Protein AF-0000000087536840 (afdb_homodimer)

pLDDT: mean 83.51, std 13.01, range [38.41, 98.56]

Sequence (570 aa):
MKDMKELLHSAHLTKTQRIIAEYVLDNASEACFMTSTEIALKLGVSESSVIRFSRTIGFDGFMDFQKALRKDYQDKVLSISSSITIPSQRIAKQAKLDNSSDYINRHFKNAAHNLEEIFIQNSIETFEKAADLIVSSKHKYIAATRGNICLADFFLLYLKQMVPHVTMTTTTSMSPIDHMCNISQTDCLVLFSFPRYSSQDEVTAEMARDAGASIIVITDKPSSLLAQYADILLTVPVDSNTFFNSMIGPQFVTESLLEIISHKAKGIEKRLNTIDKYLNKLGNYMKDMKELLHSAHLTKTQRIIAEYVLDNASEACFMTSTEIALKLGVSESSVIRFSRTIGFDGFMDFQKALRKDYQDKVLSISSSITIPSQRIAKQAKLDNSSDYINRHFKNAAHNLEEIFIQNSIETFEKAADLIVSSKHKYIAATRGNICLADFFLLYLKQMVPHVTMTTTTSMSPIDHMCNISQTDCLVLFSFPRYSSQDEVTAEMARDAGASIIVITDKPSSLLAQYADILLTVPVDSNTFFNSMIGPQFVTESLLEIISHKAKGIEKRLNTIDKYLNKLGNY

Structure (mmCIF, N/CA/C/O backbone):
data_AF-0000000087536840-model_v1
#
loop_
_entity.id
_entity.type
_entity.pdbx_description
1 polymer 'Als operon repressor'
#
loop_
_atom_site.group_PDB
_atom_site.id
_atom_site.type_symbol
_atom_site.label_atom_id
_atom_site.label_alt_id
_atom_site.label_comp_id
_atom_site.label_asym_id
_atom_site.label_entity_id
_atom_site.label_seq_id
_atom_site.pdbx_PDB_ins_code
_atom_site.Cartn_x
_atom_site.Cartn_y
_atom_site.Cartn_z
_atom_site.occupancy
_atom_site.B_iso_or_equiv
_atom_site.auth_seq_id
_atom_site.auth_comp_id
_atom_site.auth_asym_id
_atom_site.auth_atom_id
_atom_site.pdbx_PDB_model_num
ATOM 1 N N . MET A 1 1 ? -11.844 27.203 -13.969 1 38.41 1 MET A N 1
ATOM 2 C CA . MET A 1 1 ? -12.531 27.75 -12.805 1 38.41 1 MET A CA 1
ATOM 3 C C . MET A 1 1 ? -11.68 27.609 -11.547 1 38.41 1 MET A C 1
ATOM 5 O O . MET A 1 1 ? -11.07 26.562 -11.328 1 38.41 1 MET A O 1
ATOM 9 N N . LYS A 1 2 ? -11.273 28.547 -10.922 1 51.94 2 LYS A N 1
ATOM 10 C CA . LYS A 1 2 ? -10.445 28.594 -9.719 1 51.94 2 LYS A CA 1
ATOM 11 C C . LYS A 1 2 ? -10.977 27.641 -8.648 1 51.94 2 LYS A C 1
ATOM 13 O O . LYS A 1 2 ? -12.188 27.547 -8.43 1 51.94 2 LYS A O 1
ATOM 18 N N . ASP A 1 3 ? -10.305 26.672 -8.18 1 61.75 3 ASP A N 1
ATOM 19 C CA . ASP A 1 3 ? -10.594 25.844 -7.012 1 61.75 3 ASP A CA 1
ATOM 20 C C . ASP A 1 3 ? -11.258 26.672 -5.906 1 61.75 3 ASP A C 1
ATOM 22 O O . ASP A 1 3 ? -10.961 27.844 -5.738 1 61.75 3 ASP A O 1
ATOM 26 N N . MET A 1 4 ? -12.453 26.188 -5.469 1 70.06 4 MET A N 1
ATOM 27 C CA . MET A 1 4 ? -13.242 26.906 -4.465 1 70.06 4 MET A CA 1
ATOM 28 C C . MET A 1 4 ? -12.344 27.438 -3.357 1 70.06 4 MET A C 1
ATOM 30 O O . MET A 1 4 ? -12.547 28.562 -2.879 1 70.06 4 MET A O 1
ATOM 34 N N . LYS A 1 5 ? -11.344 26.734 -3.131 1 71.88 5 LYS A N 1
ATOM 35 C CA . LYS A 1 5 ? -10.391 27.141 -2.102 1 71.88 5 LYS A CA 1
ATOM 36 C C . LYS A 1 5 ? -9.586 28.359 -2.547 1 71.88 5 LYS A C 1
ATOM 38 O O . LYS A 1 5 ? -9.391 29.297 -1.771 1 71.88 5 LYS A O 1
ATOM 43 N N . GLU A 1 6 ? -9.125 28.344 -3.689 1 71.62 6 GLU A N 1
ATOM 44 C CA . GLU A 1 6 ? -8.398 29.484 -4.242 1 71.62 6 GLU A CA 1
ATOM 45 C C . GLU A 1 6 ? -9.297 30.719 -4.336 1 71.62 6 GLU A C 1
ATOM 47 O O . GLU A 1 6 ? -8.859 31.828 -4.043 1 71.62 6 GLU A O 1
ATOM 52 N N . LEU A 1 7 ? -10.477 30.5 -4.723 1 76.06 7 LEU A N 1
ATOM 53 C CA . LEU A 1 7 ? -11.453 31.578 -4.848 1 76.06 7 LEU A CA 1
ATOM 54 C C . LEU A 1 7 ? -11.727 32.219 -3.496 1 76.06 7 LEU A C 1
ATOM 56 O O . LEU A 1 7 ? -11.766 33.438 -3.389 1 76.06 7 LEU A O 1
ATOM 60 N N . LEU A 1 8 ? -11.703 31.359 -2.471 1 76.56 8 LEU A N 1
ATOM 61 C CA . LEU A 1 8 ? -12.039 31.844 -1.135 1 76.56 8 LEU A CA 1
ATOM 62 C C . LEU A 1 8 ? -10.836 32.531 -0.483 1 76.56 8 LEU A C 1
ATOM 64 O O . LEU A 1 8 ? -10.992 33.5 0.259 1 76.56 8 LEU A O 1
ATOM 68 N N . HIS A 1 9 ? -9.695 32.094 -0.827 1 72.81 9 HIS A N 1
ATOM 69 C CA . HIS A 1 9 ? -8.477 32.656 -0.254 1 72.81 9 HIS A CA 1
ATOM 70 C C . HIS A 1 9 ? -8.117 33.969 -0.917 1 72.81 9 HIS A C 1
ATOM 72 O O . HIS A 1 9 ? -7.508 34.844 -0.287 1 72.81 9 HIS A O 1
ATOM 78 N N . SER A 1 10 ? -8.484 34.062 -2.059 1 73.31 10 SER A N 1
ATOM 79 C CA . SER A 1 10 ? -8.141 35.281 -2.818 1 73.31 10 SER A CA 1
ATOM 80 C C . SER A 1 10 ? -9.172 36.375 -2.602 1 73.31 10 SER A C 1
ATOM 82 O O . SER A 1 10 ? -8.922 37.531 -2.918 1 73.31 10 SER A O 1
ATOM 84 N N . ALA A 1 11 ? -10.258 36 -2.035 1 77.94 11 ALA A N 1
ATOM 85 C CA . ALA A 1 11 ? -11.344 36.969 -1.865 1 77.94 11 ALA A CA 1
ATOM 86 C C . ALA A 1 11 ? -11.117 37.844 -0.633 1 77.94 11 ALA A C 1
ATOM 88 O O . ALA A 1 11 ? -10.555 37.375 0.365 1 77.94 11 ALA A O 1
ATOM 89 N N . HIS A 1 12 ? -11.336 39.156 -0.7 1 82.25 12 HIS A N 1
ATOM 90 C CA . HIS A 1 12 ? -11.344 40.031 0.451 1 82.25 12 HIS A CA 1
ATOM 91 C C . HIS A 1 12 ? -12.617 39.875 1.269 1 82.25 12 HIS A C 1
ATOM 93 O O . HIS A 1 12 ? -13.656 40.469 0.928 1 82.25 12 HIS A O 1
ATOM 99 N N . LEU A 1 13 ? -12.508 39.094 2.299 1 86.38 13 LEU A N 1
ATOM 100 C CA . LEU A 1 13 ? -13.68 38.719 3.072 1 86.38 13 LEU A CA 1
ATOM 101 C C . LEU A 1 13 ? -13.719 39.469 4.398 1 86.38 13 LEU A C 1
ATOM 103 O O . LEU A 1 13 ? -12.68 39.75 4.992 1 86.38 13 LEU A O 1
ATOM 107 N N . THR A 1 14 ? -14.922 39.938 4.793 1 87.88 14 THR A N 1
ATOM 108 C CA . THR A 1 14 ? -15.133 40.469 6.148 1 87.88 14 THR A CA 1
ATOM 109 C C . THR A 1 14 ? -14.953 39.344 7.176 1 87.88 14 THR A C 1
ATOM 111 O O . THR A 1 14 ? -14.828 38.188 6.812 1 87.88 14 THR A O 1
ATOM 114 N N . LYS A 1 15 ? -14.883 39.75 8.414 1 87.06 15 LYS A N 1
ATOM 115 C CA . LYS A 1 15 ? -14.727 38.75 9.484 1 87.06 15 LYS A CA 1
ATOM 116 C C . LYS A 1 15 ? -15.812 37.688 9.406 1 87.06 15 LYS A C 1
ATOM 118 O O . LYS A 1 15 ? -15.523 36.5 9.516 1 87.06 15 LYS A O 1
ATOM 123 N N . THR A 1 16 ? -17 38.156 9.203 1 88.25 16 THR A N 1
ATOM 124 C CA . THR A 1 16 ? -18.125 37.25 9.125 1 88.25 16 THR A CA 1
ATOM 125 C C . THR A 1 16 ? -18.016 36.344 7.898 1 88.25 16 THR A C 1
ATOM 127 O O . THR A 1 16 ? -18.281 35.156 7.98 1 88.25 16 THR A O 1
ATOM 130 N N . GLN A 1 17 ? -17.578 36.844 6.789 1 88.38 17 GLN A N 1
ATOM 131 C CA . GLN A 1 17 ? -17.469 36.094 5.551 1 88.38 17 GLN A CA 1
ATOM 132 C C . GLN A 1 17 ? -16.328 35.062 5.641 1 88.38 17 GLN A C 1
ATOM 134 O O . GLN A 1 17 ? -16.406 33.969 5.074 1 88.38 17 GLN A O 1
ATOM 139 N N . ARG A 1 18 ? -15.367 35.438 6.387 1 86.5 18 ARG A N 1
ATOM 140 C CA . ARG A 1 18 ? -14.266 34.5 6.602 1 86.5 18 ARG A CA 1
ATOM 141 C C . ARG A 1 18 ? -14.719 33.281 7.398 1 86.5 18 ARG A C 1
ATOM 143 O O . ARG A 1 18 ? -14.305 32.156 7.109 1 86.5 18 ARG A O 1
ATOM 150 N N . ILE A 1 19 ? -15.492 33.531 8.352 1 86.94 19 ILE A N 1
ATOM 151 C CA . ILE A 1 19 ? -16.047 32.469 9.156 1 86.94 19 ILE A CA 1
ATOM 152 C C . ILE A 1 19 ? -16.859 31.516 8.258 1 86.94 19 ILE A C 1
ATOM 154 O O . ILE A 1 19 ? -16.766 30.297 8.375 1 86.94 19 ILE A O 1
ATOM 158 N N . ILE A 1 20 ? -17.625 32.062 7.363 1 88.88 20 ILE A N 1
ATOM 159 C CA . ILE A 1 20 ? -18.438 31.297 6.438 1 88.88 20 ILE A CA 1
ATOM 160 C C . ILE A 1 20 ? -17.531 30.516 5.48 1 88.88 20 ILE A C 1
ATOM 162 O O . ILE A 1 20 ? -17.734 29.312 5.273 1 88.88 20 ILE A O 1
ATOM 166 N N . ALA A 1 21 ? -16.531 31.156 4.965 1 86.06 21 ALA A N 1
ATOM 167 C CA . ALA A 1 21 ? -15.594 30.547 4.031 1 86.06 21 ALA A CA 1
ATOM 168 C C . ALA A 1 21 ? -14.883 29.359 4.676 1 86.06 21 ALA A C 1
ATOM 170 O O . ALA A 1 21 ? -14.789 28.281 4.074 1 86.06 21 ALA A O 1
ATOM 171 N N . GLU A 1 22 ? -14.477 29.578 5.832 1 80.75 22 GLU A N 1
ATOM 172 C CA . GLU A 1 22 ? -13.766 28.531 6.551 1 80.75 22 GLU A CA 1
ATOM 173 C C . GLU A 1 22 ? -14.672 27.328 6.82 1 80.75 22 GLU A C 1
ATOM 175 O O . GLU A 1 22 ? -14.266 26.188 6.637 1 80.75 22 GLU A O 1
ATOM 180 N N . TYR A 1 23 ? -15.867 27.641 7.172 1 81.44 23 TYR A N 1
ATOM 181 C CA . TYR A 1 23 ? -16.828 26.562 7.422 1 81.44 23 TYR A CA 1
ATOM 182 C C . TYR A 1 23 ? -17.094 25.766 6.148 1 81.44 23 TYR A C 1
ATOM 184 O O . TYR A 1 23 ? -17.062 24.531 6.164 1 81.44 23 TYR A O 1
ATOM 192 N N . VAL A 1 24 ? -17.375 26.484 5.008 1 81 24 VAL A N 1
ATOM 193 C CA . VAL A 1 24 ? -17.719 25.844 3.744 1 81 24 VAL A CA 1
ATOM 194 C C . VAL A 1 24 ? -16.531 25.016 3.238 1 81 24 VAL A C 1
ATOM 196 O O . VAL A 1 24 ? -16.719 23.922 2.721 1 81 24 VAL A O 1
ATOM 199 N N . LEU A 1 25 ? -15.359 25.547 3.512 1 74.12 25 LEU A N 1
ATOM 200 C CA . LEU A 1 25 ? -14.172 24.828 3.062 1 74.12 25 LEU A CA 1
ATOM 201 C C . LEU A 1 25 ? -13.922 23.594 3.92 1 74.12 25 LEU A C 1
ATOM 203 O O . LEU A 1 25 ? -13.57 22.531 3.398 1 74.12 25 LEU A O 1
ATOM 207 N N . ASP A 1 26 ? -14.195 23.75 5.172 1 67.75 26 ASP A N 1
ATOM 208 C CA . ASP A 1 26 ? -13.883 22.688 6.121 1 67.75 26 ASP A CA 1
ATOM 209 C C . ASP A 1 26 ? -14.984 21.641 6.148 1 67.75 26 ASP A C 1
ATOM 211 O O . ASP A 1 26 ? -14.75 20.5 6.535 1 67.75 26 ASP A O 1
ATOM 215 N N . ASN A 1 27 ? -16.188 22.047 5.812 1 67.12 27 ASN A N 1
ATOM 216 C CA . ASN A 1 27 ? -17.359 21.188 5.887 1 67.12 27 ASN A CA 1
ATOM 217 C C . ASN A 1 27 ? -18.078 21.094 4.539 1 67.12 27 ASN A C 1
ATOM 219 O O . ASN A 1 27 ? -19.297 21.188 4.469 1 67.12 27 ASN A O 1
ATOM 223 N N . ALA A 1 28 ? -17.312 21.016 3.518 1 69.56 28 ALA A N 1
ATOM 224 C CA . ALA A 1 28 ? -17.875 21.047 2.168 1 69.56 28 ALA A CA 1
ATOM 225 C C . ALA A 1 28 ? -18.891 19.938 1.967 1 69.56 28 ALA A C 1
ATOM 227 O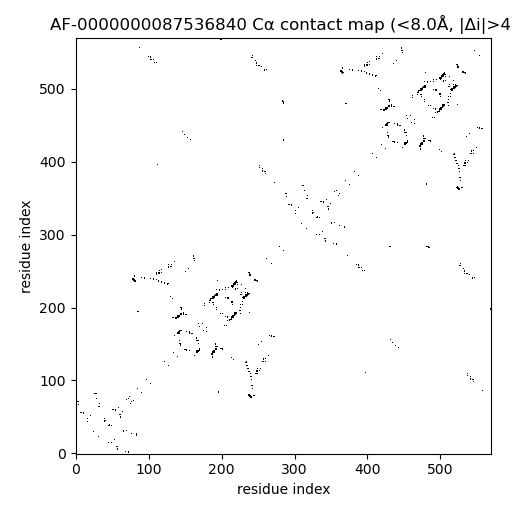 O . ALA A 1 28 ? -19.938 20.156 1.331 1 69.56 28 ALA A O 1
ATOM 228 N N . SER A 1 29 ? -18.672 18.812 2.576 1 62.38 29 SER A N 1
ATOM 229 C CA . SER A 1 29 ? -19.562 17.672 2.426 1 62.38 29 SER A CA 1
ATOM 230 C C . SER A 1 29 ? -20.969 18 2.934 1 62.38 29 SER A C 1
ATOM 232 O O . SER A 1 29 ? -21.953 17.594 2.326 1 62.38 29 SER A O 1
ATOM 234 N N . GLU A 1 30 ? -21.031 18.594 3.979 1 69.5 30 GLU A N 1
ATOM 235 C CA . GLU A 1 30 ? -22.312 18.984 4.562 1 69.5 30 GLU A CA 1
ATOM 236 C C . GLU A 1 30 ? -22.844 20.266 3.93 1 69.5 30 GLU A C 1
ATOM 238 O O . GLU A 1 30 ? -24.031 20.359 3.604 1 69.5 30 GLU A O 1
ATOM 243 N N . ALA A 1 31 ? -21.938 21.172 3.697 1 76.62 31 ALA A N 1
ATOM 244 C CA . ALA A 1 31 ? -22.312 22.5 3.213 1 76.62 31 ALA A CA 1
ATOM 245 C C . ALA A 1 31 ? -22.922 22.422 1.816 1 76.62 31 ALA A C 1
ATOM 247 O O . ALA A 1 31 ? -23.781 23.234 1.463 1 76.62 31 ALA A O 1
ATOM 248 N N . CYS A 1 32 ? -22.453 21.359 1.137 1 72.81 32 CYS A N 1
ATOM 249 C CA . CYS A 1 32 ? -22.953 21.156 -0.22 1 72.81 32 CYS A CA 1
ATOM 250 C C . CYS A 1 32 ? -24.453 20.891 -0.215 1 72.81 32 CYS A C 1
ATOM 252 O O . CYS A 1 32 ? -25.125 21.094 -1.221 1 72.81 32 CYS A O 1
ATOM 254 N N . PHE A 1 33 ? -24.922 20.469 0.902 1 68.06 33 PHE A N 1
ATOM 255 C CA . PHE A 1 33 ? -26.328 20.047 0.939 1 68.06 33 PHE A CA 1
ATOM 256 C C . PHE A 1 33 ? -27.125 20.922 1.901 1 68.06 33 PHE A C 1
ATOM 258 O O . PHE A 1 33 ? -28.312 20.672 2.135 1 68.06 33 PHE A O 1
ATOM 265 N N . MET A 1 34 ? -26.562 21.875 2.412 1 77 34 MET A N 1
ATOM 266 C CA . MET A 1 34 ? -27.25 22.766 3.344 1 77 34 MET A CA 1
ATOM 267 C C . MET A 1 34 ? -27.828 23.969 2.611 1 77 34 MET A C 1
ATOM 269 O O . MET A 1 34 ? -27.266 24.438 1.621 1 77 34 MET A O 1
ATOM 273 N N . THR A 1 35 ? -28.969 24.344 3.047 1 79.38 35 THR A N 1
ATOM 274 C CA . THR A 1 35 ? -29.516 25.609 2.561 1 79.38 35 THR A CA 1
ATOM 275 C C . THR A 1 35 ? -28.781 26.797 3.191 1 79.38 35 THR A C 1
ATOM 277 O O . THR A 1 35 ? -28.062 26.641 4.172 1 79.38 35 THR A O 1
ATOM 280 N N . SER A 1 36 ? -28.953 28 2.564 1 88.62 36 SER A N 1
ATOM 281 C CA . SER A 1 36 ? -28.375 29.219 3.119 1 88.62 36 SER A CA 1
ATOM 282 C C . SER A 1 36 ? -28.859 29.469 4.543 1 88.62 36 SER A C 1
ATOM 284 O O . SER A 1 36 ? -28.094 29.906 5.402 1 88.62 36 SER A O 1
ATOM 286 N N . THR A 1 37 ? -30.109 29.062 4.789 1 87.75 37 THR A N 1
ATOM 287 C CA . THR A 1 37 ? -30.703 29.203 6.109 1 87.75 37 THR A CA 1
ATOM 288 C C . THR A 1 37 ? -30.031 28.281 7.113 1 87.75 37 THR A C 1
ATOM 290 O O . THR A 1 37 ? -29.719 28.688 8.234 1 87.75 37 THR A O 1
ATOM 293 N N . GLU A 1 38 ? -29.766 27.109 6.742 1 83.88 38 GLU A N 1
ATOM 294 C CA . GLU A 1 38 ? -29.141 26.125 7.613 1 83.88 38 GLU A CA 1
ATOM 295 C C . GLU A 1 38 ? -27.703 26.516 7.949 1 83.88 38 GLU A C 1
ATOM 297 O O . GLU A 1 38 ? -27.266 26.375 9.094 1 83.88 38 GLU A O 1
ATOM 302 N N . ILE A 1 39 ? -26.969 26.969 6.957 1 89.19 39 ILE A N 1
ATOM 303 C CA . ILE A 1 39 ? -25.594 27.406 7.172 1 89.19 39 ILE A CA 1
ATOM 304 C C . ILE A 1 39 ? -25.578 28.609 8.125 1 89.19 39 ILE A C 1
ATOM 306 O O . ILE A 1 39 ? -24.75 28.672 9.039 1 89.19 39 ILE A O 1
ATOM 310 N N . ALA A 1 40 ? -26.531 29.547 7.965 1 91.31 40 ALA A N 1
ATOM 311 C CA . ALA A 1 40 ? -26.656 30.734 8.82 1 91.31 40 ALA A CA 1
ATOM 312 C C . ALA A 1 40 ? -26.906 30.328 10.273 1 91.31 40 ALA A C 1
ATOM 314 O O . ALA A 1 40 ? -26.25 30.844 11.18 1 91.31 40 ALA A O 1
ATOM 315 N N . LEU A 1 41 ? -27.797 29.391 10.445 1 88 41 LEU A N 1
ATOM 316 C CA . LEU A 1 41 ? -28.141 28.906 11.781 1 88 41 LEU A CA 1
ATOM 317 C C . LEU A 1 41 ? -26.953 28.234 12.445 1 88 41 LEU A C 1
ATOM 319 O O . LEU A 1 41 ? -26.688 28.453 13.633 1 88 41 LEU A O 1
ATOM 323 N N . LYS A 1 42 ? -26.281 27.469 11.664 1 82.19 42 LYS A N 1
ATOM 324 C CA . LYS A 1 42 ? -25.141 26.688 12.164 1 82.19 42 LYS A CA 1
ATOM 325 C C . LYS A 1 42 ? -24 27.609 12.617 1 82.19 42 LYS A C 1
ATOM 327 O O . LYS A 1 42 ? -23.328 27.312 13.602 1 82.19 42 LYS A O 1
ATOM 332 N N . LEU A 1 43 ? -23.844 28.703 11.938 1 89.06 43 LEU A N 1
ATOM 333 C CA . LEU A 1 43 ? -22.703 29.578 12.172 1 89.06 43 LEU A CA 1
ATOM 334 C C . LEU A 1 43 ? -23.094 30.766 13.039 1 89.06 43 LEU A C 1
ATOM 336 O O . LEU A 1 43 ? -22.234 31.562 13.453 1 89.06 43 LEU A O 1
ATOM 340 N N . GLY A 1 44 ? -24.422 30.875 13.32 1 90.12 44 GLY A N 1
ATOM 341 C CA . GLY A 1 44 ? -24.906 32.031 14.086 1 90.12 44 GLY A CA 1
ATOM 342 C C . GLY A 1 44 ? -24.797 33.344 13.344 1 90.12 44 GLY A C 1
ATOM 343 O O . GLY A 1 44 ? -24.453 34.344 13.938 1 90.12 44 GLY A O 1
ATOM 344 N N . VAL A 1 45 ? -24.938 33.312 12.102 1 91.69 45 VAL A N 1
ATOM 345 C CA . VAL A 1 45 ? -24.938 34.531 11.281 1 91.69 45 VAL A CA 1
ATOM 346 C C . VAL A 1 45 ? -26.281 34.688 10.57 1 91.69 45 VAL A C 1
ATOM 348 O O . VAL A 1 45 ? -27.125 33.781 10.641 1 91.69 45 VAL A O 1
ATOM 351 N N . SER A 1 46 ? -26.531 35.844 10.008 1 90.62 46 SER A N 1
ATOM 352 C CA . SER A 1 46 ? -27.781 36.031 9.281 1 90.62 46 SER A CA 1
ATOM 353 C C . SER A 1 46 ? -27.75 35.344 7.934 1 90.62 46 SER A C 1
ATOM 355 O O . SER A 1 46 ? -26.688 35.156 7.324 1 90.62 46 SER A O 1
ATOM 357 N N . GLU A 1 47 ? -28.906 34.844 7.492 1 91.62 47 GLU A N 1
ATOM 358 C CA . GLU A 1 47 ? -29.016 34.25 6.164 1 91.62 47 GLU A CA 1
ATOM 359 C C . GLU A 1 47 ? -28.531 35.219 5.086 1 91.62 47 GLU A C 1
ATOM 361 O O . GLU A 1 47 ? -27.906 34.812 4.113 1 91.62 47 GLU A O 1
ATOM 366 N N . SER A 1 48 ? -28.812 36.5 5.281 1 92.31 48 SER A N 1
ATOM 367 C CA . SER A 1 48 ? -28.375 37.531 4.348 1 92.31 48 SER A CA 1
ATOM 368 C C . SER A 1 48 ? -26.859 37.594 4.254 1 92.31 48 SER A C 1
ATOM 370 O O . SER A 1 48 ? -26.297 37.812 3.174 1 92.31 48 SER A O 1
ATOM 372 N N . SER A 1 49 ? -26.172 37.406 5.34 1 92.69 49 SER A N 1
ATOM 373 C CA . SER A 1 49 ? -24.719 37.375 5.344 1 92.69 49 SER A CA 1
ATOM 374 C C . SER A 1 49 ? -24.188 36.219 4.512 1 92.69 49 SER A C 1
ATOM 376 O O . SER A 1 49 ? -23.172 36.344 3.82 1 92.69 49 SER A O 1
ATOM 378 N N . VAL A 1 50 ? -24.859 35.062 4.535 1 93.75 50 VAL A N 1
ATOM 379 C CA . VAL A 1 50 ? -24.453 33.906 3.768 1 93.75 50 VAL A CA 1
ATOM 380 C C . VAL A 1 50 ? -24.656 34.156 2.277 1 93.75 50 VAL A C 1
ATOM 382 O O . VAL A 1 50 ? -23.797 33.844 1.46 1 93.75 50 VAL A O 1
ATOM 385 N N . ILE A 1 51 ? -25.781 34.719 1.984 1 91.62 51 ILE A N 1
ATOM 386 C CA . ILE A 1 51 ? -26.078 35.062 0.594 1 91.62 51 ILE A CA 1
ATOM 387 C C . ILE A 1 51 ? -25.094 36.094 0.072 1 91.62 51 ILE A C 1
ATOM 389 O O . ILE A 1 51 ? -24.578 35.938 -1.042 1 91.62 51 ILE A O 1
ATOM 393 N N . ARG A 1 52 ? -24.781 37.125 0.87 1 90.75 52 ARG A N 1
ATOM 394 C CA . ARG A 1 52 ? -23.812 38.156 0.487 1 90.75 52 ARG A CA 1
ATOM 395 C C . ARG A 1 52 ? -22.422 37.531 0.292 1 90.75 52 ARG A C 1
ATOM 397 O O . ARG A 1 52 ? -21.672 37.969 -0.586 1 90.75 52 ARG A O 1
ATOM 404 N N . PHE A 1 53 ? -22.016 36.656 1.17 1 92.88 53 PHE A N 1
ATOM 405 C CA . PHE A 1 53 ? -20.766 35.938 1.029 1 92.88 53 PHE A CA 1
ATOM 406 C C . PHE A 1 53 ? -20.641 35.344 -0.365 1 92.88 53 PHE A C 1
ATOM 408 O O . PHE A 1 53 ? -19.625 35.5 -1.031 1 92.88 53 PHE A O 1
ATOM 415 N N . SER A 1 54 ? -21.641 34.594 -0.853 1 92.19 54 SER A N 1
ATOM 416 C CA . SER A 1 54 ? -21.625 33.938 -2.152 1 92.19 54 SER A CA 1
ATOM 417 C C . SER A 1 54 ? -21.406 34.938 -3.281 1 92.19 54 SER A C 1
ATOM 419 O O . SER A 1 54 ? -20.672 34.656 -4.227 1 92.19 54 SER A O 1
ATOM 421 N N . ARG A 1 55 ? -22 36.125 -3.107 1 89.19 55 ARG A N 1
ATOM 422 C CA . ARG A 1 55 ? -21.859 37.156 -4.117 1 89.19 55 ARG A CA 1
ATOM 423 C C . ARG A 1 55 ? -20.469 37.781 -4.062 1 89.19 55 ARG A C 1
ATOM 425 O O . ARG A 1 55 ? -19.875 38.094 -5.102 1 89.19 55 ARG A O 1
ATOM 432 N N . THR A 1 56 ? -20.031 38 -2.861 1 90.25 56 THR A N 1
ATOM 433 C CA . THR A 1 56 ? -18.719 38.594 -2.67 1 90.25 56 THR A CA 1
ATOM 434 C C . THR A 1 56 ? -17.641 37.75 -3.352 1 90.25 56 THR A C 1
ATOM 436 O O . THR A 1 56 ? -16.672 38.281 -3.883 1 90.25 56 THR A O 1
ATOM 439 N N . ILE A 1 57 ? -17.875 36.5 -3.396 1 88.81 57 ILE A N 1
ATOM 440 C CA . ILE A 1 57 ? -16.844 35.625 -3.953 1 88.81 57 ILE A CA 1
ATOM 441 C C . ILE A 1 57 ? -17.141 35.344 -5.422 1 88.81 57 ILE A C 1
ATOM 443 O O . ILE A 1 57 ? -16.516 34.469 -6.023 1 88.81 57 ILE A O 1
ATOM 447 N N . GLY A 1 58 ? -18.094 36 -5.965 1 86.94 58 GLY A N 1
ATOM 448 C CA . GLY A 1 58 ? -18.203 36.062 -7.414 1 86.94 58 GLY A CA 1
ATOM 449 C C . GLY A 1 58 ? -19.375 35.25 -7.953 1 86.94 58 GLY A C 1
ATOM 450 O O . GLY A 1 58 ? -19.453 35 -9.156 1 86.94 58 GLY A O 1
ATOM 451 N N . PHE A 1 59 ? -20.219 34.781 -7.105 1 90.31 59 PHE A N 1
ATOM 452 C CA . PHE A 1 59 ? -21.344 34 -7.582 1 90.31 59 PHE A CA 1
ATOM 453 C C . PHE A 1 59 ? -22.609 34.812 -7.625 1 90.31 59 PHE A C 1
ATOM 455 O O . PHE A 1 59 ? -22.719 35.812 -6.918 1 90.31 59 PHE A O 1
ATOM 462 N N . ASP A 1 60 ? -23.5 34.375 -8.438 1 88 60 ASP A N 1
ATOM 463 C CA . ASP A 1 60 ? -24.734 35.125 -8.625 1 88 60 ASP A CA 1
ATOM 464 C C . ASP A 1 60 ? -25.641 35 -7.402 1 88 60 ASP A C 1
ATOM 466 O O . ASP A 1 60 ? -26.5 35.844 -7.176 1 88 60 ASP A O 1
ATOM 470 N N . GLY A 1 61 ? -25.531 34 -6.664 1 87.69 61 GLY A N 1
ATOM 471 C CA . GLY A 1 61 ? -26.328 33.688 -5.484 1 87.69 61 GLY A CA 1
ATOM 472 C C . GLY A 1 61 ? -25.875 32.438 -4.781 1 87.69 61 GLY A C 1
ATOM 473 O O . GLY A 1 61 ? -24.891 31.797 -5.188 1 87.69 61 GLY A O 1
ATOM 474 N N . PHE A 1 62 ? -26.625 32.125 -3.715 1 89.25 62 PHE A N 1
ATOM 475 C CA . PHE A 1 62 ? -26.234 30.953 -2.914 1 89.25 62 PHE A CA 1
ATOM 476 C C . PHE A 1 62 ? -26.391 29.672 -3.711 1 89.25 62 PHE A C 1
ATOM 478 O O . PHE A 1 62 ? -25.562 28.766 -3.625 1 89.25 62 PHE A O 1
ATOM 485 N N . MET A 1 63 ? -27.422 29.578 -4.523 1 83.31 63 MET A N 1
ATOM 486 C CA . MET A 1 63 ? -27.656 28.375 -5.301 1 83.31 63 MET A CA 1
ATOM 487 C C . MET A 1 63 ? -26.531 28.156 -6.316 1 83.31 63 MET A C 1
ATOM 489 O O . MET A 1 63 ? -26.094 27.031 -6.531 1 83.31 63 MET A O 1
ATOM 493 N N . ASP A 1 64 ? -26.109 29.172 -6.941 1 85.25 64 ASP A N 1
ATOM 494 C CA . ASP A 1 64 ? -24.984 29.125 -7.867 1 85.25 64 ASP A CA 1
ATOM 495 C C . ASP A 1 64 ? -23.703 28.719 -7.148 1 85.25 64 ASP A C 1
ATOM 497 O O . ASP A 1 64 ? -22.953 27.891 -7.645 1 85.25 64 ASP A O 1
ATOM 501 N N . PHE A 1 65 ? -23.469 29.344 -6.02 1 88.31 65 PHE A N 1
ATOM 502 C CA . PHE A 1 65 ? -22.328 28.984 -5.184 1 88.31 65 PHE A CA 1
ATOM 503 C C . PHE A 1 65 ? -22.406 27.516 -4.754 1 88.31 65 PHE A C 1
ATOM 505 O O . PHE A 1 65 ? -21.422 26.781 -4.871 1 88.31 65 PHE A O 1
ATOM 512 N N . GLN A 1 66 ? -23.516 27.109 -4.312 1 80.5 66 GLN A N 1
ATOM 513 C CA . GLN A 1 66 ? -23.719 25.734 -3.832 1 80.5 66 GLN A CA 1
ATOM 514 C C . GLN A 1 66 ? -23.469 24.734 -4.945 1 80.5 66 GLN A C 1
ATOM 516 O O . GLN A 1 66 ? -22.859 23.672 -4.715 1 80.5 66 GLN A O 1
ATOM 521 N N . LYS A 1 67 ? -24 24.984 -6.117 1 77.19 67 LYS A N 1
ATOM 522 C CA . LYS A 1 67 ? -23.75 24.125 -7.27 1 77.19 67 LYS A CA 1
ATOM 523 C C . LYS A 1 67 ? -22.25 23.984 -7.539 1 77.19 67 LYS A C 1
ATOM 525 O O . LYS A 1 67 ? -21.75 22.891 -7.785 1 77.19 67 LYS A O 1
ATOM 530 N N . ALA A 1 68 ? -21.625 25.109 -7.535 1 78 68 ALA A N 1
ATOM 531 C CA . ALA A 1 68 ? -20.172 25.094 -7.723 1 78 68 ALA A CA 1
ATOM 532 C C . ALA A 1 68 ? -19.484 24.359 -6.586 1 78 68 ALA A C 1
ATOM 534 O O . ALA A 1 68 ? -18.531 23.609 -6.812 1 78 68 ALA A O 1
ATOM 535 N N . LEU A 1 69 ? -19.984 24.641 -5.383 1 75.56 69 LEU A N 1
ATOM 536 C CA . LEU A 1 69 ? -19.469 23.938 -4.215 1 75.56 69 LEU A CA 1
ATOM 537 C C . LEU A 1 69 ? -19.688 22.438 -4.332 1 75.56 69 LEU A C 1
ATOM 539 O O . LEU A 1 69 ? -18.797 21.641 -4.031 1 75.56 69 LEU A O 1
ATOM 543 N N . ARG A 1 70 ? -20.906 22.094 -4.684 1 65.88 70 ARG A N 1
ATOM 544 C CA . ARG A 1 70 ? -21.234 20.688 -4.883 1 65.88 70 ARG A CA 1
ATOM 545 C C . ARG A 1 70 ? -20.344 20.078 -5.953 1 65.88 70 ARG A C 1
ATOM 547 O O . ARG A 1 70 ? -19.844 18.953 -5.785 1 65.88 70 ARG A O 1
ATOM 554 N N . LYS A 1 71 ? -20.328 20.75 -7.051 1 64.31 71 LYS A N 1
ATOM 555 C CA . LYS A 1 71 ? -19.438 20.281 -8.109 1 64.31 71 LYS A CA 1
ATOM 556 C C . LYS A 1 71 ? -18 20.141 -7.613 1 64.31 71 LYS A C 1
ATOM 558 O O . LYS A 1 71 ? -17.344 19.141 -7.875 1 64.31 71 LYS A O 1
ATOM 563 N N . ASP A 1 72 ? -17.672 21.219 -6.934 1 62.31 72 ASP A N 1
ATOM 564 C CA . ASP A 1 72 ? -16.328 21.188 -6.348 1 62.31 72 ASP A CA 1
ATOM 565 C C . ASP A 1 72 ? -16.203 20.062 -5.328 1 62.31 72 ASP A C 1
ATOM 567 O O . ASP A 1 72 ? -15.172 19.375 -5.285 1 62.31 72 ASP A O 1
ATOM 571 N N . TYR A 1 73 ? -17.281 20.078 -4.52 1 56.88 73 TYR A N 1
ATOM 572 C CA . TYR A 1 73 ? -17.344 19.031 -3.504 1 56.88 73 TYR A CA 1
ATOM 573 C C . TYR A 1 73 ? -17.375 17.656 -4.145 1 56.88 73 TYR A C 1
ATOM 575 O O . TYR A 1 73 ? -16.688 16.734 -3.699 1 56.88 73 TYR A O 1
ATOM 583 N N . GLN A 1 74 ? -18.422 17.562 -4.883 1 52.38 74 GLN A N 1
ATOM 584 C CA . GLN A 1 74 ? -18.5 16.297 -5.609 1 52.38 74 GLN A CA 1
ATOM 585 C C . GLN A 1 74 ? -17.156 15.945 -6.246 1 52.38 74 GLN A C 1
ATOM 587 O O . GLN A 1 74 ? -16.719 14.797 -6.223 1 52.38 74 GLN A O 1
ATOM 592 N N . ASP A 1 75 ? -16.703 17 -6.762 1 49.81 75 ASP A N 1
ATOM 593 C CA . ASP A 1 75 ? -15.359 16.828 -7.324 1 49.81 75 ASP A CA 1
ATOM 594 C C . ASP A 1 75 ? -14.344 16.516 -6.23 1 49.81 75 ASP A C 1
ATOM 596 O O . ASP A 1 75 ? -13.43 15.711 -6.445 1 49.81 75 ASP A O 1
ATOM 600 N N . LYS A 1 76 ? -14.703 17.219 -5.113 1 47.19 76 LYS A N 1
ATOM 601 C CA . LYS A 1 76 ? -13.844 17.016 -3.953 1 47.19 76 LYS A CA 1
ATOM 602 C C . LYS A 1 76 ? -14.266 15.781 -3.158 1 47.19 76 LYS A C 1
ATOM 604 O O . LYS A 1 76 ? -13.422 15.078 -2.594 1 47.19 76 LYS A O 1
ATOM 609 N N . VAL A 1 77 ? -15.688 15.82 -2.789 1 45.59 77 VAL A N 1
ATOM 610 C CA . VAL A 1 77 ? -16.203 14.648 -2.086 1 45.59 77 VAL A CA 1
ATOM 611 C C . VAL A 1 77 ? -15.641 13.383 -2.727 1 45.59 77 VAL A C 1
ATOM 613 O O . VAL A 1 77 ? -15.453 12.367 -2.051 1 45.59 77 VAL A O 1
ATOM 616 N N . LEU A 1 78 ? -15.641 13.43 -3.932 1 44.97 78 LEU A N 1
ATOM 617 C CA . LEU A 1 78 ? -14.82 12.312 -4.371 1 44.97 78 LEU A CA 1
ATOM 618 C C . LEU A 1 78 ? -13.555 12.203 -3.523 1 44.97 78 LEU A C 1
ATOM 620 O O . LEU A 1 78 ? -12.859 11.18 -3.562 1 44.97 78 LEU A O 1
ATOM 624 N N . SER A 1 79 ? -13.344 13.336 -2.602 1 45.09 79 SER A N 1
ATOM 625 C CA . SER A 1 79 ? -12.172 13.383 -1.74 1 45.09 79 SER A CA 1
ATOM 626 C C . SER A 1 79 ? -12.555 13.289 -0.269 1 45.09 79 SER A C 1
ATOM 628 O O . SER A 1 79 ? -12.719 14.305 0.406 1 45.09 79 SER A O 1
ATOM 630 N N . ILE A 1 80 ? -13.578 12.531 0.321 1 45.19 80 ILE A N 1
ATOM 631 C CA . ILE A 1 80 ? -14.031 12.406 1.702 1 45.19 80 ILE A CA 1
ATOM 632 C C . ILE A 1 80 ? -12.828 12.484 2.646 1 45.19 80 ILE A C 1
ATOM 634 O O . ILE A 1 80 ? -12.977 12.844 3.816 1 45.19 80 ILE A O 1
ATOM 638 N N . SER A 1 81 ? -11.664 12.289 2.256 1 53.22 81 SER A N 1
ATOM 639 C CA . SER A 1 81 ? -10.578 12.039 3.195 1 53.22 81 SER A CA 1
ATOM 640 C C . SER A 1 81 ? -10.148 13.32 3.896 1 53.22 81 SER A C 1
ATOM 642 O O . SER A 1 81 ? -9.75 13.297 5.062 1 53.22 81 SER A O 1
ATOM 644 N N . SER A 1 82 ? -10.383 14.594 3.361 1 52.22 82 SER A N 1
ATOM 645 C CA . SER A 1 82 ? -9.672 15.727 3.922 1 52.22 82 SER A CA 1
ATOM 646 C C . SER A 1 82 ? -10.453 16.375 5.059 1 52.22 82 SER A C 1
ATOM 648 O O . SER A 1 82 ? -9.867 16.891 6.008 1 52.22 82 SER A O 1
ATOM 650 N N . SER A 1 83 ? -11.82 16.281 5.105 1 53.06 83 SER A N 1
ATOM 651 C CA . SER A 1 83 ? -12.531 17.078 6.094 1 53.06 83 SER A CA 1
ATOM 652 C C . SER A 1 83 ? -13.039 16.219 7.242 1 53.06 83 SER A C 1
ATOM 654 O O . SER A 1 83 ? -13.117 16.672 8.383 1 53.06 83 SER A O 1
ATOM 656 N N . ILE A 1 84 ? -13.32 15.047 6.918 1 54.81 84 ILE A N 1
ATOM 657 C CA . ILE A 1 84 ? -13.766 14.109 7.949 1 54.81 84 ILE A CA 1
ATOM 658 C C . ILE A 1 84 ? -12.719 13.016 8.133 1 54.81 84 ILE A C 1
ATOM 660 O O . ILE A 1 84 ? -12.469 12.219 7.219 1 54.81 84 ILE A O 1
ATOM 664 N N . THR A 1 85 ? -12.211 13.078 9.391 1 68.81 85 THR A N 1
ATOM 665 C CA . THR A 1 85 ? -11.07 12.188 9.57 1 68.81 85 THR A CA 1
ATOM 666 C C . THR A 1 85 ? -11.445 11 10.445 1 68.81 85 THR A C 1
ATOM 668 O O . THR A 1 85 ? -10.703 10.016 10.516 1 68.81 85 THR A O 1
ATOM 671 N N . ILE A 1 86 ? -12.648 11.188 11.055 1 70.5 86 ILE A N 1
ATOM 672 C CA . ILE A 1 86 ? -13.039 10.109 11.961 1 70.5 86 ILE A CA 1
ATOM 673 C C . ILE A 1 86 ? -13.75 9.008 11.172 1 70.5 86 ILE A C 1
ATOM 675 O O . ILE A 1 86 ? -14.75 9.258 10.508 1 70.5 86 ILE A O 1
ATOM 679 N N . PRO A 1 87 ? -13.344 7.781 11.273 1 72.69 87 PRO A N 1
ATOM 680 C CA . PRO A 1 87 ? -13.891 6.691 10.461 1 72.69 87 PRO A CA 1
ATOM 681 C C . PRO A 1 87 ? -15.383 6.488 10.672 1 72.69 87 PRO A C 1
ATOM 683 O O . PRO A 1 87 ? -16.141 6.305 9.711 1 72.69 87 PRO A O 1
ATOM 686 N N . SER A 1 88 ? -15.883 6.527 11.906 1 74.62 88 SER A N 1
ATOM 687 C CA . SER A 1 88 ? -17.297 6.316 12.18 1 74.62 88 SER A CA 1
ATOM 688 C C . SER A 1 88 ? -18.156 7.383 11.508 1 74.62 88 SER A C 1
ATOM 690 O O . SER A 1 88 ? -19.266 7.094 11.039 1 74.62 88 SER A O 1
ATOM 692 N N . GLN A 1 89 ? -17.625 8.586 11.391 1 71.88 89 GLN A N 1
ATOM 693 C CA . GLN A 1 89 ? -18.344 9.664 10.711 1 71.88 89 GLN A CA 1
ATOM 694 C C . GLN A 1 89 ? -18.281 9.492 9.195 1 71.88 89 GLN A C 1
ATOM 696 O O . GLN A 1 89 ? -19.25 9.812 8.5 1 71.88 89 GLN A O 1
ATOM 701 N N . ARG A 1 90 ? -17.219 8.984 8.773 1 74.5 90 ARG A N 1
ATOM 702 C CA . ARG A 1 90 ? -17.047 8.773 7.344 1 74.5 90 ARG A CA 1
ATOM 703 C C . ARG A 1 90 ? -18 7.684 6.836 1 74.5 90 ARG A C 1
ATOM 705 O O . ARG A 1 90 ? -18.562 7.805 5.754 1 74.5 90 ARG A O 1
ATOM 712 N N . ILE A 1 91 ? -18.109 6.621 7.574 1 73.12 91 ILE A N 1
ATOM 713 C CA . ILE A 1 91 ? -18.953 5.516 7.137 1 73.12 91 ILE A CA 1
ATOM 714 C C . ILE A 1 91 ? -20.422 5.973 7.09 1 73.12 91 ILE A C 1
ATOM 716 O O . ILE A 1 91 ? -21.188 5.531 6.23 1 73.12 91 ILE A O 1
ATOM 720 N N . ALA A 1 92 ? -20.766 6.832 8.008 1 70 92 ALA A N 1
ATOM 721 C CA . ALA A 1 92 ? -22.125 7.355 8.062 1 70 92 ALA A CA 1
ATOM 722 C C . ALA A 1 92 ? -22.438 8.219 6.848 1 70 92 ALA A C 1
ATOM 724 O O . ALA A 1 92 ? -23.594 8.328 6.434 1 70 92 ALA A O 1
ATOM 725 N N . LYS A 1 93 ? -21.406 8.758 6.223 1 65.31 93 LYS A N 1
ATOM 726 C CA . LYS A 1 93 ? -21.578 9.672 5.098 1 65.31 93 LYS A CA 1
ATOM 727 C C . LYS A 1 93 ? -21.234 8.992 3.777 1 65.31 93 LYS A C 1
ATOM 729 O O . LYS A 1 93 ? -21.203 9.648 2.729 1 65.31 93 LYS A O 1
ATOM 734 N N . GLN A 1 94 ? -20.891 7.766 3.881 1 68.12 94 GLN A N 1
ATOM 735 C CA . GLN A 1 94 ? -20.469 7.02 2.699 1 68.12 94 GLN A CA 1
ATOM 736 C C . GLN A 1 94 ? -21.578 6.973 1.651 1 68.12 94 GLN A C 1
ATOM 738 O O . GLN A 1 94 ? -22.734 6.699 1.975 1 68.12 94 GLN A O 1
ATOM 743 N N . ALA A 1 95 ? -21.219 7.355 0.473 1 59.66 95 ALA A N 1
ATOM 744 C CA . ALA A 1 95 ? -22.156 7.371 -0.651 1 59.66 95 ALA A CA 1
ATOM 745 C C . ALA A 1 95 ? -22.688 5.969 -0.936 1 59.66 95 ALA A C 1
ATOM 747 O O . ALA A 1 95 ? -21.938 4.992 -0.903 1 59.66 95 ALA A O 1
ATOM 748 N N . LYS A 1 96 ? -23.906 5.945 -0.967 1 68 96 LYS A N 1
ATOM 749 C CA . LYS A 1 96 ? -24.531 4.711 -1.436 1 68 96 LYS A CA 1
ATOM 750 C C . LYS A 1 96 ? -24.719 4.73 -2.951 1 68 96 LYS A C 1
ATOM 752 O O . LYS A 1 96 ? -25.469 5.547 -3.479 1 68 96 LYS A O 1
ATOM 757 N N . LEU A 1 97 ? -23.859 3.98 -3.559 1 69.88 97 LEU A N 1
ATOM 758 C CA . LEU A 1 97 ? -23.984 3.838 -5.008 1 69.88 97 LEU A CA 1
ATOM 759 C C . LEU A 1 97 ? -24.812 2.615 -5.367 1 69.88 97 LEU A C 1
ATOM 761 O O . LEU A 1 97 ? -25.203 1.845 -4.484 1 69.88 97 LEU A O 1
ATOM 765 N N . ASP A 1 98 ? -25 2.574 -6.625 1 66.56 98 ASP A N 1
ATOM 766 C CA . ASP A 1 98 ? -26 1.622 -7.094 1 66.56 98 ASP A CA 1
ATOM 767 C C . ASP A 1 98 ? -25.438 0.202 -7.117 1 66.56 98 ASP A C 1
ATOM 769 O O . ASP A 1 98 ? -26.141 -0.754 -6.781 1 66.56 98 ASP A O 1
ATOM 773 N N . ASN A 1 99 ? -24.234 0.181 -7.613 1 79.19 99 ASN A N 1
ATOM 774 C CA . ASN A 1 99 ? -23.688 -1.166 -7.73 1 79.19 99 ASN A CA 1
ATOM 775 C C . ASN A 1 99 ? -22.188 -1.178 -7.496 1 79.19 99 ASN A C 1
ATOM 777 O O . ASN A 1 99 ? -21.562 -0.121 -7.422 1 79.19 99 ASN A O 1
ATOM 781 N N . SER A 1 100 ? -21.656 -2.314 -7.406 1 83.44 100 SER A N 1
ATOM 782 C CA . SER A 1 100 ? -20.234 -2.533 -7.117 1 83.44 100 SER A CA 1
ATOM 783 C C . SER A 1 100 ? -19.344 -1.948 -8.211 1 83.44 100 SER A C 1
ATOM 785 O O . SER A 1 100 ? -18.25 -1.466 -7.934 1 83.44 100 SER A O 1
ATOM 787 N N . SER A 1 101 ? -19.859 -1.944 -9.391 1 84.38 101 SER A N 1
ATOM 788 C CA . SER A 1 101 ? -19.109 -1.374 -10.5 1 84.38 101 SER A CA 1
ATOM 789 C C . SER A 1 101 ? -18.875 0.122 -10.305 1 84.38 101 SER A C 1
ATOM 791 O O . SER A 1 101 ? -17.781 0.63 -10.562 1 84.38 101 SER A O 1
ATOM 793 N N . ASP A 1 102 ? -19.875 0.718 -9.828 1 82.25 102 ASP A N 1
ATOM 794 C CA . ASP A 1 102 ? -19.781 2.154 -9.586 1 82.25 102 ASP A CA 1
ATOM 795 C C . ASP A 1 102 ? -18.766 2.453 -8.492 1 82.25 102 ASP A C 1
ATOM 797 O O . ASP A 1 102 ? -17.984 3.406 -8.602 1 82.25 102 ASP A O 1
ATOM 801 N N . TYR A 1 103 ? -18.766 1.639 -7.449 1 85.56 103 TYR A N 1
ATOM 802 C CA . TYR A 1 103 ? -17.828 1.831 -6.352 1 85.56 103 TYR A CA 1
ATOM 803 C C . TYR A 1 103 ? -16.391 1.668 -6.824 1 85.56 103 TYR A C 1
ATOM 805 O O . TYR A 1 103 ? -15.539 2.506 -6.535 1 85.56 103 TYR A O 1
ATOM 813 N N . ILE A 1 104 ? -16.156 0.653 -7.578 1 88.94 104 ILE A N 1
ATOM 814 C CA . ILE A 1 104 ? -14.805 0.344 -8.023 1 88.94 104 ILE A CA 1
ATOM 815 C C . ILE A 1 104 ? -14.336 1.406 -9.016 1 88.94 104 ILE A C 1
ATOM 817 O O . ILE A 1 104 ? -13.18 1.836 -8.969 1 88.94 104 ILE A O 1
ATOM 821 N N . ASN A 1 105 ? -15.211 1.827 -9.883 1 85.44 105 ASN A N 1
ATOM 822 C CA . ASN A 1 105 ? -14.859 2.854 -10.859 1 85.44 105 ASN A CA 1
ATOM 823 C C . ASN A 1 105 ? -14.547 4.184 -10.18 1 85.44 105 ASN A C 1
ATOM 825 O O . ASN A 1 105 ? -13.609 4.883 -10.578 1 85.44 105 ASN A O 1
ATOM 829 N N . ARG A 1 106 ? -15.312 4.477 -9.258 1 85.25 106 ARG A N 1
ATOM 830 C CA . ARG A 1 106 ? -15.039 5.703 -8.508 1 85.25 106 ARG A CA 1
ATOM 831 C C . ARG A 1 106 ? -13.727 5.598 -7.742 1 85.25 106 ARG A C 1
ATOM 833 O O . ARG A 1 106 ? -12.969 6.566 -7.66 1 85.25 106 ARG A O 1
ATOM 840 N N . HIS A 1 107 ? -13.531 4.461 -7.117 1 90.88 107 HIS A N 1
ATOM 841 C CA . HIS A 1 107 ? -12.266 4.223 -6.434 1 90.88 107 HIS A CA 1
ATOM 842 C C . HIS A 1 107 ? -11.086 4.395 -7.387 1 90.88 107 HIS A C 1
ATOM 844 O O . HIS A 1 107 ? -10.047 4.945 -7.004 1 90.88 107 HIS A O 1
ATOM 850 N N . PHE A 1 108 ? -11.25 3.957 -8.602 1 90.44 108 PHE A N 1
ATOM 851 C CA . PHE A 1 108 ? -10.211 4.121 -9.617 1 90.44 108 PHE A CA 1
ATOM 852 C C . PHE A 1 108 ? -9.977 5.598 -9.914 1 90.44 108 PHE A C 1
ATOM 854 O O . PHE A 1 108 ? -8.828 6.039 -10.008 1 90.44 108 PHE A O 1
ATOM 861 N N . LYS A 1 109 ? -11.016 6.289 -10.055 1 85.69 109 LYS A N 1
ATOM 862 C CA . LYS A 1 109 ? -10.906 7.723 -10.32 1 85.69 109 LYS A CA 1
ATOM 863 C C . LYS A 1 109 ? -10.203 8.445 -9.172 1 85.69 109 LYS A C 1
ATOM 865 O O . LYS A 1 109 ? -9.352 9.305 -9.406 1 85.69 109 LYS A O 1
ATOM 870 N N . ASN A 1 110 ? -10.617 8.109 -7.961 1 88.94 110 ASN A N 1
ATOM 871 C CA . ASN A 1 110 ? -9.953 8.68 -6.793 1 88.94 110 ASN A CA 1
ATOM 872 C C . ASN A 1 110 ? -8.461 8.359 -6.781 1 88.94 110 ASN A C 1
ATOM 874 O O . ASN A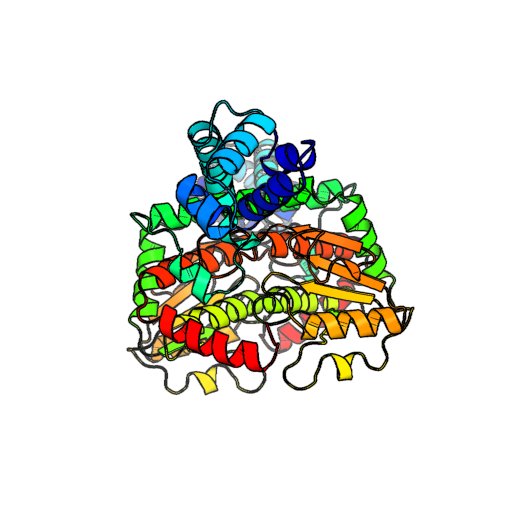 1 110 ? -7.637 9.227 -6.504 1 88.94 110 ASN A O 1
ATOM 878 N N . ALA A 1 111 ? -8.156 7.109 -7.055 1 92.44 111 ALA A N 1
ATOM 879 C CA . ALA A 1 111 ? -6.758 6.68 -7.086 1 92.44 111 ALA A CA 1
ATOM 880 C C . ALA A 1 111 ? -5.965 7.457 -8.133 1 92.44 111 ALA A C 1
ATOM 882 O O . ALA A 1 111 ? -4.859 7.926 -7.859 1 92.44 111 ALA A O 1
ATOM 883 N N . ALA A 1 112 ? -6.543 7.59 -9.312 1 88.38 112 ALA A N 1
ATOM 884 C CA . ALA A 1 112 ? -5.891 8.328 -10.391 1 88.38 112 ALA A CA 1
ATOM 885 C C . ALA A 1 112 ? -5.672 9.789 -10 1 88.38 112 ALA A C 1
ATOM 887 O O . ALA A 1 112 ? -4.598 10.344 -10.234 1 88.38 112 ALA A O 1
ATOM 888 N N . HIS A 1 113 ? -6.664 10.32 -9.422 1 86.56 113 HIS A N 1
ATOM 889 C CA . HIS A 1 113 ? -6.566 11.703 -8.961 1 86.56 113 HIS A CA 1
ATOM 890 C C . HIS A 1 113 ? -5.461 11.867 -7.926 1 86.56 113 HIS A C 1
ATOM 892 O O . HIS A 1 113 ? -4.645 12.781 -8.023 1 86.56 113 HIS A O 1
ATOM 898 N N . ASN A 1 114 ? -5.496 11 -6.91 1 92.25 114 ASN A N 1
ATOM 899 C CA . ASN A 1 114 ? -4.469 11.039 -5.875 1 92.25 114 ASN A CA 1
ATOM 900 C C . ASN A 1 114 ? -3.066 10.953 -6.469 1 92.25 114 ASN A C 1
ATOM 902 O O . ASN A 1 114 ? -2.162 11.68 -6.051 1 92.25 114 ASN A O 1
ATOM 906 N N . LEU A 1 115 ? -2.895 10.094 -7.465 1 93.12 115 LEU A N 1
ATOM 907 C CA . LEU A 1 115 ? -1.599 9.891 -8.102 1 93.12 115 LEU A CA 1
ATOM 908 C C . LEU A 1 115 ? -1.178 11.141 -8.875 1 93.12 115 LEU A C 1
ATOM 910 O O . LEU A 1 115 ? -0.03 11.578 -8.781 1 93.12 115 LEU A O 1
ATOM 914 N N . GLU A 1 116 ? -2.068 11.711 -9.594 1 86.81 116 GLU A N 1
ATOM 915 C CA . GLU A 1 116 ? -1.771 12.891 -10.398 1 86.81 116 GLU A CA 1
ATOM 916 C C . GLU A 1 116 ? -1.391 14.078 -9.516 1 86.81 116 GLU A C 1
ATOM 918 O O . GLU A 1 116 ? -0.495 14.852 -9.859 1 86.81 116 GLU A O 1
ATOM 923 N N . GLU A 1 117 ? -2.045 14.195 -8.398 1 88.88 117 GLU A N 1
ATOM 924 C CA . GLU A 1 117 ? -1.826 15.32 -7.492 1 88.88 117 GLU A CA 1
ATOM 925 C C . GLU A 1 117 ? -0.417 15.289 -6.906 1 88.88 117 GLU A C 1
ATOM 927 O O . GLU A 1 117 ? 0.108 16.328 -6.488 1 88.88 117 GLU A O 1
ATOM 932 N N . ILE A 1 118 ? 0.221 14.109 -6.887 1 93.12 118 ILE A N 1
ATOM 933 C CA . ILE A 1 118 ? 1.572 13.977 -6.352 1 93.12 118 ILE A CA 1
ATOM 934 C C . ILE A 1 118 ? 2.525 14.883 -7.133 1 93.12 118 ILE A C 1
ATOM 936 O O . ILE A 1 118 ? 3.377 15.555 -6.547 1 93.12 118 ILE A O 1
ATOM 940 N N . PHE A 1 119 ? 2.35 14.984 -8.422 1 87 119 PHE A N 1
ATOM 941 C CA . PHE A 1 119 ? 3.256 15.719 -9.297 1 87 119 PHE A CA 1
ATOM 942 C C . PHE A 1 119 ? 2.975 17.219 -9.227 1 87 119 PHE A C 1
ATOM 944 O O . PHE A 1 119 ? 3.85 18.031 -9.516 1 87 119 PHE A O 1
ATOM 951 N N . ILE A 1 120 ? 1.82 17.516 -8.867 1 82.31 120 ILE A N 1
ATOM 952 C CA . ILE A 1 120 ? 1.445 18.922 -8.719 1 82.31 120 ILE A CA 1
ATOM 953 C C . ILE A 1 120 ? 1.985 19.453 -7.391 1 82.31 120 ILE A C 1
ATOM 955 O O . ILE A 1 120 ? 2.465 20.594 -7.324 1 82.31 120 ILE A O 1
ATOM 959 N N . GLN A 1 121 ? 1.979 18.578 -6.418 1 85.69 121 GLN A N 1
ATOM 960 C CA . GLN A 1 121 ? 2.26 19.031 -5.055 1 85.69 121 GLN A CA 1
ATOM 961 C C . GLN A 1 121 ? 3.744 18.906 -4.73 1 85.69 121 GLN A C 1
ATOM 963 O O . GLN A 1 121 ? 4.227 19.484 -3.762 1 85.69 121 GLN A O 1
ATOM 968 N N . ASN A 1 122 ? 4.438 18.062 -5.434 1 93.62 122 ASN A N 1
ATOM 969 C CA . ASN A 1 122 ? 5.832 17.766 -5.113 1 93.62 122 ASN A CA 1
ATOM 970 C C . ASN A 1 122 ? 6.73 17.906 -6.34 1 93.62 122 ASN A C 1
ATOM 972 O O . ASN A 1 122 ? 6.418 17.359 -7.402 1 93.62 122 ASN A O 1
ATOM 976 N N . SER A 1 123 ? 7.832 18.594 -6.219 1 92.25 123 SER A N 1
ATOM 977 C CA . SER A 1 123 ? 8.828 18.625 -7.289 1 92.25 123 SER A CA 1
ATOM 978 C C . SER A 1 123 ? 9.727 17.391 -7.238 1 92.25 123 SER A C 1
ATOM 980 O O . SER A 1 123 ? 9.883 16.766 -6.184 1 92.25 123 SER A O 1
ATOM 982 N N . ILE A 1 124 ? 10.312 17.094 -8.375 1 93.19 124 ILE A N 1
ATOM 983 C CA . ILE A 1 124 ? 11.273 16 -8.445 1 93.19 124 ILE A CA 1
ATOM 984 C C . ILE A 1 124 ? 12.445 16.281 -7.512 1 93.19 124 ILE A C 1
ATOM 986 O O . ILE A 1 124 ? 12.984 15.367 -6.883 1 93.19 124 ILE A O 1
ATOM 990 N N . GLU A 1 125 ? 12.797 17.484 -7.438 1 94.81 125 GLU A N 1
ATOM 991 C CA . GLU A 1 125 ? 13.898 17.906 -6.57 1 94.81 125 GLU A CA 1
ATOM 992 C C . GLU A 1 125 ? 13.602 17.578 -5.109 1 94.81 125 GLU A C 1
ATOM 994 O O . GLU A 1 125 ? 14.508 17.234 -4.352 1 94.81 125 GLU A O 1
ATOM 999 N N . THR A 1 126 ? 12.375 17.719 -4.723 1 96.38 126 THR A N 1
ATOM 1000 C CA . THR A 1 126 ? 12 17.406 -3.348 1 96.38 126 THR A CA 1
ATOM 1001 C C . THR A 1 126 ? 12.211 15.93 -3.055 1 96.38 126 THR A C 1
ATOM 1003 O O . THR A 1 126 ? 12.711 15.562 -1.986 1 96.38 126 THR A O 1
ATOM 1006 N N . PHE A 1 127 ? 11.875 15.094 -3.996 1 96.94 127 PHE A N 1
ATOM 1007 C CA . PHE A 1 127 ? 12.125 13.664 -3.863 1 96.94 127 PHE A CA 1
ATOM 1008 C C . PHE A 1 127 ? 13.625 13.391 -3.754 1 96.94 127 PHE A C 1
ATOM 1010 O O . PHE A 1 127 ? 14.055 12.578 -2.928 1 96.94 127 PHE A O 1
ATOM 1017 N N . GLU A 1 128 ? 14.367 14.039 -4.555 1 96.31 128 GLU A N 1
ATOM 1018 C CA . GLU A 1 128 ? 15.812 13.836 -4.57 1 96.31 128 GLU A CA 1
ATOM 1019 C C . GLU A 1 128 ? 16.438 14.258 -3.248 1 96.31 128 GLU A C 1
ATOM 1021 O O . GLU A 1 128 ? 17.312 13.562 -2.713 1 96.31 128 GLU A O 1
ATOM 1026 N N . LYS A 1 129 ? 16.016 15.367 -2.791 1 97.5 129 LYS A N 1
ATOM 1027 C CA . LYS A 1 129 ? 16.516 15.859 -1.515 1 97.5 129 LYS A CA 1
ATOM 1028 C C . LYS A 1 129 ? 16.203 14.883 -0.384 1 97.5 129 LYS A C 1
ATOM 1030 O O . LYS A 1 129 ? 17.031 14.641 0.489 1 97.5 129 LYS A O 1
ATOM 1035 N N . ALA A 1 130 ? 15.016 14.391 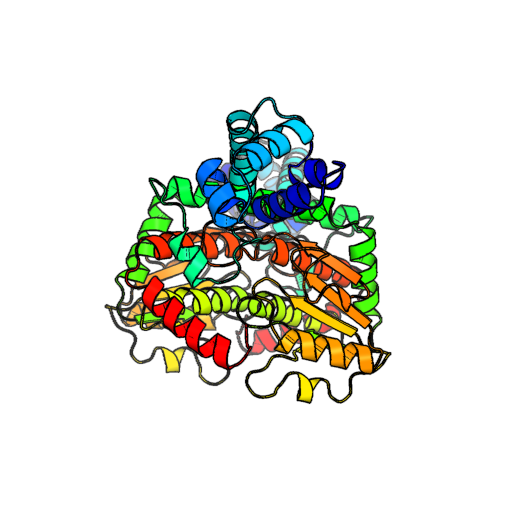-0.394 1 98.19 130 ALA A N 1
ATOM 1036 C CA . ALA A 1 130 ? 14.625 13.414 0.619 1 98.19 130 ALA A CA 1
ATOM 1037 C C . ALA A 1 130 ? 15.484 12.156 0.528 1 98.19 130 ALA A C 1
ATOM 1039 O O . ALA A 1 130 ? 15.977 11.664 1.544 1 98.19 130 ALA A O 1
ATOM 1040 N N . ALA A 1 131 ? 15.641 11.656 -0.658 1 97.5 131 ALA A N 1
ATOM 1041 C CA . ALA A 1 131 ? 16.453 10.461 -0.874 1 97.5 131 ALA A CA 1
ATOM 1042 C C . ALA A 1 131 ? 17.891 10.68 -0.419 1 97.5 131 ALA A C 1
ATOM 1044 O O . ALA A 1 131 ? 18.484 9.828 0.247 1 97.5 131 ALA A O 1
ATOM 1045 N N . ASP A 1 132 ? 18.453 11.82 -0.775 1 97.56 132 ASP A N 1
ATOM 1046 C CA . ASP A 1 132 ? 19.828 12.148 -0.385 1 97.56 132 ASP A CA 1
ATOM 1047 C C . ASP A 1 132 ? 19.969 12.195 1.135 1 97.56 132 ASP A C 1
ATOM 1049 O O . ASP A 1 132 ? 20.953 11.703 1.688 1 97.56 132 ASP A O 1
ATOM 1053 N N . LEU A 1 133 ? 19 12.82 1.702 1 97.62 133 LEU A N 1
ATOM 1054 C CA . LEU A 1 133 ? 19.016 12.93 3.156 1 97.62 133 LEU A CA 1
ATOM 1055 C C . LEU A 1 133 ? 18.984 11.555 3.811 1 97.62 133 LEU A C 1
ATOM 1057 O O . LEU A 1 133 ? 19.719 11.305 4.77 1 97.62 133 LEU A O 1
ATOM 1061 N N . ILE A 1 134 ? 18.172 10.68 3.344 1 97.56 134 ILE A N 1
ATOM 1062 C CA . ILE A 1 134 ? 18.047 9.336 3.891 1 97.56 134 ILE A CA 1
ATOM 1063 C C . ILE A 1 134 ? 19.359 8.578 3.695 1 97.56 134 ILE A C 1
ATOM 1065 O O . ILE A 1 134 ? 19.875 7.969 4.637 1 97.56 134 ILE A O 1
ATOM 1069 N N . VAL A 1 135 ? 19.938 8.641 2.531 1 96.5 135 VAL A N 1
ATOM 1070 C CA . VAL A 1 135 ? 21.141 7.883 2.199 1 96.5 135 VAL A CA 1
ATOM 1071 C C . VAL A 1 135 ? 22.312 8.391 3.037 1 96.5 135 VAL A C 1
ATOM 1073 O O . VAL A 1 135 ? 23.156 7.598 3.473 1 96.5 135 VAL A O 1
ATOM 1076 N N . SER A 1 136 ? 22.375 9.68 3.285 1 96.62 136 SER A N 1
ATOM 1077 C CA . SER A 1 136 ? 23.531 10.281 3.934 1 96.62 136 SER A CA 1
ATOM 1078 C C . SER A 1 136 ? 23.422 10.203 5.453 1 96.62 136 SER A C 1
ATOM 1080 O O . SER A 1 136 ? 24.406 10.383 6.164 1 96.62 136 SER A O 1
ATOM 1082 N N . SER A 1 137 ? 22.219 9.984 5.996 1 96 137 SER A N 1
ATOM 1083 C CA . SER A 1 137 ? 22.031 9.914 7.438 1 96 137 SER A CA 1
ATOM 1084 C C . SER A 1 137 ? 22.656 8.656 8.023 1 96 137 SER A C 1
ATOM 1086 O O . SER A 1 137 ? 22.625 7.594 7.395 1 96 137 SER A O 1
ATOM 1088 N N . LYS A 1 138 ? 23.156 8.734 9.211 1 92.94 138 LYS A N 1
ATOM 1089 C CA . LYS A 1 138 ? 23.781 7.605 9.883 1 92.94 138 LYS A CA 1
ATOM 1090 C C . LYS A 1 138 ? 22.75 6.539 10.25 1 92.94 138 LYS A C 1
ATOM 1092 O O . LYS A 1 138 ? 22.922 5.367 9.898 1 92.94 138 LYS A O 1
ATOM 1097 N N . HIS A 1 139 ? 21.812 6.934 10.984 1 92.5 139 HIS A N 1
ATOM 1098 C CA . HIS A 1 139 ? 20.688 6.066 11.312 1 92.5 139 HIS A CA 1
ATOM 1099 C C . HIS A 1 139 ? 19.391 6.598 10.703 1 92.5 139 HIS A C 1
ATOM 1101 O O . HIS A 1 139 ? 19.188 7.812 10.617 1 92.5 139 HIS A O 1
ATOM 1107 N N . LYS A 1 140 ? 18.562 5.715 10.258 1 94.75 140 LYS A N 1
ATOM 1108 C CA . LYS A 1 140 ? 17.266 6.047 9.695 1 94.75 140 LYS A CA 1
ATOM 1109 C C . LYS A 1 140 ? 16.125 5.457 10.539 1 94.75 140 LYS A C 1
ATOM 1111 O O . LYS A 1 140 ? 16.031 4.238 10.68 1 94.75 140 LYS A O 1
ATOM 1116 N N . TYR A 1 141 ? 15.383 6.266 11.094 1 92.31 141 TYR A N 1
ATOM 1117 C CA . TYR A 1 141 ? 14.211 5.848 11.859 1 92.31 141 TYR A CA 1
ATOM 1118 C C . TYR A 1 141 ? 12.938 6.016 11.039 1 92.31 141 TYR A C 1
ATOM 1120 O O . TYR A 1 141 ? 12.789 6.988 10.297 1 92.31 141 TYR A O 1
ATOM 1128 N N . ILE A 1 142 ? 12.07 5.062 11.141 1 94.62 142 ILE A N 1
ATOM 1129 C CA . ILE A 1 142 ? 10.797 5.086 10.445 1 94.62 142 ILE A CA 1
ATOM 1130 C C . ILE A 1 142 ? 9.648 5.02 11.453 1 94.62 142 ILE A C 1
ATOM 1132 O O . ILE A 1 142 ? 9.672 4.188 12.367 1 94.62 142 ILE A O 1
ATOM 1136 N N . ALA A 1 143 ? 8.672 5.883 11.305 1 91.62 143 ALA A N 1
ATOM 1137 C CA . ALA A 1 143 ? 7.535 5.891 12.219 1 91.62 143 ALA A CA 1
ATOM 1138 C C . ALA A 1 143 ? 6.219 5.996 11.461 1 91.62 143 ALA A C 1
ATOM 1140 O O . ALA A 1 143 ? 6.121 6.723 10.469 1 91.62 143 ALA A O 1
ATOM 1141 N N . ALA A 1 144 ? 5.312 5.363 11.82 1 91.88 144 ALA A N 1
ATOM 1142 C CA . ALA A 1 144 ? 3.928 5.367 11.359 1 91.88 144 ALA A CA 1
ATOM 1143 C C . ALA A 1 144 ? 3.008 4.699 12.375 1 91.88 144 ALA A C 1
ATOM 1145 O O . ALA A 1 144 ? 3.459 3.902 13.203 1 91.88 144 ALA A O 1
ATOM 1146 N N . THR A 1 145 ? 1.788 5.027 12.328 1 86.19 145 THR A N 1
ATOM 1147 C CA . THR A 1 145 ? 0.836 4.402 13.234 1 86.19 145 THR A CA 1
ATOM 1148 C C . THR A 1 145 ? -0.391 3.902 12.477 1 86.19 145 THR A C 1
ATOM 1150 O O . THR A 1 145 ? -0.722 4.422 11.414 1 86.19 145 THR A O 1
ATOM 1153 N N . ARG A 1 146 ? -1.015 2.816 13.008 1 83.56 146 ARG A N 1
ATOM 1154 C CA . ARG A 1 146 ? -2.309 2.271 12.609 1 83.56 146 ARG A CA 1
ATOM 1155 C C . ARG A 1 146 ? -2.371 2.055 11.102 1 83.56 146 ARG A C 1
ATOM 1157 O O . ARG A 1 146 ? -1.562 1.313 10.547 1 83.56 146 ARG A O 1
ATOM 1164 N N . GLY A 1 147 ? -3.283 2.721 10.422 1 85.75 147 GLY A N 1
ATOM 1165 C CA . GLY A 1 147 ? -3.504 2.49 9 1 85.75 147 GLY A CA 1
ATOM 1166 C C . GLY A 1 147 ? -2.293 2.818 8.148 1 85.75 147 GLY A C 1
ATOM 1167 O O . GLY A 1 147 ? -2.203 2.385 6.996 1 85.75 147 GLY A O 1
ATOM 1168 N N . ASN A 1 148 ? -1.378 3.494 8.719 1 91.25 148 ASN A N 1
ATOM 1169 C CA . ASN A 1 148 ? -0.204 3.93 7.969 1 91.25 148 ASN A CA 1
ATOM 1170 C C . ASN A 1 148 ? 0.947 2.938 8.109 1 91.25 148 ASN A C 1
ATOM 1172 O O . ASN A 1 148 ? 1.948 3.041 7.395 1 91.25 148 ASN A O 1
ATOM 1176 N N . ILE A 1 149 ? 0.848 1.951 8.969 1 89.75 149 ILE A N 1
ATOM 1177 C CA . ILE A 1 149 ? 1.941 1.04 9.289 1 89.75 149 ILE A CA 1
ATOM 1178 C C . ILE A 1 149 ? 2.32 0.235 8.047 1 89.75 149 ILE A C 1
ATOM 1180 O O . ILE A 1 149 ? 3.486 -0.126 7.867 1 89.75 149 ILE A O 1
ATOM 1184 N N . CYS A 1 150 ? 1.385 -0.014 7.211 1 91.75 150 CYS A N 1
ATOM 1185 C CA . CYS A 1 150 ? 1.666 -0.77 5.996 1 91.75 150 CYS A CA 1
ATOM 1186 C C . CYS A 1 150 ? 2.738 -0.08 5.16 1 91.75 150 CYS A C 1
ATOM 1188 O O . CYS A 1 150 ? 3.609 -0.741 4.594 1 91.75 150 CYS A O 1
ATOM 1190 N N . LEU A 1 151 ? 2.727 1.193 5.117 1 95.19 151 LEU A N 1
ATOM 1191 C CA . LEU A 1 151 ? 3.734 1.955 4.387 1 95.19 151 LEU A CA 1
ATOM 1192 C C . LEU A 1 151 ? 5.102 1.824 5.047 1 95.19 151 LEU A C 1
ATOM 1194 O O . LEU A 1 151 ? 6.113 1.646 4.363 1 95.19 151 LEU A O 1
ATOM 1198 N N . ALA A 1 152 ? 5.09 1.919 6.383 1 93.12 152 ALA A N 1
ATOM 1199 C CA . ALA A 1 152 ? 6.332 1.826 7.145 1 93.12 152 ALA A CA 1
ATOM 1200 C C . ALA A 1 152 ? 6.969 0.45 6.984 1 93.12 152 ALA A C 1
ATOM 1202 O O . ALA A 1 152 ? 8.188 0.339 6.832 1 93.12 152 ALA A O 1
ATOM 1203 N N . ASP A 1 153 ? 6.141 -0.542 7.023 1 90.19 153 ASP A N 1
ATOM 1204 C CA . ASP A 1 153 ? 6.648 -1.903 6.875 1 90.19 153 ASP A CA 1
ATOM 1205 C C . ASP A 1 153 ? 7.293 -2.105 5.508 1 90.19 153 ASP A C 1
ATOM 1207 O O . ASP A 1 153 ? 8.359 -2.709 5.398 1 90.19 153 ASP A O 1
ATOM 1211 N N . PHE A 1 154 ? 6.645 -1.67 4.527 1 94.06 154 PHE A N 1
ATOM 1212 C CA . PHE A 1 154 ? 7.184 -1.767 3.176 1 94.06 154 PHE A CA 1
ATOM 1213 C C . PHE A 1 154 ? 8.5 -1.012 3.064 1 94.06 154 PHE A C 1
ATOM 1215 O O . PHE A 1 154 ? 9.484 -1.535 2.523 1 94.06 154 PHE A O 1
ATOM 1222 N N . PHE A 1 155 ? 8.508 0.189 3.539 1 95.25 155 PHE A N 1
ATOM 1223 C CA . PHE A 1 155 ? 9.688 1.041 3.482 1 95.25 155 PHE A CA 1
ATOM 1224 C C . PHE A 1 155 ? 10.844 0.411 4.25 1 95.25 155 PHE A C 1
ATOM 1226 O O . PHE A 1 155 ? 11.984 0.414 3.775 1 95.25 155 PHE A O 1
ATOM 1233 N N . LEU A 1 156 ? 10.484 -0.096 5.398 1 91.88 156 LEU A N 1
ATOM 1234 C CA . LEU A 1 156 ? 11.492 -0.727 6.242 1 91.88 156 LEU A CA 1
ATOM 1235 C C . LEU A 1 156 ? 12.156 -1.892 5.516 1 91.88 156 LEU A C 1
ATOM 1237 O O . LEU A 1 156 ? 13.383 -1.978 5.469 1 91.88 156 LEU A O 1
ATOM 1241 N N . LEU A 1 157 ? 11.367 -2.736 4.98 1 90.12 157 LEU A N 1
ATOM 1242 C CA . LEU A 1 157 ? 11.875 -3.943 4.34 1 90.12 157 LEU A CA 1
ATOM 1243 C C . LEU A 1 157 ? 12.867 -3.596 3.23 1 90.12 157 LEU A C 1
ATOM 1245 O O . LEU A 1 157 ? 13.992 -4.105 3.215 1 90.12 157 LEU A O 1
ATOM 1249 N N . TYR A 1 158 ? 12.531 -2.719 2.379 1 92.38 158 TYR A N 1
ATOM 1250 C CA . TYR A 1 158 ? 13.344 -2.498 1.187 1 92.38 158 TYR A CA 1
ATOM 1251 C C . TYR A 1 158 ? 14.461 -1.503 1.466 1 92.38 158 TYR A C 1
ATOM 1253 O O . TYR A 1 158 ? 15.555 -1.608 0.897 1 92.38 158 TYR A O 1
ATOM 1261 N N . LEU A 1 159 ? 14.227 -0.534 2.346 1 93.88 159 LEU A N 1
ATOM 1262 C CA . LEU A 1 159 ? 15.305 0.374 2.717 1 93.88 159 LEU A CA 1
ATOM 1263 C C . LEU A 1 159 ? 16.438 -0.381 3.398 1 93.88 159 LEU A C 1
ATOM 1265 O O . LEU A 1 159 ? 17.609 -0.102 3.15 1 93.88 159 LEU A O 1
ATOM 1269 N N . LYS A 1 160 ? 16.062 -1.322 4.266 1 89.81 160 LYS A N 1
ATOM 1270 C CA . LYS A 1 160 ? 17.062 -2.127 4.961 1 89.81 160 LYS A CA 1
ATOM 1271 C C . LYS A 1 160 ? 17.938 -2.896 3.975 1 89.81 160 LYS A C 1
ATOM 1273 O O . LYS A 1 160 ? 19.109 -3.17 4.25 1 89.81 160 LYS A O 1
ATOM 1278 N N . GLN A 1 161 ? 17.422 -3.203 2.869 1 89.94 161 GLN A N 1
ATOM 1279 C CA . GLN A 1 161 ? 18.156 -3.936 1.844 1 89.94 161 GLN A CA 1
ATOM 1280 C C . GLN A 1 161 ? 19.109 -3.014 1.079 1 89.94 161 GLN A C 1
ATOM 1282 O O . GLN A 1 161 ? 20 -3.482 0.362 1 89.94 161 GLN A O 1
ATOM 1287 N N . MET A 1 162 ? 18.984 -1.75 1.212 1 91.56 162 MET A N 1
ATOM 1288 C CA . MET A 1 162 ? 19.734 -0.803 0.394 1 91.56 162 MET A CA 1
ATOM 1289 C C . MET A 1 162 ? 20.781 -0.069 1.231 1 91.56 162 MET A C 1
ATOM 1291 O O . MET A 1 162 ? 21.875 0.233 0.747 1 91.56 162 MET A O 1
ATOM 1295 N N . VAL A 1 163 ? 20.422 0.272 2.469 1 91.19 163 VAL A N 1
ATOM 1296 C CA . VAL A 1 163 ? 21.312 1.069 3.309 1 91.19 163 VAL A CA 1
ATOM 1297 C C . VAL A 1 163 ? 21.375 0.472 4.711 1 91.19 163 VAL A C 1
ATOM 1299 O O . VAL A 1 163 ? 20.438 -0.196 5.148 1 91.19 163 VAL A O 1
ATOM 1302 N N . PRO A 1 164 ? 22.469 0.746 5.422 1 85.5 164 PRO A N 1
ATOM 1303 C CA . PRO A 1 164 ? 22.594 0.209 6.777 1 85.5 164 PRO A CA 1
ATOM 1304 C C . PRO A 1 164 ? 21.844 1.033 7.812 1 85.5 164 PRO A C 1
ATOM 1306 O O . PRO A 1 164 ? 21.422 2.158 7.527 1 85.5 164 PRO A O 1
ATOM 1309 N N . HIS A 1 165 ? 21.594 0.536 8.992 1 84.75 165 HIS A N 1
ATOM 1310 C CA . HIS A 1 165 ? 21.109 1.196 10.203 1 84.75 165 HIS A CA 1
ATOM 1311 C C . HIS A 1 165 ? 19.719 1.777 9.992 1 84.75 165 HIS A C 1
ATOM 1313 O O . HIS A 1 165 ? 19.484 2.959 10.266 1 84.75 165 HIS A O 1
ATOM 1319 N N . VAL A 1 166 ? 18.891 1.025 9.555 1 83.31 166 VAL A N 1
ATOM 1320 C CA . VAL A 1 166 ? 17.484 1.37 9.422 1 83.31 166 VAL A CA 1
ATOM 1321 C C . VAL A 1 166 ? 16.688 0.708 10.547 1 83.31 166 VAL A C 1
ATOM 1323 O O . VAL A 1 166 ? 16.812 -0.496 10.781 1 83.31 166 VAL A O 1
ATOM 1326 N N . THR A 1 167 ? 15.836 1.492 11.266 1 81.75 167 THR A N 1
ATOM 1327 C CA . THR A 1 167 ? 15.078 0.957 12.391 1 81.75 167 THR A CA 1
ATOM 1328 C C . THR A 1 167 ? 13.648 1.487 12.383 1 81.75 167 THR A C 1
ATOM 1330 O O . THR A 1 167 ? 13.422 2.666 12.102 1 81.75 167 THR A O 1
ATOM 1333 N N . MET A 1 168 ? 12.711 0.575 12.656 1 82.44 168 MET A N 1
ATOM 1334 C CA . MET A 1 168 ? 11.328 0.984 12.875 1 82.44 168 MET A CA 1
ATOM 1335 C C . MET A 1 168 ? 11.094 1.362 14.336 1 82.44 168 MET A C 1
ATOM 1337 O O . MET A 1 168 ? 11.516 0.642 15.242 1 82.44 168 MET A O 1
ATOM 1341 N N . THR A 1 169 ? 10.375 2.381 14.469 1 75.56 169 THR A N 1
ATOM 1342 C CA . THR A 1 169 ? 10.188 2.867 15.836 1 75.56 169 THR A CA 1
ATOM 1343 C C . THR A 1 169 ? 8.891 2.324 16.422 1 75.56 169 THR A C 1
ATOM 1345 O O . THR A 1 169 ? 8.742 2.26 17.656 1 75.56 169 THR A O 1
ATOM 1348 N N . THR A 1 170 ? 7.945 2.004 15.508 1 69.19 170 THR A N 1
ATOM 1349 C CA . THR A 1 170 ? 6.637 1.561 15.969 1 69.19 170 THR A CA 1
ATOM 1350 C C . THR A 1 170 ? 6.582 0.038 16.062 1 69.19 170 THR A C 1
ATOM 1352 O O . THR A 1 170 ? 6.594 -0.649 15.039 1 69.19 170 THR A O 1
ATOM 1355 N N . THR A 1 171 ? 6.906 -0.45 17.188 1 58.5 171 THR A N 1
ATOM 1356 C CA . THR A 1 171 ? 6.863 -1.894 17.391 1 58.5 171 THR A CA 1
ATOM 1357 C C . THR A 1 171 ? 5.93 -2.25 18.547 1 58.5 171 THR A C 1
ATOM 1359 O O . THR A 1 171 ? 5.488 -1.372 19.297 1 58.5 171 THR A O 1
ATOM 1362 N N . THR A 1 172 ? 5.508 -3.336 18.422 1 56.34 172 THR A N 1
ATOM 1363 C CA . THR A 1 172 ? 4.586 -3.811 19.453 1 56.34 172 THR A CA 1
ATOM 1364 C C . THR A 1 172 ? 5.281 -3.869 20.812 1 56.34 172 THR A C 1
ATOM 1366 O O . THR A 1 172 ? 4.629 -3.758 21.844 1 56.34 172 THR A O 1
ATOM 1369 N N . SER A 1 173 ? 6.43 -3.947 20.844 1 45.28 173 SER A N 1
ATOM 1370 C CA . SER A 1 173 ? 7.109 -4.258 22.109 1 45.28 173 SER A CA 1
ATOM 1371 C C . SER A 1 173 ? 7.68 -2.998 22.75 1 45.28 173 SER A C 1
ATOM 1373 O O . SER A 1 173 ? 7.938 -2.977 23.953 1 45.28 173 SER A O 1
ATOM 1375 N N . MET A 1 174 ? 7.914 -2.045 22.047 1 46.81 174 MET A N 1
ATOM 1376 C CA . MET A 1 174 ? 8.562 -0.836 22.562 1 46.81 174 MET A CA 1
ATOM 1377 C C . MET A 1 174 ? 7.941 0.412 21.938 1 46.81 174 MET A C 1
ATOM 1379 O O . MET A 1 174 ? 7.594 0.413 20.75 1 46.81 174 MET A O 1
ATOM 1383 N N . SER A 1 175 ? 7.832 1.297 22.703 1 63.19 175 SER A N 1
ATOM 1384 C CA . SER A 1 175 ? 7.316 2.58 22.234 1 63.19 175 SER A CA 1
ATOM 1385 C C . SER A 1 175 ? 8.312 3.275 21.312 1 63.19 175 SER A C 1
ATOM 1387 O O . SER A 1 175 ? 9.516 3.035 21.406 1 63.19 175 SER A O 1
ATOM 1389 N N . PRO A 1 176 ? 7.828 4.023 20.453 1 68.38 176 PRO A N 1
ATOM 1390 C CA . PRO A 1 176 ? 8.719 4.82 19.609 1 68.38 176 PRO A CA 1
ATOM 1391 C C . PRO A 1 176 ? 9.695 5.672 20.422 1 68.38 176 PRO A C 1
ATOM 1393 O O . PRO A 1 176 ? 10.828 5.902 19.984 1 68.38 176 PRO A O 1
ATOM 1396 N N . ILE A 1 177 ? 9.336 6.121 21.625 1 65.69 177 ILE A N 1
ATOM 1397 C CA . ILE A 1 177 ? 10.18 6.949 22.484 1 65.69 177 ILE A CA 1
ATOM 1398 C C . ILE A 1 177 ? 11.414 6.156 22.906 1 65.69 177 ILE A C 1
ATOM 1400 O O . ILE A 1 177 ? 12.531 6.676 22.891 1 65.69 177 ILE A O 1
ATOM 1404 N N . ASP A 1 178 ? 11.148 4.957 23.25 1 61.94 178 ASP A N 1
ATOM 1405 C CA . ASP A 1 178 ? 12.258 4.102 23.656 1 61.94 178 ASP A CA 1
ATOM 1406 C C . ASP A 1 178 ? 13.195 3.809 22.5 1 61.94 178 ASP A C 1
ATOM 1408 O O . ASP A 1 178 ? 14.414 3.785 22.656 1 61.94 178 ASP A O 1
ATOM 1412 N N . HIS A 1 179 ? 12.734 3.646 21.297 1 68.19 179 HIS A N 1
ATOM 1413 C CA . HIS A 1 179 ? 13.531 3.301 20.125 1 68.19 179 HIS A CA 1
ATOM 1414 C C . HIS A 1 179 ? 14.383 4.477 19.672 1 68.19 179 HIS A C 1
ATOM 1416 O O . HIS A 1 179 ? 15.469 4.285 19.125 1 68.19 179 HIS A O 1
ATOM 1422 N N . MET A 1 180 ? 13.922 5.633 20.047 1 75.5 180 MET A N 1
ATOM 1423 C CA . MET A 1 180 ? 14.578 6.809 19.484 1 75.5 180 MET A CA 1
ATOM 1424 C C . MET A 1 180 ? 15.398 7.531 20.547 1 75.5 180 MET A C 1
ATOM 1426 O O . MET A 1 180 ? 15.852 8.664 20.328 1 75.5 180 MET A O 1
ATOM 1430 N N . CYS A 1 181 ? 15.664 6.906 21.656 1 73.81 181 CYS A N 1
ATOM 1431 C CA . CYS A 1 181 ? 16.312 7.582 22.781 1 73.81 181 CYS A CA 1
ATOM 1432 C C . CYS A 1 181 ? 17.734 8.008 22.406 1 73.81 181 CYS A C 1
ATOM 1434 O O . CYS A 1 181 ? 18.297 8.906 23.031 1 73.81 181 CYS A O 1
ATOM 1436 N N . ASN A 1 182 ? 18.297 7.504 21.359 1 75.38 182 ASN A N 1
ATOM 1437 C CA . ASN A 1 182 ? 19.656 7.844 20.953 1 75.38 182 ASN A CA 1
ATOM 1438 C C . ASN A 1 182 ? 19.688 8.609 19.641 1 75.38 182 ASN A C 1
ATOM 1440 O O . ASN A 1 182 ? 20.734 8.734 19.016 1 75.38 182 ASN A O 1
ATOM 1444 N N . ILE A 1 183 ? 18.562 9.016 19.141 1 83.38 183 ILE A N 1
ATOM 1445 C CA . ILE A 1 183 ? 18.516 9.766 17.891 1 83.38 183 ILE A CA 1
ATOM 1446 C C . ILE A 1 183 ? 19.312 11.062 18.031 1 83.38 183 ILE A C 1
ATOM 1448 O O . ILE A 1 183 ? 19.297 11.688 19.094 1 83.38 183 ILE A O 1
ATOM 1452 N N . SER A 1 184 ? 20 11.438 16.984 1 86.62 184 SER A N 1
ATOM 1453 C CA . SER A 1 184 ? 20.891 12.594 17.031 1 86.62 184 SER A CA 1
ATOM 1454 C C . SER A 1 184 ? 20.828 13.383 15.727 1 86.62 184 SER A C 1
ATOM 1456 O O . SER A 1 184 ? 20.062 13.047 14.82 1 86.62 184 SER A O 1
ATOM 1458 N N . GLN A 1 185 ? 21.672 14.359 15.648 1 92.56 185 GLN A N 1
ATOM 1459 C CA . GLN A 1 185 ? 21.672 15.281 14.523 1 92.56 185 GLN A CA 1
ATOM 1460 C C . GLN A 1 185 ? 22.203 14.617 13.258 1 92.56 185 GLN A C 1
ATOM 1462 O O . GLN A 1 185 ? 22.031 15.133 12.156 1 92.56 185 GLN A O 1
ATOM 1467 N N . THR A 1 186 ? 22.781 13.477 13.344 1 94.19 186 THR A N 1
ATOM 1468 C CA . THR A 1 186 ? 23.328 12.773 12.18 1 94.19 186 THR A CA 1
ATOM 1469 C C . THR A 1 186 ? 22.297 11.805 11.609 1 94.19 186 THR A C 1
ATOM 1471 O O . THR A 1 186 ? 22.547 11.156 10.594 1 94.19 186 THR A O 1
ATOM 1474 N N . ASP A 1 187 ? 21.172 11.688 12.289 1 94.56 187 ASP A N 1
ATOM 1475 C CA . ASP A 1 187 ? 20.141 10.711 11.938 1 94.56 187 ASP A CA 1
ATOM 1476 C C . ASP A 1 187 ? 18.953 11.391 11.258 1 94.56 187 ASP A C 1
ATOM 1478 O O . ASP A 1 187 ? 18.875 12.617 11.211 1 94.56 187 ASP A O 1
ATOM 1482 N N . CYS A 1 188 ? 18.094 10.586 10.703 1 96.69 188 CYS A N 1
ATOM 1483 C CA . CYS A 1 188 ? 16.844 11.125 10.156 1 96.69 188 CYS A CA 1
ATOM 1484 C C . CYS A 1 188 ? 15.648 10.273 10.57 1 96.69 188 CYS A C 1
ATOM 1486 O O . CYS A 1 188 ? 15.812 9.109 10.938 1 96.69 188 CYS A O 1
ATOM 1488 N N . LEU A 1 189 ? 14.523 10.93 10.617 1 95.75 189 LEU A N 1
ATOM 1489 C CA . LEU A 1 189 ? 13.219 10.305 10.844 1 95.75 189 LEU A CA 1
ATOM 1490 C C . LEU A 1 189 ? 12.328 10.438 9.617 1 95.75 189 LEU A C 1
ATOM 1492 O O . LEU A 1 189 ? 12.156 11.539 9.086 1 95.75 189 LEU A O 1
ATOM 1496 N N . VAL A 1 190 ? 11.898 9.32 9.117 1 97.44 190 VAL A N 1
ATOM 1497 C CA . VAL A 1 190 ? 10.875 9.305 8.086 1 97.44 190 VAL A CA 1
ATOM 1498 C C . VAL A 1 190 ? 9.516 8.992 8.711 1 97.44 190 VAL A C 1
ATOM 1500 O O . VAL A 1 190 ? 9.312 7.914 9.273 1 97.44 190 VAL A O 1
ATOM 1503 N N . LEU A 1 191 ? 8.586 9.898 8.602 1 96.12 191 LEU A N 1
ATOM 1504 C CA . LEU A 1 191 ? 7.277 9.797 9.242 1 96.12 191 LEU A CA 1
ATOM 1505 C C . LEU A 1 191 ? 6.16 9.742 8.203 1 96.12 191 LEU A C 1
ATOM 1507 O O . LEU A 1 191 ? 6.031 10.648 7.383 1 96.12 191 LEU A O 1
ATOM 1511 N N . PHE A 1 192 ? 5.418 8.672 8.219 1 96.62 192 PHE A N 1
ATOM 1512 C CA . PHE A 1 192 ? 4.176 8.578 7.465 1 96.62 192 PHE A CA 1
ATOM 1513 C C . PHE A 1 192 ? 2.986 8.992 8.328 1 96.62 192 PHE A C 1
ATOM 1515 O O . PHE A 1 192 ? 2.633 8.297 9.281 1 96.62 192 PHE A O 1
ATOM 1522 N N . SER A 1 193 ? 2.361 10.102 7.984 1 93.62 193 SER A N 1
ATOM 1523 C CA . SER A 1 193 ? 1.314 10.648 8.844 1 93.62 193 SER A CA 1
ATOM 1524 C C . SER A 1 193 ? 0.122 11.133 8.023 1 93.62 193 SER A C 1
ATOM 1526 O O . SER A 1 193 ? 0.198 12.156 7.348 1 93.62 193 SER A O 1
ATOM 1528 N N . PHE A 1 194 ? -0.94 10.445 8.148 1 93.12 194 PHE A N 1
ATOM 1529 C CA . PHE A 1 194 ? -2.178 10.781 7.453 1 93.12 194 PHE A CA 1
ATOM 1530 C C . PHE A 1 194 ? -3.346 10.844 8.43 1 93.12 194 PHE A C 1
ATOM 1532 O O . PHE A 1 194 ? -3.246 10.359 9.555 1 93.12 194 PHE A O 1
ATOM 1539 N N . PRO A 1 195 ? -4.5 11.438 7.977 1 86.88 195 PRO A N 1
ATOM 1540 C CA . PRO A 1 195 ? -5.641 11.547 8.891 1 86.88 195 PRO A CA 1
ATOM 1541 C C . PRO A 1 195 ? -6.227 10.195 9.273 1 86.88 195 PRO A C 1
ATOM 1543 O O . PRO A 1 195 ? -6.297 9.289 8.438 1 86.88 195 PRO A O 1
ATOM 1546 N N . ARG A 1 196 ? -6.723 10.141 10.555 1 82.94 196 ARG A N 1
ATOM 1547 C CA . ARG A 1 196 ? -6.621 11.031 11.711 1 82.94 196 ARG A CA 1
ATOM 1548 C C . ARG A 1 196 ? -5.199 11.055 12.258 1 82.94 196 ARG A C 1
ATOM 1550 O O . ARG A 1 196 ? -4.598 10 12.469 1 82.94 196 ARG A O 1
ATOM 1557 N N . TYR A 1 197 ? -4.723 12.195 12.523 1 86.25 197 TYR A N 1
ATOM 1558 C CA . TYR A 1 197 ? -3.324 12.367 12.906 1 86.25 197 TYR A CA 1
ATOM 1559 C C . TYR A 1 197 ? -3.08 11.828 14.312 1 86.25 197 TYR A C 1
ATOM 1561 O O . TYR A 1 197 ? -3.9 12.023 15.211 1 86.25 197 TYR A O 1
ATOM 1569 N N . SER A 1 198 ? -2.008 11.172 14.492 1 85.19 198 SER A N 1
ATOM 1570 C CA . SER A 1 198 ? -1.658 10.492 15.734 1 85.19 198 SER A CA 1
ATOM 1571 C C . SER A 1 198 ? -0.86 11.406 16.656 1 85.19 198 SER A C 1
ATOM 1573 O O . SER A 1 198 ? 0.146 11.984 16.25 1 85.19 198 SER A O 1
ATOM 1575 N N . SER A 1 199 ? -1.275 11.383 17.859 1 83.5 199 SER A N 1
ATOM 1576 C CA . SER A 1 199 ? -0.502 12.102 18.859 1 83.5 199 SER A CA 1
ATOM 1577 C C . SER A 1 199 ? 0.84 11.422 19.125 1 83.5 199 SER A C 1
ATOM 1579 O O . SER A 1 199 ? 1.833 12.094 19.422 1 83.5 199 SER A O 1
ATOM 1581 N N . GLN A 1 200 ? 0.815 10.148 19 1 83.56 200 GLN A N 1
ATOM 1582 C CA . GLN A 1 200 ? 2.064 9.406 19.141 1 83.56 200 GLN A CA 1
ATOM 1583 C C . GLN A 1 200 ? 3.09 9.836 18.109 1 83.56 200 GLN A C 1
ATOM 1585 O O . GLN A 1 200 ? 4.27 10.008 18.422 1 83.56 200 GLN A O 1
ATOM 1590 N N . ASP A 1 201 ? 2.629 9.953 16.922 1 88.31 201 ASP A N 1
ATOM 1591 C CA . ASP A 1 201 ? 3.527 10.398 15.859 1 88.31 201 ASP A CA 1
ATOM 1592 C C . ASP A 1 201 ? 4.023 11.82 16.109 1 88.31 201 ASP A C 1
ATOM 1594 O O . ASP A 1 201 ? 5.16 12.156 15.781 1 88.31 201 ASP A O 1
ATOM 1598 N N . GLU A 1 202 ? 3.168 12.602 16.703 1 88 202 GLU A N 1
ATOM 1599 C CA . GLU A 1 202 ? 3.566 13.969 17 1 88 202 GLU A CA 1
ATOM 1600 C C . GLU A 1 202 ? 4.68 14 18.047 1 88 202 GLU A C 1
ATOM 1602 O O . GLU A 1 202 ? 5.652 14.75 17.906 1 88 202 GLU A O 1
ATOM 1607 N N . VAL A 1 203 ? 4.539 13.242 19.047 1 85.75 203 VAL A N 1
ATOM 1608 C CA . VAL A 1 203 ? 5.555 13.164 20.094 1 85.75 203 VAL A CA 1
ATOM 1609 C C . VAL A 1 203 ? 6.863 12.648 19.516 1 85.75 203 VAL A C 1
ATOM 1611 O O . VAL A 1 203 ? 7.941 13.141 19.859 1 85.75 203 VAL A O 1
ATOM 1614 N N . THR A 1 204 ? 6.773 11.68 18.625 1 88.88 204 THR A N 1
ATOM 1615 C CA . THR A 1 204 ? 7.945 11.133 17.953 1 88.88 204 THR A CA 1
ATOM 1616 C C . THR A 1 204 ? 8.656 12.219 17.141 1 88.88 204 THR A C 1
ATOM 1618 O O . THR A 1 204 ? 9.883 12.32 17.172 1 88.88 204 THR A O 1
ATOM 1621 N N . ALA A 1 205 ? 7.918 13.016 16.469 1 92 205 ALA A N 1
ATOM 1622 C CA . ALA A 1 205 ? 8.469 14.109 15.672 1 92 205 ALA A CA 1
ATOM 1623 C C . ALA A 1 205 ? 9.133 15.156 16.562 1 92 205 ALA A C 1
ATOM 1625 O O . ALA A 1 205 ? 10.203 15.672 16.234 1 92 205 ALA A O 1
ATOM 1626 N N . GLU A 1 206 ? 8.492 15.445 17.609 1 90.44 206 GLU A N 1
ATOM 1627 C CA . GLU A 1 206 ? 9.023 16.422 18.562 1 90.44 206 GLU A CA 1
ATOM 1628 C C . GLU A 1 206 ? 10.367 15.953 19.125 1 90.44 206 GLU A C 1
ATOM 1630 O O . GLU A 1 206 ? 11.312 16.75 19.234 1 90.44 206 GLU A O 1
ATOM 1635 N N . MET A 1 207 ? 10.406 14.727 19.516 1 88.69 207 MET A N 1
ATOM 1636 C CA . MET A 1 207 ? 11.641 14.156 20.031 1 88.69 207 MET A CA 1
ATOM 1637 C C . MET A 1 207 ? 12.773 14.266 19.016 1 88.69 207 MET A C 1
ATOM 1639 O O . MET A 1 207 ? 13.906 14.594 19.375 1 88.69 207 MET A O 1
ATOM 1643 N N . ALA A 1 208 ? 12.492 13.93 17.797 1 92.56 208 ALA A N 1
ATOM 1644 C CA . ALA A 1 208 ? 13.492 14.016 16.734 1 92.56 208 ALA A CA 1
ATOM 1645 C C . ALA A 1 208 ? 13.969 15.453 16.547 1 92.56 208 ALA A C 1
ATOM 1647 O O . ALA A 1 208 ? 15.164 15.703 16.391 1 92.56 208 ALA A O 1
ATOM 1648 N N . ARG A 1 209 ? 13.031 16.359 16.531 1 93.31 209 ARG A N 1
ATOM 1649 C CA . ARG A 1 209 ? 13.359 17.781 16.391 1 93.31 209 ARG A CA 1
ATOM 1650 C C . ARG A 1 209 ? 14.25 18.25 17.531 1 93.31 209 ARG A C 1
ATOM 1652 O O . ARG A 1 209 ? 15.25 18.938 17.312 1 93.31 209 ARG A O 1
ATOM 1659 N N . ASP A 1 210 ? 13.867 17.859 18.734 1 91.81 210 ASP A N 1
ATOM 1660 C CA . ASP A 1 210 ? 14.625 18.25 19.922 1 91.81 210 ASP A CA 1
ATOM 1661 C C . ASP A 1 210 ? 16.062 17.719 19.859 1 91.81 210 ASP A C 1
ATOM 1663 O O . ASP A 1 210 ? 16.984 18.359 20.359 1 91.81 210 ASP A O 1
ATOM 1667 N N . ALA A 1 211 ? 16.234 16.578 19.281 1 91.38 211 ALA A N 1
ATOM 1668 C CA . ALA A 1 211 ? 17.547 15.961 19.156 1 91.38 211 ALA A CA 1
ATOM 1669 C C . ALA A 1 211 ? 18.328 16.562 17.984 1 91.38 211 ALA A C 1
ATOM 1671 O O . ALA A 1 211 ? 19.516 16.281 17.828 1 91.38 211 ALA A O 1
ATOM 1672 N N . GLY A 1 212 ? 17.625 17.312 17.125 1 94.62 212 GLY A N 1
ATOM 1673 C CA . GLY A 1 212 ? 18.266 17.953 15.984 1 94.62 212 GLY A CA 1
ATOM 1674 C C . GLY A 1 212 ? 18.312 17.047 14.758 1 94.62 212 GLY A C 1
ATOM 1675 O O . GLY A 1 212 ? 19.016 17.359 13.789 1 94.62 212 GLY A O 1
ATOM 1676 N N . ALA A 1 213 ? 17.656 15.953 14.805 1 94.69 213 ALA A N 1
ATOM 1677 C CA . ALA A 1 213 ? 17.625 15.047 13.656 1 94.69 213 ALA A CA 1
ATOM 1678 C C . ALA A 1 213 ? 16.828 15.648 12.5 1 94.69 213 ALA A C 1
ATOM 1680 O O . ALA A 1 213 ? 15.961 16.484 12.711 1 94.69 213 ALA A O 1
ATOM 1681 N N . SER A 1 214 ? 17.156 15.25 11.281 1 97.75 214 SER A N 1
ATOM 1682 C CA . SER A 1 214 ? 16.359 15.656 10.125 1 97.75 214 SER A CA 1
ATOM 1683 C C . SER A 1 214 ? 15.055 14.875 10.047 1 97.75 214 SER A C 1
ATOM 1685 O O . SER A 1 214 ? 15.023 13.688 10.375 1 97.75 214 SER A O 1
ATOM 1687 N N . ILE A 1 215 ? 14.047 15.578 9.609 1 97.88 215 ILE A N 1
ATOM 1688 C CA . ILE A 1 215 ? 12.727 14.945 9.602 1 97.88 215 ILE A CA 1
ATOM 1689 C C . ILE A 1 215 ? 12.109 15.055 8.203 1 97.88 215 ILE A C 1
ATOM 1691 O O . ILE A 1 215 ? 11.977 16.156 7.664 1 97.88 215 ILE A O 1
ATOM 1695 N N . ILE A 1 216 ? 11.789 13.953 7.637 1 98.56 216 ILE A N 1
ATOM 1696 C CA . ILE A 1 216 ? 10.992 13.852 6.418 1 98.56 216 ILE A CA 1
ATOM 1697 C C . ILE A 1 216 ? 9.562 13.43 6.762 1 98.56 216 ILE A C 1
ATOM 1699 O O . ILE A 1 216 ? 9.352 12.391 7.391 1 98.56 216 ILE A O 1
ATOM 1703 N N . VAL A 1 217 ? 8.602 14.234 6.379 1 98.06 217 VAL A N 1
ATOM 1704 C CA . VAL A 1 217 ? 7.199 13.906 6.641 1 98.06 217 VAL A CA 1
ATOM 1705 C C . VAL A 1 217 ? 6.469 13.664 5.32 1 98.06 217 VAL A C 1
ATOM 1707 O O . VAL A 1 217 ? 6.555 14.484 4.398 1 98.06 217 VAL A O 1
ATOM 1710 N N . ILE A 1 218 ? 5.871 12.555 5.191 1 98.31 218 ILE A N 1
ATOM 1711 C CA . ILE A 1 218 ? 4.934 12.25 4.117 1 98.31 218 ILE A CA 1
ATOM 1712 C C . ILE A 1 218 ? 3.504 12.312 4.648 1 98.31 218 ILE A C 1
ATOM 1714 O O . ILE A 1 218 ? 3.131 11.539 5.535 1 98.31 218 ILE A O 1
ATOM 1718 N N . THR A 1 219 ? 2.748 13.25 4.121 1 96.31 219 THR A N 1
ATOM 1719 C CA . THR A 1 219 ? 1.414 13.492 4.66 1 96.31 219 THR A CA 1
ATOM 1720 C C . THR A 1 219 ? 0.464 13.961 3.564 1 96.31 219 THR A C 1
ATOM 1722 O O . THR A 1 219 ? 0.799 13.914 2.381 1 96.31 219 THR A O 1
ATOM 1725 N N . ASP A 1 220 ? -0.78 14.289 3.936 1 92.31 220 ASP A N 1
ATOM 1726 C CA . ASP A 1 220 ? -1.824 14.508 2.938 1 92.31 220 ASP A CA 1
ATOM 1727 C C . ASP A 1 220 ? -1.825 15.953 2.449 1 92.31 220 ASP A C 1
ATOM 1729 O O . ASP A 1 220 ? -2.172 16.219 1.298 1 92.31 220 ASP A O 1
ATOM 1733 N N . LYS A 1 221 ? -1.473 16.859 3.334 1 87.38 221 LYS A N 1
ATOM 1734 C CA . LYS A 1 221 ? -1.518 18.281 2.975 1 87.38 221 LYS A CA 1
ATOM 1735 C C . LYS A 1 221 ? -0.506 19.078 3.783 1 87.38 221 LYS A C 1
ATOM 1737 O O . LYS A 1 221 ? -0.087 18.656 4.863 1 87.38 221 LYS A O 1
ATOM 1742 N N . PRO A 1 222 ? -0.136 20.266 3.275 1 86.94 222 PRO A N 1
ATOM 1743 C CA . PRO A 1 222 ? 0.876 21.094 3.947 1 86.94 222 PRO A CA 1
ATOM 1744 C C . PRO A 1 222 ? 0.41 21.609 5.305 1 86.94 222 PRO A C 1
ATOM 1746 O O . PRO A 1 222 ? 1.235 21.922 6.168 1 86.94 222 PRO A O 1
ATOM 1749 N N . SER A 1 223 ? -0.878 21.672 5.504 1 82.31 223 SER A N 1
ATOM 1750 C CA . SER A 1 223 ? -1.407 22.219 6.75 1 82.31 223 SER A CA 1
ATOM 1751 C C . SER A 1 223 ? -1.613 21.125 7.789 1 82.31 223 SER A C 1
ATOM 1753 O O . SER A 1 223 ? -2.152 21.375 8.867 1 82.31 223 SER A O 1
ATOM 1755 N N . SER A 1 224 ? -1.234 19.969 7.457 1 86.56 224 SER A N 1
ATOM 1756 C CA . SER A 1 224 ? -1.434 18.844 8.375 1 86.56 224 SER A CA 1
ATOM 1757 C C . SER A 1 224 ? -0.646 19.047 9.664 1 86.56 224 SER A C 1
ATOM 1759 O O . SER A 1 224 ? 0.331 19.797 9.695 1 86.56 224 SER A O 1
ATOM 1761 N N . LEU A 1 225 ? -1.046 18.359 10.727 1 83.94 225 LEU A N 1
ATOM 1762 C CA . LEU A 1 225 ? -0.524 18.484 12.078 1 83.94 225 LEU A CA 1
ATOM 1763 C C . LEU A 1 225 ? 0.992 18.328 12.102 1 83.94 225 LEU A C 1
ATOM 1765 O O . LEU A 1 225 ? 1.7 19.109 12.734 1 83.94 225 LEU A O 1
ATOM 1769 N N . LEU A 1 226 ? 1.527 17.375 11.391 1 91.31 226 LEU A N 1
ATOM 1770 C CA . LEU A 1 226 ? 2.934 17.016 11.539 1 91.31 226 LEU A CA 1
ATOM 1771 C C . LEU A 1 226 ? 3.789 17.719 10.492 1 91.31 226 LEU A C 1
ATOM 1773 O O . LEU A 1 226 ? 5.02 17.672 10.555 1 91.31 226 LEU A O 1
ATOM 1777 N N . ALA A 1 227 ? 3.152 18.406 9.57 1 91.5 227 ALA A N 1
ATOM 1778 C CA . ALA A 1 227 ? 3.883 19.109 8.516 1 91.5 227 ALA A CA 1
ATOM 1779 C C . ALA A 1 227 ? 4.82 20.156 9.109 1 91.5 227 ALA A C 1
ATOM 1781 O O . ALA A 1 227 ? 5.891 20.422 8.555 1 91.5 227 ALA A O 1
ATOM 1782 N N . GLN A 1 228 ? 4.504 20.656 10.219 1 89.56 228 GLN A N 1
ATOM 1783 C CA . GLN A 1 228 ? 5.273 21.734 10.844 1 89.56 228 GLN A CA 1
ATOM 1784 C C . GLN A 1 228 ? 6.629 21.219 11.328 1 89.56 228 GLN A C 1
ATOM 1786 O O . GLN A 1 228 ? 7.547 22.016 11.555 1 89.56 228 GLN A O 1
ATOM 1791 N N . TYR A 1 229 ? 6.809 19.984 11.484 1 93.31 229 TYR A N 1
ATOM 1792 C CA . TYR A 1 229 ? 8.047 19.406 11.984 1 93.31 229 TYR A CA 1
ATOM 1793 C C . TYR A 1 229 ? 8.992 19.062 10.844 1 93.31 229 TYR A C 1
ATOM 1795 O O . TYR A 1 229 ? 10.164 18.75 11.062 1 93.31 229 TYR A O 1
ATOM 1803 N N . ALA A 1 230 ? 8.562 19.188 9.602 1 97.31 230 ALA A N 1
ATOM 1804 C CA . ALA A 1 230 ? 9.266 18.609 8.461 1 97.31 230 ALA A CA 1
ATOM 1805 C C . ALA A 1 230 ? 10.406 19.5 7.996 1 97.31 230 ALA A C 1
ATOM 1807 O O . ALA A 1 230 ? 10.211 20.703 7.785 1 97.31 230 ALA A O 1
ATOM 1808 N N . ASP A 1 231 ? 11.578 18.938 7.828 1 97.88 231 ASP A N 1
ATOM 1809 C CA . ASP A 1 231 ? 12.617 19.578 7.02 1 97.88 231 ASP A CA 1
ATOM 1810 C C . ASP A 1 231 ? 12.344 19.391 5.527 1 97.88 231 ASP A C 1
ATOM 1812 O O . ASP A 1 231 ? 12.648 20.266 4.719 1 97.88 231 ASP A O 1
ATOM 1816 N N . ILE A 1 232 ? 11.852 18.266 5.199 1 98.19 232 ILE A N 1
ATOM 1817 C CA . ILE A 1 232 ? 11.367 17.953 3.861 1 98.19 232 ILE A CA 1
ATOM 1818 C C . ILE A 1 232 ? 9.938 17.406 3.947 1 98.19 232 ILE A C 1
ATOM 1820 O O . ILE A 1 232 ? 9.664 16.5 4.738 1 98.19 232 ILE A O 1
ATOM 1824 N N . LEU A 1 233 ? 9.078 17.984 3.186 1 97.81 233 LEU A N 1
ATOM 1825 C CA . LEU A 1 233 ? 7.664 17.625 3.201 1 97.81 233 LEU A CA 1
ATOM 1826 C C . LEU A 1 233 ? 7.223 17.094 1.843 1 97.81 233 LEU A C 1
ATOM 1828 O O . LEU A 1 233 ? 7.457 17.734 0.815 1 97.81 233 LEU A O 1
ATOM 1832 N N . LEU A 1 234 ? 6.715 15.898 1.792 1 97.94 234 LEU A N 1
ATOM 1833 C CA . LEU A 1 234 ? 6.023 15.344 0.636 1 97.94 234 LEU A CA 1
ATOM 1834 C C . LEU A 1 234 ? 4.535 15.172 0.924 1 97.94 234 LEU A C 1
ATOM 1836 O O . LEU A 1 234 ? 4.156 14.594 1.943 1 97.94 234 LEU A O 1
ATOM 1840 N N . THR A 1 235 ? 3.693 15.711 0.047 1 95.12 235 THR A N 1
ATOM 1841 C CA . THR A 1 235 ? 2.256 15.664 0.283 1 95.12 235 THR A CA 1
ATOM 1842 C C . THR A 1 235 ? 1.554 14.867 -0.815 1 95.12 235 THR A C 1
ATOM 1844 O O . THR A 1 235 ? 1.929 14.953 -1.986 1 95.12 235 THR A O 1
ATOM 1847 N N . VAL A 1 236 ? 0.636 14.07 -0.409 1 94.5 236 VAL A N 1
ATOM 1848 C CA . VAL A 1 236 ? -0.182 13.266 -1.311 1 94.5 236 VAL A CA 1
ATOM 1849 C C . VAL A 1 236 ? -1.584 13.102 -0.729 1 94.5 236 VAL A C 1
ATOM 1851 O O . VAL A 1 236 ? -1.74 12.711 0.431 1 94.5 236 VAL A O 1
ATOM 1854 N N . PRO A 1 237 ? -2.613 13.438 -1.532 1 91.31 237 PRO A N 1
ATOM 1855 C CA . PRO A 1 237 ? -3.967 13.195 -1.029 1 91.31 237 PRO A CA 1
ATOM 1856 C C . PRO A 1 237 ? -4.258 11.711 -0.825 1 91.31 237 PRO A C 1
ATOM 1858 O O . PRO A 1 237 ? -3.668 10.859 -1.5 1 91.31 237 PRO A O 1
ATOM 1861 N N . VAL A 1 238 ? -5.102 11.398 0.121 1 93.88 238 VAL A N 1
ATOM 1862 C CA . VAL A 1 238 ? -5.477 10.023 0.418 1 93.88 238 VAL A CA 1
ATOM 1863 C C . VAL A 1 238 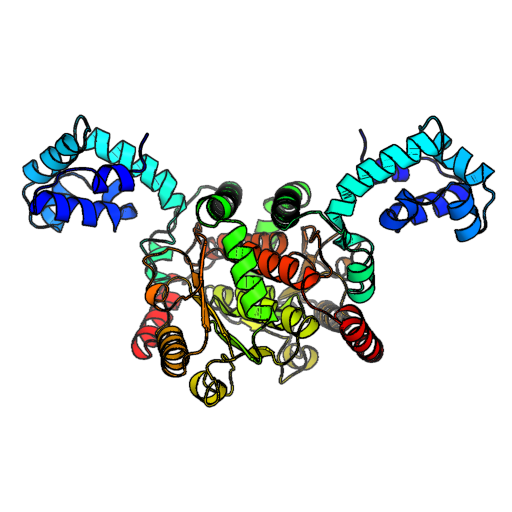? -6.984 9.844 0.25 1 93.88 238 VAL A C 1
ATOM 1865 O O . VAL A 1 238 ? -7.602 9.031 0.941 1 93.88 238 VAL A O 1
ATOM 1868 N N . ASP A 1 239 ? -7.602 10.547 -0.66 1 85.94 239 ASP A N 1
ATOM 1869 C CA . ASP A 1 239 ? -9.039 10.516 -0.911 1 85.94 239 ASP A CA 1
ATOM 1870 C C . ASP A 1 239 ? -9.508 9.094 -1.22 1 85.94 239 ASP A C 1
ATOM 1872 O O . ASP A 1 239 ? -8.828 8.344 -1.925 1 85.94 239 ASP A O 1
ATOM 1876 N N . SER A 1 240 ? -10.602 8.734 -0.626 1 86.31 240 SER A N 1
ATOM 1877 C CA . SER A 1 240 ? -11.234 7.434 -0.835 1 86.31 240 SER A CA 1
ATOM 1878 C C . SER A 1 240 ? -12.75 7.547 -0.793 1 86.31 240 SER A C 1
ATOM 1880 O O . SER A 1 240 ? -13.289 8.594 -0.438 1 86.31 240 SER A O 1
ATOM 1882 N N . ASN A 1 241 ? -13.438 6.477 -1.205 1 79.06 241 ASN A N 1
ATOM 1883 C CA . ASN A 1 241 ? -14.898 6.438 -1.162 1 79.06 241 ASN A CA 1
ATOM 1884 C C . ASN A 1 241 ? -15.406 5.855 0.154 1 79.06 241 ASN A C 1
ATOM 1886 O O . ASN A 1 241 ? -16.609 5.684 0.338 1 79.06 241 ASN A O 1
ATOM 1890 N N . THR A 1 242 ? -14.547 5.484 0.953 1 83.56 242 THR A N 1
ATOM 1891 C CA . THR A 1 242 ? -14.945 4.746 2.146 1 83.56 242 THR A CA 1
ATOM 1892 C C . THR A 1 242 ? -14.359 5.395 3.4 1 83.56 242 THR A C 1
ATOM 1894 O O . THR A 1 242 ? -13.867 6.523 3.352 1 83.56 242 THR A O 1
ATOM 1897 N N . PHE A 1 243 ? -14.516 4.734 4.52 1 82.56 243 PHE A N 1
ATOM 1898 C CA . PHE A 1 243 ? -14.188 5.34 5.805 1 82.56 243 PHE A CA 1
ATOM 1899 C C . PHE A 1 243 ? -12.688 5.254 6.07 1 82.56 243 PHE A C 1
ATOM 1901 O O . PHE A 1 243 ? -12.195 5.785 7.07 1 82.56 243 PHE A O 1
ATOM 1908 N N . PHE A 1 244 ? -11.969 4.621 5.211 1 88.94 244 PHE A N 1
ATOM 1909 C CA . PHE A 1 244 ? -10.523 4.574 5.379 1 88.94 244 PHE A CA 1
ATOM 1910 C C . PHE A 1 244 ? -9.82 5.328 4.258 1 88.94 244 PHE A C 1
ATOM 1912 O O . PHE A 1 244 ? -10.383 5.504 3.174 1 88.94 244 PHE A O 1
ATOM 1919 N N . ASN A 1 245 ? -8.633 5.766 4.52 1 92.12 245 ASN A N 1
ATOM 1920 C CA . ASN A 1 245 ? -7.809 6.457 3.533 1 92.12 245 ASN A CA 1
ATOM 1921 C C . ASN A 1 245 ? -7.289 5.5 2.465 1 92.12 245 ASN A C 1
ATOM 1923 O O . ASN A 1 245 ? -6.961 4.348 2.764 1 92.12 245 ASN A O 1
ATOM 1927 N N . SER A 1 246 ? -7.234 6.004 1.271 1 94.94 246 SER A N 1
ATOM 1928 C CA . SER A 1 246 ? -6.531 5.238 0.25 1 94.94 246 SER A CA 1
ATOM 1929 C C . SER A 1 246 ? -5.02 5.379 0.396 1 94.94 246 SER A C 1
ATOM 1931 O O . SER A 1 246 ? -4.504 6.492 0.519 1 94.94 246 SER A O 1
ATOM 1933 N N . MET A 1 247 ? -4.336 4.262 0.36 1 96.56 247 MET A N 1
ATOM 1934 C CA . MET A 1 247 ? -2.883 4.293 0.514 1 96.56 247 MET A CA 1
ATOM 1935 C C . MET A 1 247 ? -2.191 4.191 -0.841 1 96.56 247 MET A C 1
ATOM 1937 O O . MET A 1 247 ? -0.964 4.098 -0.911 1 96.56 247 MET A O 1
ATOM 1941 N N . ILE A 1 248 ? -2.916 4.277 -1.918 1 96.81 248 ILE A N 1
ATOM 1942 C CA . ILE A 1 248 ? -2.357 4.121 -3.258 1 96.81 248 ILE A CA 1
ATOM 1943 C C . ILE A 1 248 ? -1.388 5.262 -3.549 1 96.81 248 ILE A C 1
ATOM 1945 O O . ILE A 1 248 ? -0.256 5.031 -3.979 1 96.81 248 ILE A O 1
ATOM 1949 N N . GLY A 1 249 ? -1.822 6.461 -3.344 1 96.75 249 GLY A N 1
ATOM 1950 C CA . GLY A 1 249 ? -0.939 7.602 -3.523 1 96.75 249 GLY A CA 1
ATOM 1951 C C . GLY A 1 249 ? 0.3 7.539 -2.65 1 96.75 249 GLY A C 1
ATOM 1952 O O . GLY A 1 249 ? 1.424 7.594 -3.152 1 96.75 249 GLY A O 1
ATOM 1953 N N . PRO A 1 250 ? 0.081 7.402 -1.317 1 97.94 250 PRO A N 1
ATOM 1954 C CA . PRO A 1 250 ? 1.224 7.289 -0.407 1 97.94 250 PRO A CA 1
ATOM 1955 C C . PRO A 1 250 ? 2.176 6.16 -0.793 1 97.94 250 PRO A C 1
ATOM 1957 O O . PRO A 1 250 ? 3.393 6.297 -0.647 1 97.94 250 PRO A O 1
ATOM 1960 N N . GLN A 1 251 ? 1.613 5.062 -1.229 1 97.56 251 GLN A N 1
ATOM 1961 C CA . GLN A 1 251 ? 2.441 3.949 -1.678 1 97.56 251 GLN A CA 1
ATOM 1962 C C . GLN A 1 251 ? 3.316 4.355 -2.861 1 97.56 251 GLN A C 1
ATOM 1964 O O . GLN A 1 251 ? 4.48 3.957 -2.945 1 97.56 251 GLN A O 1
ATOM 1969 N N . PHE A 1 252 ? 2.793 5.09 -3.768 1 97 252 PHE A N 1
ATOM 1970 C CA . PHE A 1 252 ? 3.551 5.582 -4.91 1 97 252 PHE A CA 1
ATOM 1971 C C . PHE A 1 252 ? 4.723 6.445 -4.457 1 97 252 PHE A C 1
ATOM 1973 O O . PHE A 1 252 ? 5.84 6.297 -4.953 1 97 252 PHE A O 1
ATOM 1980 N N . VAL A 1 253 ? 4.457 7.344 -3.559 1 97.62 253 VAL A N 1
ATOM 1981 C CA . VAL A 1 253 ? 5.504 8.211 -3.029 1 97.62 253 VAL A CA 1
ATOM 1982 C C . VAL A 1 253 ? 6.594 7.363 -2.375 1 97.62 253 VAL A C 1
ATOM 1984 O O . VAL A 1 253 ? 7.785 7.598 -2.594 1 97.62 253 VAL A O 1
ATOM 1987 N N . THR A 1 254 ? 6.156 6.414 -1.59 1 97.62 254 THR A N 1
ATOM 1988 C CA . THR A 1 254 ? 7.066 5.512 -0.894 1 97.62 254 THR A CA 1
ATOM 1989 C C . THR A 1 254 ? 7.953 4.766 -1.886 1 97.62 254 THR A C 1
ATOM 1991 O O . THR A 1 254 ? 9.172 4.723 -1.726 1 97.62 254 THR A O 1
ATOM 1994 N N . GLU A 1 255 ? 7.344 4.223 -2.938 1 96.56 255 GLU A N 1
ATOM 1995 C CA . GLU A 1 255 ? 8.078 3.461 -3.943 1 96.56 255 GLU A CA 1
ATOM 1996 C C . GLU A 1 255 ? 9.008 4.363 -4.75 1 96.56 255 GLU A C 1
ATOM 1998 O O . GLU A 1 255 ? 10.109 3.953 -5.125 1 96.56 255 GLU A O 1
ATOM 2003 N N . SER A 1 256 ? 8.578 5.535 -5.055 1 96 256 SER A N 1
ATOM 2004 C CA . SER A 1 256 ? 9.406 6.484 -5.797 1 96 256 SER A CA 1
ATOM 2005 C C . SER A 1 256 ? 10.672 6.844 -5.02 1 96 256 SER A C 1
ATOM 2007 O O . SER A 1 256 ? 11.758 6.898 -5.59 1 96 256 SER A O 1
ATOM 2009 N N . LEU A 1 257 ? 10.5 7.117 -3.734 1 96.75 257 LEU A N 1
ATOM 2010 C CA . LEU A 1 257 ? 11.648 7.406 -2.885 1 96.75 257 LEU A CA 1
ATOM 2011 C C . LEU A 1 257 ? 12.625 6.234 -2.877 1 96.75 257 LEU A C 1
ATOM 2013 O O . LEU A 1 257 ? 13.836 6.43 -3.041 1 96.75 257 LEU A O 1
ATOM 2017 N N . LEU A 1 258 ? 12.094 5.062 -2.695 1 96.06 258 LEU A N 1
ATOM 2018 C CA . LEU A 1 258 ? 12.922 3.865 -2.646 1 96.06 258 LEU A CA 1
ATOM 2019 C C . LEU A 1 258 ? 13.656 3.658 -3.969 1 96.06 258 LEU A C 1
ATOM 2021 O O . LEU A 1 258 ? 14.805 3.213 -3.984 1 96.06 258 LEU A O 1
ATOM 2025 N N . GLU A 1 259 ? 12.953 3.957 -5.043 1 92.62 259 GLU A N 1
ATOM 2026 C CA . GLU A 1 259 ? 13.578 3.828 -6.355 1 92.62 259 GLU A CA 1
ATOM 2027 C C . GLU A 1 259 ? 14.773 4.773 -6.492 1 92.62 259 GLU A C 1
ATOM 2029 O O . GLU A 1 259 ? 15.844 4.367 -6.949 1 92.62 259 GLU A O 1
ATOM 2034 N N . ILE A 1 260 ? 14.594 6 -6.184 1 93.94 260 ILE A N 1
ATOM 2035 C CA . ILE A 1 260 ? 15.68 6.973 -6.266 1 93.94 260 ILE A CA 1
ATOM 2036 C C . ILE A 1 260 ? 16.828 6.539 -5.359 1 93.94 260 ILE A C 1
ATOM 2038 O O . ILE A 1 260 ? 18 6.574 -5.766 1 93.94 260 ILE A O 1
ATOM 2042 N N . ILE A 1 261 ? 16.547 6.105 -4.133 1 95 261 ILE A N 1
ATOM 2043 C CA . ILE A 1 261 ? 17.547 5.656 -3.182 1 95 261 ILE A CA 1
ATOM 2044 C C . ILE A 1 261 ? 18.328 4.48 -3.77 1 95 261 ILE A C 1
ATOM 2046 O O . ILE A 1 261 ? 19.547 4.391 -3.6 1 95 261 ILE A O 1
ATOM 2050 N N . SER A 1 262 ? 17.594 3.576 -4.453 1 91.81 262 SER A N 1
ATOM 2051 C CA . SER A 1 262 ? 18.234 2.395 -5.031 1 91.81 262 SER A CA 1
ATOM 2052 C C . SER A 1 262 ? 19.312 2.783 -6.035 1 91.81 262 SER A C 1
ATOM 2054 O O . SER A 1 262 ? 20.266 2.025 -6.258 1 91.81 262 SER A O 1
ATOM 2056 N N . HIS A 1 263 ? 19.234 3.947 -6.582 1 90.31 263 HIS A N 1
ATOM 2057 C CA . HIS A 1 263 ? 20.203 4.398 -7.562 1 90.31 263 HIS A CA 1
ATOM 2058 C C . HIS A 1 263 ? 21.312 5.211 -6.898 1 90.31 263 HIS A C 1
ATOM 2060 O O . HIS A 1 263 ? 22.375 5.43 -7.492 1 90.31 263 HIS A O 1
ATOM 2066 N N . LYS A 1 264 ? 21.094 5.605 -5.734 1 91.44 264 LYS A N 1
ATOM 2067 C CA . LYS A 1 264 ? 22.062 6.445 -5.035 1 91.44 264 LYS A CA 1
ATOM 2068 C C . LYS A 1 264 ? 22.875 5.625 -4.035 1 91.44 264 LYS A C 1
ATOM 2070 O O . LYS A 1 264 ? 24.031 5.945 -3.758 1 91.44 264 LYS A O 1
ATOM 2075 N N . ALA A 1 265 ? 22.219 4.66 -3.457 1 91.56 265 ALA A N 1
ATOM 2076 C CA . ALA A 1 265 ? 22.844 3.854 -2.412 1 91.56 265 ALA A CA 1
ATOM 2077 C C . ALA A 1 265 ? 23.953 2.967 -2.988 1 91.56 265 ALA A C 1
ATOM 2079 O O . ALA A 1 265 ? 23.875 2.561 -4.148 1 91.56 265 ALA A O 1
ATOM 2080 N N . LYS A 1 266 ? 24.906 2.631 -2.207 1 89.62 266 LYS A N 1
ATOM 2081 C CA . LYS A 1 266 ? 26 1.756 -2.6 1 89.62 266 LYS A CA 1
ATOM 2082 C C . LYS A 1 266 ? 25.891 0.392 -1.925 1 89.62 266 LYS A C 1
ATOM 2084 O O . LYS A 1 266 ? 25.297 0.271 -0.852 1 89.62 266 LYS A O 1
ATOM 2089 N N . GLY A 1 267 ? 26.391 -0.629 -2.637 1 87.25 267 GLY A N 1
ATOM 2090 C CA . GLY A 1 267 ? 26.516 -1.948 -2.037 1 87.25 267 GLY A CA 1
ATOM 2091 C C . GLY A 1 267 ? 25.203 -2.719 -2.021 1 87.25 267 GLY A C 1
ATOM 2092 O O . GLY A 1 267 ? 25.062 -3.699 -1.287 1 87.25 267 GLY A O 1
ATOM 2093 N N . ILE A 1 268 ? 24.25 -2.312 -2.699 1 87.88 268 ILE A N 1
ATOM 2094 C CA . ILE A 1 268 ? 22.922 -2.934 -2.693 1 87.88 268 ILE A CA 1
ATOM 2095 C C . ILE A 1 268 ? 23.031 -4.375 -3.189 1 87.88 268 ILE A C 1
ATOM 2097 O O . ILE A 1 268 ? 22.469 -5.289 -2.58 1 87.88 268 ILE A O 1
ATOM 2101 N N . GLU A 1 269 ? 23.719 -4.555 -4.293 1 83.62 269 GLU A N 1
ATOM 2102 C CA . GLU A 1 269 ? 23.828 -5.883 -4.883 1 83.62 269 GLU A CA 1
ATOM 2103 C C . GLU A 1 269 ? 24.406 -6.883 -3.885 1 83.62 269 GLU A C 1
ATOM 2105 O O . GLU A 1 269 ? 23.938 -8.016 -3.789 1 83.62 269 GLU A O 1
ATOM 2110 N N . LYS A 1 270 ? 25.453 -6.492 -3.209 1 82.62 270 LYS A N 1
ATOM 2111 C CA . LYS A 1 270 ? 26.078 -7.355 -2.215 1 82.62 270 LYS A CA 1
ATOM 2112 C C . LYS A 1 270 ? 25.094 -7.727 -1.108 1 82.62 270 LYS A C 1
ATOM 2114 O O . LYS A 1 270 ? 25.031 -8.883 -0.693 1 82.62 270 LYS A O 1
ATOM 2119 N N . ARG A 1 271 ? 24.359 -6.793 -0.604 1 84.5 271 ARG A N 1
ATOM 2120 C CA . ARG A 1 271 ? 23.359 -7.031 0.44 1 84.5 271 ARG A CA 1
ATOM 2121 C C . ARG A 1 271 ? 22.281 -7.98 -0.049 1 84.5 271 ARG A C 1
ATOM 2123 O O . ARG A 1 271 ? 21.891 -8.906 0.664 1 84.5 271 ARG A O 1
ATOM 2130 N N . LEU A 1 272 ? 21.797 -7.695 -1.221 1 84.44 272 LEU A N 1
ATOM 2131 C CA . LEU A 1 272 ? 20.734 -8.516 -1.783 1 84.44 272 LEU A CA 1
ATOM 2132 C C . LEU A 1 272 ? 21.219 -9.945 -2.027 1 84.44 272 LEU A C 1
ATOM 2134 O O . LEU A 1 272 ? 20.469 -10.898 -1.824 1 84.44 272 LEU A O 1
ATOM 2138 N N . ASN A 1 273 ? 22.406 -10.078 -2.438 1 79.25 273 ASN A N 1
ATOM 2139 C CA . ASN A 1 273 ? 22.984 -11.406 -2.631 1 79.25 273 ASN A CA 1
ATOM 2140 C C . ASN A 1 273 ? 23.047 -12.18 -1.319 1 79.25 273 ASN A C 1
ATOM 2142 O O . ASN A 1 273 ? 22.781 -13.383 -1.288 1 79.25 273 ASN A O 1
ATOM 2146 N N . THR A 1 274 ? 23.5 -11.523 -0.328 1 79.81 274 THR A N 1
ATOM 2147 C CA . THR A 1 274 ? 23.562 -12.141 0.991 1 79.81 274 THR A CA 1
ATOM 2148 C C . THR A 1 274 ? 22.172 -12.586 1.437 1 79.81 274 THR A C 1
ATOM 2150 O O . THR A 1 274 ? 22 -13.703 1.932 1 79.81 274 THR A O 1
ATOM 2153 N N . ILE A 1 275 ? 21.188 -11.719 1.246 1 79.94 275 ILE A N 1
ATOM 2154 C CA . ILE A 1 275 ? 19.812 -12.023 1.628 1 79.94 275 ILE A CA 1
ATOM 2155 C C . ILE A 1 275 ? 19.297 -13.211 0.817 1 79.94 275 ILE A C 1
ATOM 2157 O O . ILE A 1 275 ? 18.734 -14.148 1.375 1 79.94 275 ILE A O 1
ATOM 2161 N N . ASP A 1 276 ? 19.531 -13.18 -0.419 1 77.62 276 ASP A N 1
ATOM 2162 C CA . ASP A 1 276 ? 19.062 -14.242 -1.309 1 77.62 276 ASP A CA 1
ATOM 2163 C C . ASP A 1 276 ? 19.688 -15.586 -0.931 1 77.62 276 ASP A C 1
ATOM 2165 O O . ASP A 1 276 ? 19.016 -16.625 -0.981 1 77.62 276 ASP A O 1
ATOM 2169 N N . LYS A 1 277 ? 20.906 -15.523 -0.596 1 74.19 277 LYS A N 1
ATOM 2170 C CA . LYS A 1 277 ? 21.625 -16.734 -0.209 1 74.19 277 LYS A CA 1
ATOM 2171 C C . LYS A 1 277 ? 20.953 -17.422 0.973 1 74.19 277 LYS A C 1
ATOM 2173 O O . LYS A 1 277 ? 20.703 -18.625 0.937 1 74.19 277 LYS A O 1
ATOM 2178 N N . TYR A 1 278 ? 20.594 -16.703 1.967 1 72.31 278 TYR A N 1
ATOM 2179 C CA . TYR A 1 278 ? 20.062 -17.297 3.189 1 72.31 278 TYR A CA 1
ATOM 2180 C C . TYR A 1 278 ? 18.578 -17.594 3.049 1 72.31 278 TYR A C 1
ATOM 2182 O O . TYR A 1 278 ? 18.062 -18.547 3.639 1 72.31 278 TYR A O 1
ATOM 2190 N N . LEU A 1 279 ? 17.859 -16.75 2.25 1 73.12 279 LEU A N 1
ATOM 2191 C CA . LEU A 1 279 ? 16.469 -17.062 1.974 1 73.12 279 LEU A CA 1
ATOM 2192 C C . LEU A 1 279 ? 16.344 -18.359 1.194 1 73.12 279 LEU A C 1
ATOM 2194 O O . LEU A 1 279 ? 15.406 -19.141 1.419 1 73.12 279 LEU A O 1
ATOM 2198 N N . ASN A 1 280 ? 17.156 -18.578 0.352 1 68.94 280 ASN A N 1
ATOM 2199 C CA . ASN A 1 280 ? 17.172 -19.812 -0.421 1 68.94 280 ASN A CA 1
ATOM 2200 C C . ASN A 1 280 ? 17.359 -21.031 0.476 1 68.94 280 ASN A C 1
ATOM 2202 O O . ASN A 1 280 ? 16.812 -22.094 0.208 1 68.94 280 ASN A O 1
ATOM 2206 N N . LYS A 1 281 ? 18.141 -20.812 1.508 1 65.5 281 LYS A N 1
ATOM 2207 C CA . LYS A 1 281 ? 18.359 -21.906 2.447 1 65.5 281 LYS A CA 1
ATOM 2208 C C . LYS A 1 281 ? 17.078 -22.266 3.193 1 65.5 281 LYS A C 1
ATOM 2210 O O . LYS A 1 281 ? 16.844 -23.422 3.516 1 65.5 281 LYS A O 1
ATOM 2215 N N . LEU A 1 282 ? 16.203 -21.188 3.449 1 64.88 282 LEU A N 1
ATOM 2216 C CA . LEU A 1 282 ? 14.992 -21.391 4.238 1 64.88 282 LEU A CA 1
ATOM 2217 C C . LEU A 1 282 ? 13.805 -21.75 3.346 1 64.88 282 LEU A C 1
ATOM 2219 O O . LEU A 1 282 ? 12.812 -22.297 3.816 1 64.88 282 LEU A O 1
ATOM 2223 N N . GLY A 1 283 ? 13.938 -21.578 2.1 1 58.12 283 GLY A N 1
ATOM 2224 C CA . GLY A 1 283 ? 12.789 -21.734 1.217 1 58.12 283 GLY A CA 1
ATOM 2225 C C . GLY A 1 283 ? 11.734 -20.656 1.415 1 58.12 283 GLY A C 1
ATOM 2226 O O . GLY A 1 283 ? 10.562 -20.875 1.104 1 58.12 283 GLY A O 1
ATOM 2227 N N . ASN A 1 284 ? 12.195 -19.641 2.232 1 58.34 284 ASN A N 1
ATOM 2228 C CA . ASN A 1 284 ? 11.258 -18.578 2.584 1 58.34 284 ASN A CA 1
ATOM 2229 C C . ASN A 1 284 ? 11.422 -17.359 1.682 1 58.34 284 ASN A C 1
ATOM 2231 O O . ASN A 1 284 ? 12.453 -16.688 1.73 1 58.34 284 ASN A O 1
ATOM 2235 N N . TYR A 1 285 ? 10.57 -17.312 0.521 1 60.16 285 TYR A N 1
ATOM 2236 C CA . TYR A 1 285 ? 10.672 -16.141 -0.344 1 60.16 285 TYR A CA 1
ATOM 2237 C C . TYR A 1 285 ? 9.5 -15.195 -0.116 1 60.16 285 TYR A C 1
ATOM 2239 O O . TYR A 1 285 ? 8.43 -15.617 0.325 1 60.16 285 TYR A O 1
ATOM 2247 N N . MET B 1 1 ? -1.867 -4.754 -32.625 1 38.59 1 MET B N 1
ATOM 2248 C CA . MET B 1 1 ? -0.851 -5.793 -32.781 1 38.59 1 MET B CA 1
ATOM 2249 C C . MET B 1 1 ? -0.958 -6.824 -31.656 1 38.59 1 MET B C 1
ATOM 2251 O O . MET B 1 1 ? -1.135 -6.465 -30.484 1 38.59 1 MET B O 1
ATOM 2255 N N . LYS B 1 2 ? -1.194 -7.98 -31.844 1 51.94 2 LYS B N 1
ATOM 2256 C CA . LYS B 1 2 ? -1.349 -9.086 -30.906 1 51.94 2 LYS B CA 1
ATOM 2257 C C . LYS B 1 2 ? -0.188 -9.133 -29.922 1 51.94 2 LYS B C 1
ATOM 2259 O O . LYS B 1 2 ? 0.969 -8.945 -30.297 1 51.94 2 LYS B O 1
ATOM 2264 N N . ASP B 1 3 ? -0.344 -9.039 -28.656 1 61.97 3 ASP B N 1
ATOM 2265 C CA . ASP B 1 3 ? 0.627 -9.297 -27.594 1 61.97 3 ASP B CA 1
ATOM 2266 C C . ASP B 1 3 ? 1.54 -10.461 -27.969 1 61.97 3 ASP B C 1
ATOM 2268 O O . ASP B 1 3 ? 1.11 -11.406 -28.625 1 61.97 3 ASP B O 1
ATOM 2272 N N . MET B 1 4 ? 2.875 -10.188 -27.922 1 69.69 4 MET B N 1
ATOM 2273 C CA . MET B 1 4 ? 3.865 -11.188 -28.328 1 69.69 4 MET B CA 1
ATOM 2274 C C . MET B 1 4 ? 3.504 -12.562 -27.781 1 69.69 4 MET B C 1
ATOM 2276 O O . MET B 1 4 ? 3.66 -13.57 -28.469 1 69.69 4 MET B O 1
ATOM 2280 N N . LYS B 1 5 ? 2.914 -12.516 -26.672 1 71.75 5 LYS B N 1
ATOM 2281 C CA . LYS B 1 5 ? 2.498 -13.766 -26.047 1 71.75 5 LYS B CA 1
ATOM 2282 C C . LYS B 1 5 ? 1.335 -14.406 -26.797 1 71.75 5 LYS B C 1
ATOM 2284 O O . LYS B 1 5 ? 1.325 -15.617 -27.016 1 71.75 5 LYS B O 1
ATOM 2289 N N . GLU B 1 6 ? 0.405 -13.68 -27.109 1 71.31 6 GLU B N 1
ATOM 2290 C CA . GLU B 1 6 ? -0.725 -14.18 -27.891 1 71.31 6 GLU B CA 1
ATOM 2291 C C . GLU B 1 6 ? -0.273 -14.672 -29.266 1 71.31 6 GLU B C 1
ATOM 2293 O O . GLU B 1 6 ? -0.752 -15.703 -29.75 1 71.31 6 GLU B O 1
ATOM 2298 N N . LEU B 1 7 ? 0.599 -13.961 -29.844 1 75.94 7 LEU B N 1
ATOM 2299 C CA . LEU B 1 7 ? 1.139 -14.312 -31.156 1 75.94 7 LEU B CA 1
ATOM 2300 C C . LEU B 1 7 ? 1.871 -15.648 -31.109 1 75.94 7 LEU B C 1
ATOM 2302 O O . LEU B 1 7 ? 1.688 -16.5 -31.984 1 75.94 7 LEU B O 1
ATOM 2306 N N . LEU B 1 8 ? 2.51 -15.859 -29.953 1 76.25 8 LEU B N 1
ATOM 2307 C CA . LEU B 1 8 ? 3.32 -17.062 -29.812 1 76.25 8 LEU B CA 1
ATOM 2308 C C . LEU B 1 8 ? 2.453 -18.266 -29.438 1 76.25 8 LEU B C 1
ATOM 2310 O O . LEU B 1 8 ? 2.723 -19.391 -29.875 1 76.25 8 LEU B O 1
ATOM 2314 N N . HIS B 1 9 ? 1.419 -18.016 -28.75 1 72.38 9 HIS B N 1
ATOM 2315 C CA . HIS B 1 9 ? 0.526 -19.094 -28.328 1 72.38 9 HIS B CA 1
ATOM 2316 C C . HIS B 1 9 ? -0.386 -19.531 -29.469 1 72.38 9 HIS B C 1
ATOM 2318 O O . HIS B 1 9 ? -0.793 -20.688 -29.531 1 72.38 9 HIS B O 1
ATOM 2324 N N . SER B 1 10 ? -0.629 -18.656 -30.281 1 72.81 10 SER B N 1
ATOM 2325 C CA . SER B 1 10 ? -1.539 -18.953 -31.375 1 72.81 10 SER B CA 1
ATOM 2326 C C . SER B 1 10 ? -0.795 -19.547 -32.562 1 72.81 10 SER B C 1
ATOM 2328 O O . SER B 1 10 ? -1.413 -20.125 -33.469 1 72.81 10 SER B O 1
ATOM 2330 N N . ALA B 1 11 ? 0.477 -19.469 -32.5 1 77.5 11 ALA B N 1
ATOM 2331 C CA . ALA B 1 11 ? 1.271 -19.953 -33.656 1 77.5 11 ALA B CA 1
ATOM 2332 C C . ALA B 1 11 ? 1.467 -21.453 -33.594 1 77.5 11 ALA B C 1
ATOM 2334 O O . ALA B 1 11 ? 1.562 -22.031 -32.5 1 77.5 11 ALA B O 1
ATOM 2335 N N . HIS B 1 12 ? 1.341 -22.172 -34.688 1 82.12 12 HIS B N 1
ATOM 2336 C CA . HIS B 1 12 ? 1.691 -23.578 -34.781 1 82.12 12 HIS B CA 1
ATOM 2337 C C . HIS B 1 12 ? 3.203 -23.781 -34.875 1 82.12 12 HIS B C 1
ATOM 2339 O O . HIS B 1 12 ? 3.793 -23.641 -35.938 1 82.12 12 HIS B O 1
ATOM 2345 N N . LEU B 1 13 ? 3.773 -24.047 -33.75 1 86.19 13 LEU B N 1
ATOM 2346 C CA . LEU B 1 13 ? 5.227 -24.094 -33.625 1 86.19 13 LEU B CA 1
ATOM 2347 C C . LEU B 1 13 ? 5.73 -25.531 -33.562 1 86.19 13 LEU B C 1
ATOM 2349 O O . LEU B 1 13 ? 5.062 -26.406 -33 1 86.19 13 LEU B O 1
ATOM 2353 N N . THR B 1 14 ? 6.84 -25.844 -34.281 1 87.81 14 THR B N 1
ATOM 2354 C CA . THR B 1 14 ? 7.551 -27.109 -34.094 1 87.81 14 THR B CA 1
ATOM 2355 C C . THR B 1 14 ? 8.125 -27.203 -32.688 1 87.81 14 THR B C 1
ATOM 2357 O O . THR B 1 14 ? 8.102 -26.219 -31.938 1 87.81 14 THR B O 1
ATOM 2360 N N . LYS B 1 15 ? 8.57 -28.375 -32.344 1 86.94 15 LYS B N 1
ATOM 2361 C CA . LYS B 1 15 ? 9.164 -28.562 -31.016 1 86.94 15 LYS B CA 1
ATOM 2362 C C . LYS B 1 15 ? 10.289 -27.562 -30.766 1 86.94 15 LYS B C 1
ATOM 2364 O O . LYS B 1 15 ? 10.352 -26.969 -29.688 1 86.94 15 LYS B O 1
ATOM 2369 N N . THR B 1 16 ? 11.086 -27.422 -31.766 1 88.25 16 THR B N 1
ATOM 2370 C CA . THR B 1 16 ? 12.219 -26.5 -31.641 1 88.25 16 THR B CA 1
ATOM 2371 C C . THR B 1 16 ? 11.734 -25.062 -31.516 1 88.25 16 THR B C 1
ATOM 2373 O O . THR B 1 16 ? 12.25 -24.297 -30.703 1 88.25 16 THR B O 1
ATOM 2376 N N . GLN B 1 17 ? 10.727 -24.672 -32.219 1 88.31 17 GLN B N 1
ATOM 2377 C CA . GLN B 1 17 ? 10.195 -23.312 -32.219 1 88.31 17 GLN B CA 1
ATOM 2378 C C . GLN B 1 17 ? 9.492 -23.031 -30.891 1 88.31 17 GLN B C 1
ATOM 2380 O O . GLN B 1 17 ? 9.531 -21.891 -30.391 1 88.31 17 GLN B O 1
ATOM 2385 N N . ARG B 1 18 ? 8.961 -24.031 -30.359 1 86.75 18 ARG B N 1
ATOM 2386 C CA . ARG B 1 18 ? 8.32 -23.875 -29.062 1 86.75 18 ARG B CA 1
ATOM 2387 C C . ARG B 1 18 ? 9.352 -23.578 -27.969 1 86.75 18 ARG B C 1
ATOM 2389 O O . ARG B 1 18 ? 9.109 -22.766 -27.094 1 86.75 18 ARG B O 1
ATOM 2396 N N . ILE B 1 19 ? 10.406 -24.234 -28.047 1 86.94 19 ILE B N 1
ATOM 2397 C CA . ILE B 1 19 ? 11.5 -24 -27.109 1 86.94 19 ILE B CA 1
ATOM 2398 C C . ILE B 1 19 ? 11.977 -22.562 -27.234 1 86.94 19 ILE B C 1
ATOM 2400 O O . ILE B 1 19 ? 12.211 -21.891 -26.219 1 86.94 19 ILE B O 1
ATOM 2404 N N . ILE B 1 20 ? 12.07 -22.062 -28.422 1 88.75 20 ILE B N 1
ATOM 2405 C CA . ILE B 1 20 ? 12.5 -20.688 -28.672 1 88.75 20 ILE B CA 1
ATOM 2406 C C . ILE B 1 20 ? 11.453 -19.719 -28.141 1 88.75 20 ILE B C 1
ATOM 2408 O O . ILE B 1 20 ? 11.789 -18.75 -27.453 1 88.75 20 ILE B O 1
ATOM 2412 N N . ALA B 1 21 ? 10.211 -20 -28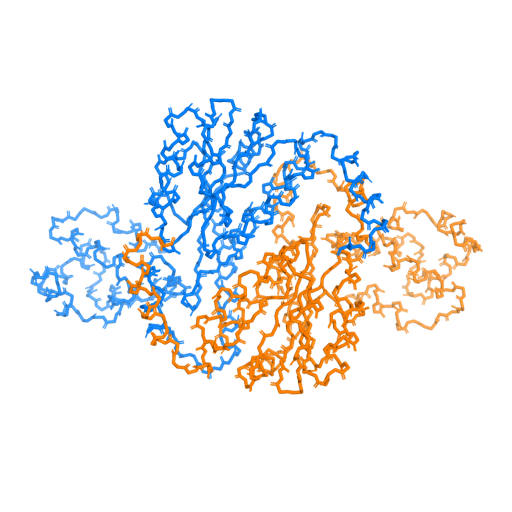.406 1 86.06 21 ALA B N 1
ATOM 2413 C CA . ALA B 1 21 ? 9.102 -19.141 -27.953 1 86.06 21 ALA B CA 1
ATOM 2414 C C . ALA B 1 21 ? 9.062 -19.047 -26.438 1 86.06 21 ALA B C 1
ATOM 2416 O O . ALA B 1 21 ? 8.93 -17.953 -25.891 1 86.06 21 ALA B O 1
ATOM 2417 N N . GLU B 1 22 ? 9.203 -20.141 -25.875 1 80.56 22 GLU B N 1
ATOM 2418 C CA . GLU B 1 22 ? 9.164 -20.172 -24.406 1 80.56 22 GLU B CA 1
ATOM 2419 C C . GLU B 1 22 ? 10.328 -19.391 -23.812 1 80.56 22 GLU B C 1
ATOM 2421 O O . GLU B 1 22 ? 10.148 -18.625 -22.859 1 80.56 22 GLU B O 1
ATOM 2426 N N . TYR B 1 23 ? 11.453 -19.547 -24.406 1 81.38 23 TYR B N 1
ATOM 2427 C CA . TYR B 1 23 ? 12.625 -18.812 -23.938 1 81.38 23 TYR B CA 1
ATOM 2428 C C . TYR B 1 23 ? 12.43 -17.312 -24.078 1 81.38 23 TYR B C 1
ATOM 2430 O O . TYR B 1 23 ? 12.68 -16.547 -23.156 1 81.38 23 TYR B O 1
ATOM 2438 N N . VAL B 1 24 ? 11.961 -16.859 -25.312 1 80.88 24 VAL B N 1
ATOM 2439 C CA . VAL B 1 24 ? 11.797 -15.445 -25.609 1 80.88 24 VAL B CA 1
ATOM 2440 C C . VAL B 1 24 ? 10.734 -14.836 -24.703 1 80.88 24 VAL B C 1
ATOM 2442 O O . VAL B 1 24 ? 10.883 -13.711 -24.219 1 80.88 24 VAL B O 1
ATOM 2445 N N . LEU B 1 25 ? 9.75 -15.656 -24.406 1 74 25 LEU B N 1
ATOM 2446 C CA . LEU B 1 25 ? 8.68 -15.164 -23.547 1 74 25 LEU B CA 1
ATOM 2447 C C . LEU B 1 25 ? 9.141 -15.07 -22.109 1 74 25 LEU B C 1
ATOM 2449 O O . LEU B 1 25 ? 8.836 -14.102 -21.406 1 74 25 LEU B O 1
ATOM 2453 N N . ASP B 1 26 ? 9.93 -16.031 -21.75 1 67.56 26 ASP B N 1
ATOM 2454 C CA . ASP B 1 26 ? 10.344 -16.125 -20.359 1 67.56 26 ASP B CA 1
ATOM 2455 C C . ASP B 1 26 ? 11.531 -15.203 -20.062 1 67.56 26 ASP B C 1
ATOM 2457 O O . ASP B 1 26 ? 11.758 -14.82 -18.922 1 67.56 26 ASP B O 1
ATOM 2461 N N . ASN B 1 27 ? 12.305 -14.93 -21.094 1 66.69 27 ASN B N 1
ATOM 2462 C CA . ASN B 1 27 ? 13.531 -14.148 -20.953 1 66.69 27 ASN B CA 1
ATOM 2463 C C . ASN B 1 27 ? 13.523 -12.922 -21.859 1 66.69 27 ASN B C 1
ATOM 2465 O O . ASN B 1 27 ? 14.516 -12.625 -22.516 1 66.69 27 ASN B O 1
ATOM 2469 N N . ALA B 1 28 ? 12.398 -12.32 -21.938 1 69.38 28 ALA B N 1
ATOM 2470 C CA . ALA B 1 28 ? 12.227 -11.219 -22.891 1 69.38 28 ALA B CA 1
ATOM 2471 C C . ALA B 1 28 ? 13.25 -10.117 -22.625 1 69.38 28 ALA B C 1
ATOM 2473 O O . ALA B 1 28 ? 13.789 -9.523 -23.578 1 69.38 28 ALA B O 1
ATOM 2474 N N . SER B 1 29 ? 13.602 -9.906 -21.406 1 62.31 29 SER B N 1
ATOM 2475 C CA . SER B 1 29 ? 14.539 -8.852 -21.031 1 62.31 29 SER B CA 1
ATOM 2476 C C . SER B 1 29 ? 15.914 -9.086 -21.672 1 62.31 29 SER B C 1
ATOM 2478 O O . SER B 1 29 ? 16.562 -8.133 -22.109 1 62.31 29 SER B O 1
ATOM 2480 N N . GLU B 1 30 ? 16.328 -10.219 -21.656 1 68.94 30 GLU B N 1
ATOM 2481 C CA . GLU B 1 30 ? 17.609 -10.57 -22.25 1 68.94 30 GLU B CA 1
ATOM 2482 C C . GLU B 1 30 ? 17.484 -10.789 -23.75 1 68.94 30 GLU B C 1
ATOM 2484 O O . GLU B 1 30 ? 18.328 -10.32 -24.531 1 68.94 30 GLU B O 1
ATOM 2489 N N . ALA B 1 31 ? 16.391 -11.414 -24.109 1 76.25 31 ALA B N 1
ATOM 2490 C CA . ALA B 1 31 ? 16.203 -11.812 -25.5 1 76.25 31 ALA B CA 1
ATOM 2491 C C . ALA B 1 31 ? 16.078 -10.586 -26.406 1 76.25 31 ALA B C 1
ATOM 2493 O O . ALA B 1 31 ? 16.469 -10.633 -27.578 1 76.25 31 ALA B O 1
ATOM 2494 N N . CYS B 1 32 ? 15.578 -9.531 -25.734 1 72.25 32 CYS B N 1
ATOM 2495 C CA . CYS B 1 32 ? 15.398 -8.289 -26.469 1 72.25 32 CYS B CA 1
ATOM 2496 C C . CYS B 1 32 ? 16.734 -7.75 -26.953 1 72.25 32 CYS B C 1
ATOM 2498 O O . CYS B 1 32 ? 16.797 -6.98 -27.922 1 72.25 32 CYS B O 1
ATOM 2500 N N . PHE B 1 33 ? 17.766 -8.18 -26.344 1 67.88 33 PHE B N 1
ATOM 2501 C CA . PHE B 1 33 ? 19.078 -7.605 -26.672 1 67.88 33 PHE B CA 1
ATOM 2502 C C . PHE B 1 33 ? 20.016 -8.664 -27.219 1 67.88 33 PHE B C 1
ATOM 2504 O O . PHE B 1 33 ? 21.188 -8.391 -27.469 1 67.88 33 PHE B O 1
ATOM 2511 N N . MET B 1 34 ? 19.562 -9.773 -27.391 1 76.69 34 MET B N 1
ATOM 2512 C CA . MET B 1 34 ? 20.391 -10.859 -27.906 1 76.69 34 MET B CA 1
ATOM 2513 C C . MET B 1 34 ? 20.281 -10.938 -29.438 1 76.69 34 MET B C 1
ATOM 2515 O O . MET B 1 34 ? 19.219 -10.648 -30 1 76.69 34 MET B O 1
ATOM 2519 N N . THR B 1 35 ? 21.391 -11.219 -30.047 1 79.38 35 THR B N 1
ATOM 2520 C CA . THR B 1 35 ? 21.359 -11.531 -31.469 1 79.38 35 THR B CA 1
ATOM 2521 C C . THR B 1 35 ? 20.766 -12.922 -31.703 1 79.38 35 THR B C 1
ATOM 2523 O O . THR B 1 35 ? 20.641 -13.711 -30.766 1 79.38 35 THR B O 1
ATOM 2526 N N . SER B 1 36 ? 20.344 -13.195 -32.969 1 88.56 36 SER B N 1
ATOM 2527 C CA . SER B 1 36 ? 19.844 -14.516 -33.344 1 88.56 36 SER B CA 1
ATOM 2528 C C . SER B 1 36 ? 20.875 -15.594 -33.062 1 88.56 36 SER B C 1
ATOM 2530 O O . SER B 1 36 ? 20.547 -16.688 -32.594 1 88.56 36 SER B O 1
ATOM 2532 N N . THR B 1 37 ? 22.156 -15.211 -33.219 1 87.81 37 THR B N 1
ATOM 2533 C CA . THR B 1 37 ? 23.266 -16.125 -32.938 1 87.81 37 THR B CA 1
ATOM 2534 C C . THR B 1 37 ? 23.359 -16.438 -31.453 1 87.81 37 THR B C 1
ATOM 2536 O O . THR B 1 37 ? 23.547 -17.594 -31.078 1 87.81 37 THR B O 1
ATOM 2539 N N . GLU B 1 38 ? 23.219 -15.492 -30.656 1 83.94 38 GLU B N 1
ATOM 2540 C CA . GLU B 1 38 ? 23.312 -15.664 -29.203 1 83.94 38 GLU B CA 1
ATOM 2541 C C . GLU B 1 38 ? 22.156 -16.5 -28.672 1 83.94 38 GLU B C 1
ATOM 2543 O O . GLU B 1 38 ? 22.359 -17.359 -27.812 1 83.94 38 GLU B O 1
ATOM 2548 N N . ILE B 1 39 ? 20.969 -16.25 -29.156 1 89.12 39 ILE B N 1
ATOM 2549 C CA . ILE B 1 39 ? 19.812 -17.016 -28.75 1 89.12 39 ILE B CA 1
ATOM 2550 C C . ILE B 1 39 ? 19.984 -18.469 -29.172 1 89.12 39 ILE B C 1
ATOM 2552 O O . ILE B 1 39 ? 19.703 -19.391 -28.391 1 89.12 39 ILE B O 1
ATOM 2556 N N . ALA B 1 40 ? 20.5 -18.734 -30.375 1 91.25 40 ALA B N 1
ATOM 2557 C CA . ALA B 1 40 ? 20.766 -20.062 -30.891 1 91.25 40 ALA B CA 1
ATOM 2558 C C . ALA B 1 40 ? 21.75 -20.812 -30 1 91.25 40 ALA B C 1
ATOM 2560 O O . ALA B 1 40 ? 21.516 -21.969 -29.641 1 91.25 40 ALA B O 1
ATOM 2561 N N . LEU B 1 41 ? 22.812 -20.141 -29.625 1 87.88 41 LEU B N 1
ATOM 2562 C CA . LEU B 1 41 ? 23.844 -20.734 -28.781 1 87.88 41 LEU B CA 1
ATOM 2563 C C . LEU B 1 41 ? 23.297 -21.078 -27.406 1 87.88 41 LEU B C 1
ATOM 2565 O O . LEU B 1 41 ? 23.578 -22.156 -26.875 1 87.88 41 LEU B O 1
ATOM 2569 N N . LYS B 1 42 ? 22.5 -20.203 -26.922 1 82.31 42 LYS B N 1
ATOM 2570 C CA . LYS B 1 42 ? 21.938 -20.344 -25.578 1 82.31 42 LYS B CA 1
ATOM 2571 C C . LYS B 1 42 ? 20.984 -21.547 -25.516 1 82.31 42 LYS B C 1
ATOM 2573 O O . LYS B 1 42 ? 20.938 -22.25 -24.5 1 82.31 42 LYS B O 1
ATOM 2578 N N . LEU B 1 43 ? 20.281 -21.766 -26.578 1 88.94 43 LEU B N 1
ATOM 2579 C CA . LEU B 1 43 ? 19.234 -22.781 -26.578 1 88.94 43 LEU B CA 1
ATOM 2580 C C . LEU B 1 43 ? 19.719 -24.078 -27.234 1 88.94 43 LEU B C 1
ATOM 2582 O O . LEU B 1 43 ? 19.016 -25.078 -27.219 1 88.94 43 LEU B O 1
ATOM 2586 N N . GLY B 1 44 ? 20.953 -24.016 -27.781 1 90.06 44 GLY B N 1
ATOM 2587 C CA . GLY B 1 44 ? 21.469 -25.188 -28.469 1 90.06 44 GLY B CA 1
ATOM 2588 C C . GLY B 1 44 ? 20.734 -25.5 -29.766 1 90.06 44 GLY B C 1
ATOM 2589 O O . GLY B 1 44 ? 20.5 -26.672 -30.078 1 90.06 44 GLY B O 1
ATOM 2590 N N . VAL B 1 45 ? 20.266 -24.547 -30.422 1 91.5 45 VAL B N 1
ATOM 2591 C CA . VAL B 1 45 ? 19.609 -24.703 -31.719 1 91.5 45 VAL B CA 1
ATOM 2592 C C . VAL B 1 45 ? 20.391 -23.953 -32.781 1 91.5 45 VAL B C 1
ATOM 2594 O O . VAL B 1 45 ? 21.328 -23.219 -32.5 1 91.5 45 VAL B O 1
ATOM 2597 N N . SER B 1 46 ? 20.094 -24.219 -34.031 1 90.44 46 SER B N 1
ATOM 2598 C CA . SER B 1 46 ? 20.766 -23.5 -35.125 1 90.44 46 SER B CA 1
ATOM 2599 C C . SER B 1 46 ? 20.266 -22.062 -35.25 1 90.44 46 SER B C 1
ATOM 2601 O O . SER B 1 46 ? 19.109 -21.781 -34.906 1 90.44 46 SER B O 1
ATOM 2603 N N . GLU B 1 47 ? 21.141 -21.156 -35.625 1 91.5 47 GLU B N 1
ATOM 2604 C CA . GLU B 1 47 ? 20.734 -19.781 -35.875 1 91.5 47 GLU B CA 1
ATOM 2605 C C . GLU B 1 47 ? 19.609 -19.719 -36.906 1 91.5 47 GLU B C 1
ATOM 2607 O O . GLU B 1 47 ? 18.688 -18.891 -36.781 1 91.5 47 GLU B O 1
ATOM 2612 N N . SER B 1 48 ? 19.656 -20.609 -37.906 1 92.06 48 SER B N 1
ATOM 2613 C CA . SER B 1 48 ? 18.609 -20.672 -38.906 1 92.06 48 SER B CA 1
ATOM 2614 C C . SER B 1 48 ? 17.266 -21 -38.281 1 92.06 48 SER B C 1
ATOM 2616 O O . SER B 1 48 ? 16.234 -20.484 -38.719 1 92.06 48 SER B O 1
ATOM 2618 N N . SER B 1 49 ? 17.234 -21.844 -37.312 1 92.69 49 SER B N 1
ATOM 2619 C CA . SER B 1 49 ? 16 -22.188 -36.625 1 92.69 49 SER B CA 1
ATOM 2620 C C . SER B 1 49 ? 15.406 -20.969 -35.906 1 92.69 49 SER B C 1
ATOM 2622 O O . SER B 1 49 ? 14.188 -20.797 -35.875 1 92.69 49 SER B O 1
ATOM 2624 N N . VAL B 1 50 ? 16.234 -20.109 -35.375 1 93.69 50 VAL B N 1
ATOM 2625 C CA . VAL B 1 50 ? 15.789 -18.906 -34.688 1 93.69 50 VAL B CA 1
ATOM 2626 C C . VAL B 1 50 ? 15.203 -17.922 -35.688 1 93.69 50 VAL B C 1
ATOM 2628 O O . VAL B 1 50 ? 14.148 -17.328 -35.438 1 93.69 50 VAL B O 1
ATOM 2631 N N . ILE B 1 51 ? 15.891 -17.797 -36.781 1 91.38 51 ILE B N 1
ATOM 2632 C CA . ILE B 1 51 ? 15.414 -16.891 -37.844 1 91.38 51 ILE B CA 1
ATOM 2633 C C . ILE B 1 51 ? 14.094 -17.406 -38.375 1 91.38 51 ILE B C 1
ATOM 2635 O O . ILE B 1 51 ? 13.156 -16.641 -38.594 1 91.38 51 ILE B O 1
ATOM 2639 N N . ARG B 1 52 ? 13.977 -18.734 -38.625 1 90.5 52 ARG B N 1
ATOM 2640 C CA . ARG B 1 52 ? 12.742 -19.344 -39.125 1 90.5 52 ARG B CA 1
ATOM 2641 C C . ARG B 1 52 ? 11.602 -19.156 -38.125 1 90.5 52 ARG B C 1
ATOM 2643 O O . ARG B 1 52 ? 10.453 -18.969 -38.531 1 90.5 52 ARG B O 1
ATOM 2650 N N . PHE B 1 53 ? 11.883 -19.344 -36.875 1 92.75 53 PHE B N 1
ATOM 2651 C CA . PHE B 1 53 ? 10.906 -19.078 -35.812 1 92.75 53 PHE B CA 1
ATOM 2652 C C . PHE B 1 53 ? 10.266 -17.703 -36 1 92.75 53 PHE B C 1
ATOM 2654 O O . PHE B 1 53 ? 9.047 -17.578 -35.969 1 92.75 53 PHE B O 1
ATOM 2661 N N . SER B 1 54 ? 11.047 -16.641 -36.156 1 92.06 54 SER B N 1
ATOM 2662 C CA . SER B 1 54 ? 10.555 -15.273 -36.281 1 92.06 54 SER B CA 1
ATOM 2663 C C . SER B 1 54 ? 9.617 -15.133 -37.5 1 92.06 54 SER B C 1
ATOM 2665 O O . SER B 1 54 ? 8.602 -14.445 -37.406 1 92.06 54 SER B O 1
ATOM 2667 N N . ARG B 1 55 ? 9.961 -15.867 -38.562 1 89.06 55 ARG B N 1
ATOM 2668 C CA . ARG B 1 55 ? 9.125 -15.828 -39.75 1 89.06 55 ARG B CA 1
ATOM 2669 C C . ARG B 1 55 ? 7.828 -16.609 -39.531 1 89.06 55 ARG B C 1
ATOM 2671 O O . ARG B 1 55 ? 6.762 -16.188 -40 1 89.06 55 ARG B O 1
ATOM 2678 N N . THR B 1 56 ? 7.984 -17.719 -38.906 1 90.19 56 THR B N 1
ATOM 2679 C CA . THR B 1 56 ? 6.824 -18.562 -38.656 1 90.19 56 THR B CA 1
ATOM 2680 C C . THR B 1 56 ? 5.766 -17.797 -37.875 1 90.19 56 THR B C 1
ATOM 2682 O O . THR B 1 56 ? 4.566 -17.984 -38.062 1 90.19 56 THR B O 1
ATOM 2685 N N . ILE B 1 57 ? 6.223 -16.906 -37.062 1 88.81 57 ILE B N 1
ATOM 2686 C CA . ILE B 1 57 ? 5.258 -16.203 -36.219 1 88.81 57 ILE B CA 1
ATOM 2687 C C . ILE B 1 57 ? 4.887 -14.875 -36.844 1 88.81 57 ILE B C 1
ATOM 2689 O O . ILE B 1 57 ? 4.266 -14.023 -36.219 1 88.81 57 ILE B O 1
ATOM 2693 N N . GLY B 1 58 ? 5.293 -14.664 -38.062 1 86.88 58 GLY B N 1
ATOM 2694 C CA . GLY B 1 58 ? 4.691 -13.609 -38.844 1 86.88 58 GLY B CA 1
ATOM 2695 C C . GLY B 1 58 ? 5.605 -12.414 -39.031 1 86.88 58 GLY B C 1
ATOM 2696 O O . GLY B 1 58 ? 5.164 -11.352 -39.5 1 86.88 58 GLY B O 1
ATOM 2697 N N . PHE B 1 59 ? 6.82 -12.523 -38.688 1 90.38 59 PHE B N 1
ATOM 2698 C CA . PHE B 1 59 ? 7.727 -11.391 -38.844 1 90.38 59 PHE B CA 1
ATOM 2699 C C . PHE B 1 59 ? 8.609 -11.578 -40.062 1 90.38 59 PHE B C 1
ATOM 2701 O O . PHE B 1 59 ? 8.82 -12.703 -40.531 1 90.38 59 PHE B O 1
ATOM 2708 N N . ASP B 1 60 ? 9.086 -10.484 -40.531 1 87.88 60 ASP B N 1
ATOM 2709 C CA . ASP B 1 60 ? 9.891 -10.516 -41.75 1 87.88 60 ASP B CA 1
ATOM 2710 C C . ASP B 1 60 ? 11.266 -11.117 -41.5 1 87.88 60 ASP B C 1
ATOM 2712 O O . ASP B 1 60 ? 11.93 -11.594 -42.406 1 87.88 60 ASP B O 1
ATOM 2716 N N . GLY B 1 61 ? 11.742 -11.062 -40.344 1 87.62 61 GLY B N 1
ATOM 2717 C CA . GLY B 1 61 ? 13.047 -11.539 -39.906 1 87.62 61 GLY B CA 1
ATOM 2718 C C . GLY B 1 61 ? 13.273 -11.359 -38.406 1 87.62 61 GLY B C 1
ATOM 2719 O O . GLY B 1 61 ? 12.383 -10.906 -37.688 1 87.62 61 GLY B O 1
ATOM 2720 N N . PHE B 1 62 ? 14.477 -11.758 -38 1 89.31 62 PHE B N 1
ATOM 2721 C CA . PHE B 1 62 ? 14.781 -11.711 -36.562 1 89.31 62 PHE B CA 1
ATOM 2722 C C . PHE B 1 62 ? 14.82 -10.266 -36.094 1 89.31 62 PHE B C 1
ATOM 2724 O O . PHE B 1 62 ? 14.344 -9.969 -35 1 89.31 62 PHE B O 1
ATOM 2731 N N . MET B 1 63 ? 15.328 -9.359 -36.875 1 83.06 63 MET B N 1
ATOM 2732 C CA . MET B 1 63 ? 15.422 -7.961 -36.469 1 83.06 63 MET B CA 1
ATOM 2733 C C . MET B 1 63 ? 14.031 -7.355 -36.281 1 83.06 63 MET B C 1
ATOM 2735 O O . MET B 1 63 ? 13.805 -6.59 -35.344 1 83.06 63 MET B O 1
ATOM 2739 N N . ASP B 1 64 ? 13.156 -7.645 -37.156 1 85.06 64 ASP B N 1
ATOM 2740 C CA . ASP B 1 64 ? 11.766 -7.215 -37.062 1 85.06 64 ASP B CA 1
ATOM 2741 C C . ASP B 1 64 ? 11.102 -7.801 -35.812 1 85.06 64 ASP B C 1
ATOM 2743 O O . ASP B 1 64 ? 10.398 -7.098 -35.094 1 85.06 64 ASP B O 1
ATOM 2747 N N . PHE B 1 65 ? 11.289 -9.07 -35.594 1 88.12 65 PHE B N 1
ATOM 2748 C CA . PHE B 1 65 ? 10.797 -9.734 -34.406 1 88.12 65 PHE B CA 1
ATOM 2749 C C . PHE B 1 65 ? 11.383 -9.109 -33.156 1 88.12 65 PHE B C 1
ATOM 2751 O O . PHE B 1 65 ? 10.656 -8.797 -32.219 1 88.12 65 PHE B O 1
ATOM 2758 N N . GLN B 1 66 ? 12.633 -8.906 -33.156 1 80.31 66 GLN B N 1
ATOM 2759 C CA . GLN B 1 66 ? 13.328 -8.352 -32 1 80.31 66 GLN B CA 1
ATOM 2760 C C . GLN B 1 66 ? 12.82 -6.949 -31.672 1 80.31 66 GLN B C 1
ATOM 2762 O O . GLN B 1 66 ? 12.641 -6.602 -30.5 1 80.31 66 GLN B O 1
ATOM 2767 N N . LYS B 1 67 ? 12.664 -6.121 -32.688 1 76.94 67 LYS B N 1
ATOM 2768 C CA . LYS B 1 67 ? 12.086 -4.793 -32.469 1 76.94 67 LYS B CA 1
ATOM 2769 C C . LYS B 1 67 ? 10.711 -4.879 -31.828 1 76.94 67 LYS B C 1
ATOM 2771 O O . LYS B 1 67 ? 10.414 -4.125 -30.891 1 76.94 67 LYS B O 1
ATOM 2776 N N . ALA B 1 68 ? 9.938 -5.746 -32.375 1 77.81 68 ALA B N 1
ATOM 2777 C CA . ALA B 1 68 ? 8.617 -5.953 -31.781 1 77.81 68 ALA B CA 1
ATOM 2778 C C . ALA B 1 68 ? 8.727 -6.496 -30.359 1 77.81 68 ALA B C 1
ATOM 2780 O O . ALA B 1 68 ? 7.961 -6.094 -29.469 1 77.81 68 ALA B O 1
ATOM 2781 N N . LEU B 1 69 ? 9.656 -7.434 -30.203 1 75.44 69 LEU B N 1
ATOM 2782 C CA . LEU B 1 69 ? 9.914 -7.98 -28.875 1 75.44 69 LEU B CA 1
ATOM 2783 C C . LEU B 1 69 ? 10.383 -6.887 -27.922 1 75.44 69 LEU B C 1
ATOM 2785 O O . LEU B 1 69 ? 9.93 -6.828 -26.781 1 75.44 69 LEU B O 1
ATOM 2789 N N . ARG B 1 70 ? 11.336 -6.129 -28.422 1 65.38 70 ARG B N 1
ATOM 2790 C CA . ARG B 1 70 ? 11.828 -5.012 -27.609 1 65.38 70 ARG B CA 1
ATOM 2791 C C . ARG B 1 70 ? 10.703 -4.051 -27.266 1 65.38 70 ARG B C 1
ATOM 2793 O O . ARG B 1 70 ? 10.594 -3.59 -26.125 1 65.38 70 ARG B O 1
ATOM 2800 N N . LYS B 1 71 ? 10.008 -3.684 -28.297 1 64.12 71 LYS B N 1
ATOM 2801 C CA . LYS B 1 71 ? 8.859 -2.818 -28.047 1 64.12 71 LYS B CA 1
ATOM 2802 C C . LYS B 1 71 ? 7.898 -3.455 -27.047 1 64.12 71 LYS B C 1
ATOM 2804 O O . LYS B 1 71 ? 7.422 -2.789 -26.125 1 64.12 71 LYS B O 1
ATOM 2809 N N . ASP B 1 72 ? 7.699 -4.715 -27.375 1 62.12 72 ASP B N 1
ATOM 2810 C CA . ASP B 1 72 ? 6.84 -5.453 -26.453 1 62.12 72 ASP B CA 1
ATOM 2811 C C . ASP B 1 72 ? 7.457 -5.52 -25.062 1 62.12 72 ASP B C 1
ATOM 2813 O O . ASP B 1 72 ? 6.754 -5.363 -24.062 1 62.12 72 ASP B O 1
ATOM 2817 N N . TYR B 1 73 ? 8.766 -5.879 -25.172 1 56.69 73 TYR B N 1
ATOM 2818 C CA . TYR B 1 73 ? 9.516 -5.949 -23.922 1 56.69 73 TYR B CA 1
ATOM 2819 C C . TYR B 1 73 ? 9.547 -4.594 -23.234 1 56.69 73 TYR B C 1
ATOM 2821 O O . TYR B 1 73 ? 9.367 -4.508 -22.016 1 56.69 73 TYR B O 1
ATOM 2829 N N . GLN B 1 74 ? 10.117 -3.738 -24 1 52 74 GLN B N 1
ATOM 2830 C CA . GLN B 1 74 ? 10.117 -2.389 -23.453 1 52 74 GLN B CA 1
ATOM 2831 C C . GLN B 1 74 ? 8.742 -2.021 -22.906 1 52 74 GLN B C 1
ATOM 2833 O O . GLN B 1 74 ? 8.641 -1.413 -21.828 1 52 74 GLN B O 1
ATOM 2838 N N . ASP B 1 75 ? 7.891 -2.42 -23.719 1 49.62 75 ASP B N 1
ATOM 2839 C CA . ASP B 1 75 ? 6.52 -2.229 -23.266 1 49.62 75 ASP B CA 1
ATOM 2840 C C . ASP B 1 75 ? 6.227 -3.078 -22.031 1 49.62 75 ASP B C 1
ATOM 2842 O O . ASP B 1 75 ? 5.512 -2.643 -21.125 1 49.62 75 ASP B O 1
ATOM 2846 N N . LYS B 1 76 ? 6.906 -4.25 -22.172 1 47.22 76 LYS B N 1
ATOM 2847 C CA . LYS B 1 76 ? 6.754 -5.184 -21.062 1 47.22 76 LYS B CA 1
ATOM 2848 C C . LYS B 1 76 ? 7.758 -4.891 -19.938 1 47.22 76 LYS B C 1
ATOM 2850 O O . LYS B 1 76 ? 7.453 -5.062 -18.766 1 47.22 76 LYS B O 1
ATOM 2855 N N . VAL B 1 77 ? 9.141 -4.863 -20.438 1 45.47 77 VAL B N 1
ATOM 2856 C CA . VAL B 1 77 ? 10.164 -4.523 -19.453 1 45.47 77 VAL B CA 1
ATOM 2857 C C . VAL B 1 77 ? 9.672 -3.385 -18.578 1 45.47 77 VAL B C 1
ATOM 2859 O O . VAL B 1 77 ? 10.07 -3.283 -17.406 1 45.47 77 VAL B O 1
ATOM 2862 N N . LEU B 1 78 ? 9.078 -2.537 -19.188 1 44.94 78 LEU B N 1
ATOM 2863 C CA . LEU B 1 78 ? 8.422 -1.695 -18.188 1 44.94 78 LEU B CA 1
ATOM 2864 C C . LEU B 1 78 ? 7.773 -2.545 -17.109 1 44.94 78 LEU B C 1
ATOM 2866 O O . LEU B 1 78 ? 7.383 -2.027 -16.062 1 44.94 78 LEU B O 1
ATOM 2870 N N . SER B 1 79 ? 7.781 -4.004 -17.375 1 45 79 SER B N 1
ATOM 2871 C CA . SER B 1 79 ? 7.16 -4.938 -16.438 1 45 79 SER B CA 1
ATOM 2872 C C . SER B 1 79 ? 8.195 -5.863 -15.812 1 45 79 SER B C 1
ATOM 2874 O O . SER B 1 79 ? 8.422 -6.973 -16.297 1 45 79 SER B O 1
ATOM 2876 N N . ILE B 1 80 ? 9.516 -5.562 -15.43 1 45.34 80 ILE B N 1
ATOM 2877 C CA . ILE B 1 80 ? 10.57 -6.387 -14.844 1 45.34 80 ILE B CA 1
ATOM 2878 C C . ILE B 1 80 ? 9.961 -7.398 -13.875 1 45.34 80 ILE B C 1
ATOM 2880 O O . ILE B 1 80 ? 10.57 -8.43 -13.586 1 45.34 80 ILE B O 1
ATOM 2884 N N . SER B 1 81 ? 8.797 -7.242 -13.43 1 53.38 81 SER B N 1
ATOM 2885 C CA . SER B 1 81 ? 8.336 -8.016 -12.281 1 53.38 81 SER B CA 1
ATOM 2886 C C . SER B 1 81 ? 7.996 -9.453 -12.688 1 53.38 81 SER B C 1
ATOM 2888 O O . SER B 1 81 ? 8.188 -10.383 -11.906 1 53.38 81 SER B O 1
ATOM 2890 N N . SER B 1 82 ? 7.691 -9.812 -14.008 1 52.5 82 SER B N 1
ATOM 2891 C CA . SER B 1 82 ? 7.074 -11.109 -14.25 1 52.5 82 SER B CA 1
ATOM 2892 C C . SER B 1 82 ? 8.125 -12.18 -14.508 1 52.5 82 SER B C 1
ATOM 2894 O O . SER B 1 82 ? 7.93 -13.344 -14.148 1 52.5 82 SER B O 1
ATOM 2896 N N . SER B 1 83 ? 9.344 -11.844 -15.031 1 53.19 83 SER B N 1
ATOM 2897 C CA . SER B 1 83 ? 10.242 -12.922 -15.445 1 53.19 83 SER B CA 1
ATOM 2898 C C . SER B 1 83 ? 11.398 -13.086 -14.461 1 53.19 83 SER B C 1
ATOM 2900 O O . SER B 1 83 ? 11.883 -14.195 -14.25 1 53.19 83 SER B O 1
ATOM 2902 N N . ILE B 1 84 ? 11.758 -12.023 -13.898 1 55.41 84 ILE B N 1
ATOM 2903 C CA . ILE B 1 84 ? 12.812 -12.078 -12.898 1 55.41 84 ILE B CA 1
ATOM 2904 C C . ILE B 1 84 ? 12.234 -11.742 -11.523 1 55.41 84 ILE B C 1
ATOM 2906 O O . ILE B 1 84 ? 11.781 -10.617 -11.297 1 55.41 84 ILE B O 1
ATOM 2910 N N . THR B 1 85 ? 12.352 -12.812 -10.711 1 68.75 85 THR B N 1
ATOM 2911 C CA . THR B 1 85 ? 11.648 -12.617 -9.453 1 68.75 85 THR B CA 1
ATOM 2912 C C . THR B 1 85 ? 12.641 -12.406 -8.305 1 68.75 85 THR B C 1
ATOM 2914 O O . THR B 1 85 ? 12.25 -12 -7.211 1 68.75 85 THR B O 1
ATOM 2917 N N . ILE B 1 86 ? 13.914 -12.719 -8.68 1 70.62 86 ILE B N 1
ATOM 2918 C CA . ILE B 1 86 ? 14.906 -12.602 -7.617 1 70.62 86 ILE B CA 1
ATOM 2919 C C . ILE B 1 86 ? 15.398 -11.156 -7.531 1 70.62 86 ILE B C 1
ATOM 2921 O O . ILE B 1 86 ? 15.906 -10.609 -8.508 1 70.62 86 ILE B O 1
ATOM 2925 N N . PRO B 1 87 ? 15.359 -10.531 -6.395 1 73.06 87 PRO B N 1
ATOM 2926 C CA . PRO B 1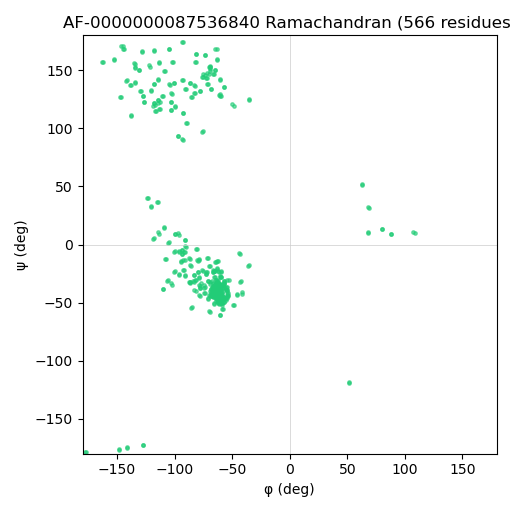 87 ? 15.695 -9.109 -6.254 1 73.06 87 PRO B CA 1
ATOM 2927 C C . PRO B 1 87 ? 17.125 -8.797 -6.684 1 73.06 87 PRO B C 1
ATOM 2929 O O . PRO B 1 87 ? 17.375 -7.805 -7.375 1 73.06 87 PRO B O 1
ATOM 2932 N N . SER B 1 88 ? 18.109 -9.617 -6.316 1 74.5 88 SER B N 1
ATOM 2933 C CA . SER B 1 88 ? 19.5 -9.359 -6.672 1 74.5 88 SER B CA 1
ATOM 2934 C C . SER B 1 88 ? 19.703 -9.359 -8.188 1 74.5 88 SER B C 1
ATOM 2936 O O . SER B 1 88 ? 20.5 -8.578 -8.711 1 74.5 88 SER B O 1
ATOM 2938 N N . GLN B 1 89 ? 18.938 -10.172 -8.891 1 71.88 89 GLN B N 1
ATOM 2939 C CA . GLN B 1 89 ? 18.984 -10.211 -10.344 1 71.88 89 GLN B CA 1
ATOM 2940 C C . GLN B 1 89 ? 18.297 -9 -10.961 1 71.88 89 GLN B C 1
ATOM 2942 O O . GLN B 1 89 ? 18.719 -8.477 -11.984 1 71.88 89 GLN B O 1
ATOM 2947 N N . ARG B 1 90 ? 17.281 -8.602 -10.305 1 75 90 ARG B N 1
ATOM 2948 C CA . ARG B 1 90 ? 16.531 -7.449 -10.789 1 75 90 ARG B CA 1
ATOM 2949 C C . ARG B 1 90 ? 17.344 -6.168 -10.68 1 75 90 ARG B C 1
ATOM 2951 O O . ARG B 1 90 ? 17.312 -5.328 -11.586 1 75 90 ARG B O 1
ATOM 2958 N N . ILE B 1 91 ? 18.016 -5.996 -9.578 1 73 91 ILE B N 1
ATOM 2959 C CA . ILE B 1 91 ? 18.781 -4.773 -9.383 1 73 91 ILE B CA 1
ATOM 2960 C C . ILE B 1 91 ? 19.922 -4.703 -10.406 1 73 91 ILE B C 1
ATOM 2962 O O . ILE B 1 91 ? 20.281 -3.619 -10.859 1 73 91 ILE B O 1
ATOM 2966 N N . ALA B 1 92 ? 20.453 -5.824 -10.734 1 70.12 92 ALA B N 1
ATOM 2967 C CA . ALA B 1 92 ? 21.547 -5.898 -11.703 1 70.12 92 ALA B CA 1
ATOM 2968 C C . ALA B 1 92 ? 21.062 -5.496 -13.094 1 70.12 92 ALA B C 1
ATOM 2970 O O . ALA B 1 92 ? 21.844 -5.004 -13.914 1 70.12 92 ALA B O 1
ATOM 2971 N N . LYS B 1 93 ? 19.766 -5.629 -13.328 1 64.88 93 LYS B N 1
ATOM 2972 C CA . LYS B 1 93 ? 19.203 -5.367 -14.648 1 64.88 93 LYS B CA 1
ATOM 2973 C C . LYS B 1 93 ? 18.453 -4.039 -14.664 1 64.88 93 LYS B C 1
ATOM 2975 O O . LYS B 1 93 ? 17.828 -3.688 -15.672 1 64.88 93 LYS B O 1
ATOM 2980 N N . GLN B 1 94 ? 18.5 -3.393 -13.555 1 67.62 94 GLN B N 1
ATOM 2981 C CA . GLN B 1 94 ? 17.75 -2.146 -13.43 1 67.62 94 GLN B CA 1
ATOM 2982 C C . GLN B 1 94 ? 18.234 -1.104 -14.43 1 67.62 94 GLN B C 1
ATOM 2984 O O . GLN B 1 94 ? 19.438 -0.928 -14.609 1 67.62 94 GLN B O 1
ATOM 2989 N N . ALA B 1 95 ? 17.266 -0.579 -15.141 1 60.78 95 ALA B N 1
ATOM 2990 C CA . ALA B 1 95 ? 17.562 0.444 -16.141 1 60.78 95 ALA B CA 1
ATOM 2991 C C . ALA B 1 95 ? 18.203 1.67 -15.5 1 60.78 95 ALA B C 1
ATOM 2993 O O . ALA B 1 95 ? 17.797 2.088 -14.406 1 60.78 95 ALA B O 1
ATOM 2994 N N . LYS B 1 96 ? 19.25 2.027 -16.078 1 69.06 96 LYS B N 1
ATOM 2995 C CA . LYS B 1 96 ? 19.844 3.303 -15.688 1 69.06 96 LYS B CA 1
ATOM 2996 C C . LYS B 1 96 ? 19.297 4.445 -16.547 1 69.06 96 LYS B C 1
ATOM 2998 O O . LYS B 1 96 ? 19.531 4.48 -17.75 1 69.06 96 LYS B O 1
ATOM 3003 N N . LEU B 1 97 ? 18.453 5.145 -15.898 1 69.94 97 LEU B N 1
ATOM 3004 C CA . LEU B 1 97 ? 17.922 6.328 -16.578 1 69.94 97 LEU B CA 1
ATOM 3005 C C . LEU B 1 97 ? 18.75 7.562 -16.234 1 69.94 97 LEU B C 1
ATOM 3007 O O . LEU B 1 97 ? 19.641 7.5 -15.391 1 69.94 97 LEU B O 1
ATOM 3011 N N . ASP B 1 98 ? 18.359 8.555 -16.922 1 66.81 98 ASP B N 1
ATOM 3012 C CA . ASP B 1 98 ? 19.219 9.734 -16.906 1 66.81 98 ASP B CA 1
ATOM 3013 C C . ASP B 1 98 ? 19.047 10.531 -15.625 1 66.81 98 ASP B C 1
ATOM 3015 O O . ASP B 1 98 ? 20.016 11.062 -15.078 1 66.81 98 ASP B O 1
ATOM 3019 N N . ASN B 1 99 ? 17.781 10.664 -15.312 1 79 99 ASN B N 1
ATOM 3020 C CA . ASN B 1 99 ? 17.547 11.492 -14.133 1 79 99 ASN B CA 1
ATOM 3021 C C . ASN B 1 99 ? 16.375 10.984 -13.32 1 79 99 ASN B C 1
ATOM 3023 O O . ASN B 1 99 ? 15.625 10.109 -13.766 1 79 99 ASN B O 1
ATOM 3027 N N . SER B 1 100 ? 16.188 11.508 -12.203 1 83.75 100 SER B N 1
ATOM 3028 C CA . SER B 1 100 ? 15.156 11.117 -11.25 1 83.75 100 SER B CA 1
ATOM 3029 C C . SER B 1 100 ? 13.766 11.344 -11.828 1 83.75 100 SER B C 1
ATOM 3031 O O . SER B 1 100 ? 12.836 10.586 -11.539 1 83.75 100 SER B O 1
ATOM 3033 N N . SER B 1 101 ? 13.664 12.32 -12.648 1 84.56 101 SER B N 1
ATOM 3034 C CA . SER B 1 101 ? 12.383 12.594 -13.289 1 84.56 101 SER B CA 1
ATOM 3035 C C . SER B 1 101 ? 11.945 11.445 -14.18 1 84.56 101 SER B C 1
ATOM 3037 O O . SER B 1 101 ? 10.773 11.062 -14.188 1 84.56 101 SER B O 1
ATOM 3039 N N . ASP B 1 102 ? 12.891 10.93 -14.844 1 82.25 102 ASP B N 1
ATOM 3040 C CA . ASP B 1 102 ? 12.594 9.805 -15.727 1 82.25 102 ASP B CA 1
ATOM 3041 C C . ASP B 1 102 ? 12.148 8.586 -14.93 1 82.25 102 ASP B C 1
ATOM 3043 O O . ASP B 1 102 ? 11.227 7.879 -15.328 1 82.25 102 ASP B O 1
ATOM 3047 N N . TYR B 1 103 ? 12.812 8.344 -13.82 1 85.38 103 TYR B N 1
ATOM 3048 C CA . TYR B 1 103 ? 12.469 7.207 -12.977 1 85.38 103 TYR B CA 1
ATOM 3049 C C . TYR B 1 103 ? 11.047 7.34 -12.438 1 85.38 103 TYR B C 1
ATOM 3051 O O . TYR B 1 103 ? 10.258 6.398 -12.508 1 85.38 103 TYR B O 1
ATOM 3059 N N . ILE B 1 104 ? 10.734 8.484 -11.953 1 88.88 104 ILE B N 1
ATOM 3060 C CA . ILE B 1 104 ? 9.43 8.711 -11.336 1 88.88 104 ILE B CA 1
ATOM 3061 C C . ILE B 1 104 ? 8.336 8.648 -12.391 1 88.88 104 ILE B C 1
ATOM 3063 O O . ILE B 1 104 ? 7.266 8.078 -12.156 1 88.88 104 ILE B O 1
ATOM 3067 N N . ASN B 1 105 ? 8.602 9.211 -13.531 1 85.19 105 ASN B N 1
ATOM 3068 C CA . ASN B 1 105 ? 7.621 9.188 -14.617 1 85.19 105 ASN B CA 1
ATOM 3069 C C . ASN B 1 105 ? 7.363 7.762 -15.102 1 85.19 105 ASN B C 1
ATOM 3071 O O . ASN B 1 105 ? 6.223 7.395 -15.383 1 85.19 105 ASN B O 1
ATOM 3075 N N . ARG B 1 106 ? 8.391 7.066 -15.219 1 85 106 ARG B N 1
ATOM 3076 C CA . ARG B 1 106 ? 8.219 5.672 -15.609 1 85 106 ARG B CA 1
ATOM 3077 C C . ARG B 1 106 ? 7.465 4.887 -14.547 1 85 106 ARG B C 1
ATOM 3079 O O . ARG B 1 106 ? 6.637 4.031 -14.867 1 85 106 ARG B O 1
ATOM 3086 N N . HIS B 1 107 ? 7.828 5.117 -13.312 1 90.75 107 HIS B N 1
ATOM 3087 C CA . HIS B 1 107 ? 7.105 4.488 -12.211 1 90.75 107 HIS B CA 1
ATOM 3088 C C . HIS B 1 107 ? 5.617 4.809 -12.281 1 90.75 107 HIS B C 1
ATOM 3090 O O . HIS B 1 107 ? 4.777 3.945 -12.016 1 90.75 107 HIS B O 1
ATOM 3096 N N . PHE B 1 108 ? 5.305 6.02 -12.641 1 90.19 108 PHE B N 1
ATOM 3097 C CA . PHE B 1 108 ? 3.91 6.422 -12.789 1 90.19 108 PHE B CA 1
ATOM 3098 C C . PHE B 1 108 ? 3.238 5.637 -13.914 1 90.19 108 PHE B C 1
ATOM 3100 O O . PHE B 1 108 ? 2.105 5.176 -13.766 1 90.19 108 PHE B O 1
ATOM 3107 N N . LYS B 1 109 ? 3.914 5.523 -14.969 1 85.62 109 LYS B N 1
ATOM 3108 C CA . LYS B 1 109 ? 3.373 4.777 -16.109 1 85.62 109 LYS B CA 1
ATOM 3109 C C . LYS B 1 109 ? 3.135 3.316 -15.742 1 85.62 109 LYS B C 1
ATOM 3111 O O . LYS B 1 109 ? 2.105 2.742 -16.094 1 85.62 109 LYS B O 1
ATOM 3116 N N . ASN B 1 110 ? 4.121 2.74 -15.062 1 88.75 110 ASN B N 1
ATOM 3117 C CA . ASN B 1 110 ? 3.955 1.368 -14.594 1 88.75 110 ASN B CA 1
ATOM 3118 C C . ASN B 1 110 ? 2.748 1.234 -13.672 1 88.75 110 ASN B C 1
ATOM 3120 O O . ASN B 1 110 ? 1.973 0.285 -13.789 1 88.75 110 ASN B O 1
ATOM 3124 N N . ALA B 1 111 ? 2.635 2.166 -12.75 1 92.38 111 ALA B N 1
ATOM 3125 C CA . ALA B 1 111 ? 1.516 2.154 -11.812 1 92.38 111 ALA B CA 1
ATOM 3126 C C . ALA B 1 111 ? 0.181 2.244 -12.547 1 92.38 111 ALA B C 1
ATOM 3128 O O . ALA B 1 111 ? -0.752 1.497 -12.25 1 92.38 111 ALA B O 1
ATOM 3129 N N . ALA B 1 112 ? 0.112 3.154 -13.5 1 88.31 112 ALA B N 1
ATOM 3130 C CA . ALA B 1 112 ? -1.106 3.326 -14.281 1 88.31 112 ALA B CA 1
ATOM 3131 C C . ALA B 1 112 ? -1.443 2.055 -15.062 1 88.31 112 ALA B C 1
ATOM 3133 O O . ALA B 1 112 ? -2.6 1.628 -15.094 1 88.31 112 ALA B O 1
ATOM 3134 N N . HIS B 1 113 ? -0.444 1.501 -15.617 1 86.31 113 HIS B N 1
ATOM 3135 C CA . HIS B 1 113 ? -0.629 0.257 -16.359 1 86.31 113 HIS B CA 1
ATOM 3136 C C . HIS B 1 113 ? -1.142 -0.854 -15.453 1 86.31 113 HIS B C 1
ATOM 3138 O O . HIS B 1 113 ? -2.094 -1.556 -15.797 1 86.31 113 HIS B O 1
ATOM 3144 N N . ASN B 1 114 ? -0.454 -1.042 -14.32 1 92.25 114 ASN B N 1
ATOM 3145 C CA . ASN B 1 114 ? -0.871 -2.055 -13.359 1 92.25 114 ASN B CA 1
ATOM 3146 C C . ASN B 1 114 ? -2.332 -1.875 -12.953 1 92.25 114 ASN B C 1
ATOM 3148 O O . ASN B 1 114 ? -3.078 -2.85 -12.859 1 92.25 114 ASN B O 1
ATOM 3152 N N . LEU B 1 115 ? -2.742 -0.628 -12.734 1 93.12 115 LEU B N 1
ATOM 3153 C CA . LEU B 1 115 ? -4.105 -0.323 -12.312 1 93.12 115 LEU B CA 1
ATOM 3154 C C . LEU B 1 115 ? -5.102 -0.65 -13.422 1 93.12 115 LEU B C 1
ATOM 3156 O O . LEU B 1 115 ? -6.141 -1.26 -13.164 1 93.12 115 LEU B O 1
ATOM 3160 N N . GLU B 1 116 ? -4.781 -0.294 -14.609 1 86.81 116 GLU B N 1
ATOM 3161 C CA . GLU B 1 116 ? -5.672 -0.533 -15.742 1 86.81 116 GLU B CA 1
ATOM 3162 C C . GLU B 1 116 ? -5.859 -2.025 -15.992 1 86.81 116 GLU B C 1
ATOM 3164 O O . GLU B 1 116 ? -6.961 -2.471 -16.328 1 86.81 116 GLU B O 1
ATOM 3169 N N . GLU B 1 117 ? -4.809 -2.773 -15.82 1 88.88 117 GLU B N 1
ATOM 3170 C CA . GLU B 1 117 ? -4.832 -4.207 -16.078 1 88.88 117 GLU B CA 1
ATOM 3171 C C . GLU B 1 117 ? -5.773 -4.93 -15.125 1 88.88 117 GLU B C 1
ATOM 3173 O O . GLU B 1 117 ? -6.262 -6.023 -15.43 1 88.88 117 GLU B O 1
ATOM 3178 N N . ILE B 1 118 ? -6.062 -4.324 -13.953 1 93.19 118 ILE B N 1
ATOM 3179 C CA . ILE B 1 118 ? -6.949 -4.938 -12.969 1 93.19 118 ILE B CA 1
ATOM 3180 C C . ILE B 1 118 ? -8.328 -5.152 -13.586 1 93.19 118 ILE B C 1
ATOM 3182 O O . ILE B 1 118 ? -8.945 -6.207 -13.391 1 93.19 118 ILE B O 1
ATOM 3186 N N . PHE B 1 119 ? -8.789 -4.238 -14.383 1 87 119 PHE B N 1
ATOM 3187 C CA . PHE B 1 119 ? -10.133 -4.277 -14.953 1 87 119 PHE B CA 1
ATOM 3188 C C . PHE B 1 119 ? -10.195 -5.23 -16.141 1 87 119 PHE B C 1
ATOM 3190 O O . PHE B 1 119 ? -11.258 -5.75 -16.469 1 87 119 PHE B O 1
ATOM 3197 N N . ILE B 1 120 ? -9.102 -5.426 -16.703 1 82.31 120 ILE B N 1
ATOM 3198 C CA . ILE B 1 120 ? -9.016 -6.355 -17.828 1 82.31 120 ILE B CA 1
ATOM 3199 C C . ILE B 1 120 ? -9 -7.793 -17.312 1 82.31 120 ILE B C 1
ATOM 3201 O O . ILE B 1 120 ? -9.633 -8.68 -17.891 1 82.31 120 ILE B O 1
ATOM 3205 N N . GLN B 1 121 ? -8.352 -7.938 -16.188 1 85.69 121 GLN B N 1
ATOM 3206 C CA . GLN B 1 121 ? -8.07 -9.281 -15.695 1 85.69 121 GLN B CA 1
ATOM 3207 C C . GLN B 1 121 ? -9.164 -9.773 -14.758 1 85.69 121 GLN B C 1
ATOM 3209 O O . GLN B 1 121 ? -9.266 -10.969 -14.477 1 85.69 121 GLN B O 1
ATOM 3214 N N . ASN B 1 122 ? -9.898 -8.875 -14.188 1 93.62 122 ASN B N 1
ATOM 3215 C CA . ASN B 1 122 ? -10.883 -9.234 -13.172 1 93.62 122 ASN B CA 1
ATOM 3216 C C . ASN B 1 122 ? -12.25 -8.617 -13.477 1 93.62 122 ASN B C 1
ATOM 3218 O O . ASN B 1 122 ? -12.352 -7.43 -13.773 1 93.62 122 ASN B O 1
ATOM 3222 N N . SER B 1 123 ? -13.305 -9.398 -13.414 1 92.44 123 SER B N 1
ATOM 3223 C CA . SER B 1 123 ? -14.656 -8.859 -13.516 1 92.44 123 SER B CA 1
ATOM 3224 C C . SER B 1 123 ? -15.133 -8.297 -12.18 1 92.44 123 SER B C 1
ATOM 3226 O O . SER B 1 123 ? -14.641 -8.703 -11.125 1 92.44 123 SER B O 1
ATOM 3228 N N . ILE B 1 124 ? -16.078 -7.422 -12.273 1 93.19 124 ILE B N 1
ATOM 3229 C CA . ILE B 1 124 ? -16.703 -6.879 -11.062 1 93.19 124 ILE B CA 1
ATOM 3230 C C . ILE B 1 124 ? -17.344 -8.008 -10.266 1 93.19 124 ILE B C 1
ATOM 3232 O O . ILE B 1 124 ? -17.312 -7.992 -9.031 1 93.19 124 ILE B O 1
ATOM 3236 N N . GLU B 1 125 ? -17.875 -8.914 -10.938 1 94.81 125 GLU B N 1
ATOM 3237 C CA . GLU B 1 125 ? -18.516 -10.062 -10.305 1 94.81 125 GLU B CA 1
ATOM 3238 C C . GLU B 1 125 ? -17.531 -10.852 -9.461 1 94.81 125 GLU B C 1
ATOM 3240 O O . GLU B 1 125 ? -17.875 -11.383 -8.406 1 94.81 125 GLU B O 1
ATOM 3245 N N . THR B 1 126 ? -16.328 -10.945 -9.938 1 96.5 126 THR B N 1
ATOM 3246 C CA . THR B 1 126 ? -15.305 -11.664 -9.188 1 96.5 126 THR B CA 1
ATOM 3247 C C . THR B 1 126 ? -15.023 -10.977 -7.855 1 96.5 126 THR B C 1
ATOM 3249 O O . THR B 1 126 ? -14.875 -11.633 -6.824 1 96.5 126 THR B O 1
ATOM 3252 N N . PHE B 1 127 ? -14.977 -9.672 -7.879 1 97 127 PHE B N 1
ATOM 3253 C CA . PHE B 1 127 ? -14.812 -8.906 -6.648 1 97 127 PHE B CA 1
ATOM 3254 C C . PHE B 1 127 ? -15.984 -9.141 -5.707 1 97 127 PHE B C 1
ATOM 3256 O O . PHE B 1 127 ? -15.797 -9.32 -4.5 1 97 127 PHE B O 1
ATOM 3263 N N . GLU B 1 128 ? -17.141 -9.141 -6.238 1 96.31 128 GLU B N 1
ATOM 3264 C CA . GLU B 1 128 ? -18.344 -9.32 -5.434 1 96.31 128 GLU B CA 1
ATOM 3265 C C . GLU B 1 128 ? -18.375 -10.703 -4.793 1 96.31 128 GLU B C 1
ATOM 3267 O O . GLU B 1 128 ? -18.719 -10.844 -3.617 1 96.31 128 GLU B O 1
ATOM 3272 N N . LYS B 1 129 ? -18.047 -11.656 -5.574 1 97.56 129 LYS B N 1
ATOM 3273 C CA . LYS B 1 129 ? -18 -13.023 -5.059 1 97.56 129 LYS B CA 1
ATOM 3274 C C . LYS B 1 129 ? -17 -13.148 -3.92 1 97.56 129 LYS B C 1
ATOM 3276 O O . LYS B 1 129 ? -17.266 -13.82 -2.92 1 97.56 129 LYS B O 1
ATOM 3281 N N . ALA B 1 130 ? -15.875 -12.57 -4.109 1 98.19 130 ALA B N 1
ATOM 3282 C CA . ALA B 1 130 ? -14.852 -12.594 -3.062 1 98.19 130 ALA B CA 1
ATOM 3283 C C . ALA B 1 130 ? -15.352 -11.906 -1.793 1 98.19 130 ALA B C 1
ATOM 3285 O O . ALA B 1 130 ? -15.203 -12.445 -0.692 1 98.19 130 ALA B O 1
ATOM 3286 N N . ALA B 1 131 ? -15.922 -10.742 -1.951 1 97.5 131 ALA B N 1
ATOM 3287 C CA . ALA B 1 131 ? -16.453 -10 -0.812 1 97.5 131 ALA B CA 1
ATOM 3288 C C . ALA B 1 131 ? -17.531 -10.797 -0.087 1 97.5 131 ALA B C 1
ATOM 3290 O O . ALA B 1 131 ? -17.531 -10.867 1.145 1 97.5 131 ALA B O 1
ATOM 3291 N N . ASP B 1 132 ? -18.438 -11.398 -0.838 1 97.56 132 ASP B N 1
ATOM 3292 C CA . ASP B 1 132 ? -19.5 -12.203 -0.261 1 97.56 132 ASP B CA 1
ATOM 3293 C C . ASP B 1 132 ? -18.938 -13.383 0.535 1 97.56 132 ASP B C 1
ATOM 3295 O O . ASP B 1 132 ? -19.422 -13.688 1.625 1 97.56 132 ASP B O 1
ATOM 3299 N N . LEU B 1 133 ? -17.984 -13.969 -0.083 1 97.69 133 LEU B N 1
ATOM 3300 C CA . LEU B 1 133 ? -17.359 -15.109 0.573 1 97.69 133 LEU B CA 1
ATOM 3301 C C . LEU B 1 133 ? -16.734 -14.695 1.898 1 97.69 133 LEU B C 1
ATOM 3303 O O . LEU B 1 133 ? -16.875 -15.398 2.902 1 97.69 133 LEU B O 1
ATOM 3307 N N . ILE B 1 134 ? -16.062 -13.625 1.941 1 97.56 134 ILE B N 1
ATOM 3308 C CA . ILE B 1 134 ? -15.398 -13.125 3.146 1 97.56 134 ILE B CA 1
ATOM 3309 C C . ILE B 1 134 ? -16.453 -12.789 4.203 1 97.56 134 ILE B C 1
ATOM 3311 O O . ILE B 1 134 ? -16.328 -13.203 5.359 1 97.56 134 ILE B O 1
ATOM 3315 N N . VAL B 1 135 ? -17.484 -12.109 3.828 1 96.5 135 VAL B N 1
ATOM 3316 C CA . VAL B 1 135 ? -18.516 -11.648 4.766 1 96.5 135 VAL B CA 1
ATOM 3317 C C . VAL B 1 135 ? -19.25 -12.844 5.359 1 96.5 135 VAL B C 1
ATOM 3319 O O . VAL B 1 135 ? -19.594 -12.844 6.539 1 96.5 135 VAL B O 1
ATOM 3322 N N . SER B 1 136 ? -19.469 -13.875 4.559 1 96.69 136 SER B N 1
ATOM 3323 C CA . SER B 1 136 ? -20.297 -14.992 4.977 1 96.69 136 SER B CA 1
ATOM 3324 C C . SER B 1 136 ? -19.484 -16.031 5.746 1 96.69 136 SER B C 1
ATOM 3326 O O . SER B 1 136 ? -20.062 -16.891 6.418 1 96.69 136 SER B O 1
ATOM 3328 N N . SER B 1 137 ? -18.172 -16 5.641 1 96 137 SER B N 1
ATOM 3329 C CA . SER B 1 137 ? -17.328 -16.984 6.324 1 96 137 SER B CA 1
ATOM 3330 C C . SER B 1 137 ? -17.312 -16.734 7.832 1 96 137 SER B C 1
ATOM 3332 O O . SER B 1 137 ? -17.359 -15.594 8.281 1 96 137 SER B O 1
ATOM 3334 N N . LYS B 1 138 ? -17.203 -17.766 8.602 1 92.88 138 LYS B N 1
ATOM 3335 C CA . LYS B 1 138 ? -17.203 -17.688 10.055 1 92.88 138 LYS B CA 1
ATOM 3336 C C . LYS B 1 138 ? -15.906 -17.047 10.555 1 92.88 138 LYS B C 1
ATOM 3338 O O . LYS B 1 138 ? -15.938 -16.062 11.312 1 92.88 138 LYS B O 1
ATOM 3343 N N . HIS B 1 139 ? -14.844 -17.609 10.203 1 92.38 139 HIS B N 1
ATOM 3344 C CA . HIS B 1 139 ? -13.523 -17.047 10.484 1 92.38 139 HIS B CA 1
ATOM 3345 C C . HIS B 1 139 ? -12.812 -16.656 9.195 1 92.38 139 HIS B C 1
ATOM 3347 O O . HIS B 1 139 ? -12.961 -17.312 8.164 1 92.38 139 HIS B O 1
ATOM 3353 N N . LYS B 1 140 ? -12.117 -15.57 9.242 1 94.75 140 LYS B N 1
ATOM 3354 C CA . LYS B 1 140 ? -11.328 -15.078 8.117 1 94.75 140 LYS B CA 1
ATOM 3355 C C . LYS B 1 140 ? -9.836 -15.062 8.453 1 94.75 140 LYS B C 1
ATOM 3357 O O . LYS B 1 140 ? -9.414 -14.359 9.367 1 94.75 140 LYS B O 1
ATOM 3362 N N . TYR B 1 141 ? -9.117 -15.82 7.797 1 92.25 141 TYR B N 1
ATOM 3363 C CA . TYR B 1 141 ? -7.664 -15.852 7.949 1 92.25 141 TYR B CA 1
ATOM 3364 C C . TYR B 1 141 ? -6.984 -15.07 6.832 1 92.25 141 TYR B C 1
ATOM 3366 O O . TYR B 1 141 ? -7.414 -15.125 5.676 1 92.25 141 TYR B O 1
ATOM 3374 N N . ILE B 1 142 ? -5.98 -14.344 7.184 1 94.62 142 ILE B N 1
ATOM 3375 C CA . ILE B 1 142 ? -5.203 -13.562 6.227 1 94.62 142 ILE B CA 1
ATOM 3376 C C . ILE B 1 142 ? -3.744 -14.008 6.262 1 94.62 142 ILE B C 1
ATOM 3378 O O . ILE B 1 142 ? -3.158 -14.148 7.34 1 94.62 142 ILE B O 1
ATOM 3382 N N . ALA B 1 143 ? -3.156 -14.234 5.117 1 91.62 143 ALA B N 1
ATOM 3383 C CA . ALA B 1 143 ? -1.762 -14.664 5.051 1 91.62 143 ALA B CA 1
ATOM 3384 C C . ALA B 1 143 ? -0.997 -13.883 3.988 1 91.62 143 ALA B C 1
ATOM 3386 O O . ALA B 1 143 ? -1.529 -13.602 2.912 1 91.62 143 ALA B O 1
ATOM 3387 N N . ALA B 1 144 ? 0.083 -13.531 4.219 1 91.94 144 ALA B N 1
ATOM 3388 C CA . ALA B 1 144 ? 1.062 -12.891 3.348 1 91.94 144 ALA B CA 1
ATOM 3389 C C . ALA B 1 144 ? 2.469 -12.992 3.928 1 91.94 144 ALA B C 1
ATOM 3391 O O . ALA B 1 144 ? 2.635 -13.18 5.137 1 91.94 144 ALA B O 1
ATOM 3392 N N . THR B 1 145 ? 3.426 -12.898 3.109 1 86.12 145 THR B N 1
ATOM 3393 C CA . THR B 1 145 ? 4.801 -12.953 3.59 1 86.12 145 THR B CA 1
ATOM 3394 C C . THR B 1 145 ? 5.625 -11.805 3.01 1 86.12 145 THR B C 1
ATOM 3396 O O . THR B 1 145 ? 5.305 -11.289 1.938 1 86.12 145 THR B O 1
ATOM 3399 N N . ARG B 1 146 ? 6.641 -11.359 3.781 1 83.56 146 ARG B N 1
ATOM 3400 C CA . ARG B 1 146 ? 7.695 -10.43 3.387 1 83.56 146 ARG B CA 1
ATOM 3401 C C . ARG B 1 146 ? 7.109 -9.172 2.754 1 83.56 146 ARG B C 1
ATOM 3403 O O . ARG B 1 146 ? 6.324 -8.461 3.385 1 83.56 146 ARG B O 1
ATOM 3410 N N . GLY B 1 147 ? 7.434 -8.906 1.5 1 85.81 147 GLY B N 1
ATOM 3411 C CA . GLY B 1 147 ? 7.027 -7.668 0.852 1 85.81 147 GLY B CA 1
ATOM 3412 C C . GLY B 1 147 ? 5.52 -7.52 0.734 1 85.81 147 GLY B C 1
ATOM 3413 O O . GLY B 1 147 ? 5.016 -6.422 0.507 1 85.81 147 GLY B O 1
ATOM 3414 N N . ASN B 1 148 ? 4.852 -8.578 0.95 1 91.31 148 ASN B N 1
ATOM 3415 C CA . ASN B 1 148 ? 3.402 -8.562 0.791 1 91.31 148 ASN B CA 1
ATOM 3416 C C . ASN B 1 148 ? 2.695 -8.281 2.111 1 91.31 148 ASN B C 1
ATOM 3418 O O . ASN B 1 148 ? 1.487 -8.039 2.135 1 91.31 148 ASN B O 1
ATOM 3422 N N . ILE B 1 149 ? 3.385 -8.258 3.223 1 89.69 149 ILE B N 1
ATOM 3423 C CA . ILE B 1 149 ? 2.791 -8.148 4.551 1 89.69 149 ILE B CA 1
ATOM 3424 C C . ILE B 1 149 ? 2.076 -6.809 4.691 1 89.69 149 ILE B C 1
ATOM 3426 O O . ILE B 1 149 ? 1.074 -6.703 5.398 1 89.69 149 ILE B O 1
ATOM 3430 N N . CYS B 1 150 ? 2.559 -5.828 4.027 1 91.75 150 CYS B N 1
ATOM 3431 C CA . CYS B 1 150 ? 1.929 -4.516 4.098 1 91.75 150 CYS B CA 1
ATOM 3432 C C . CYS B 1 150 ? 0.47 -4.586 3.664 1 91.75 150 CYS B C 1
ATOM 3434 O O . CYS B 1 150 ? -0.391 -3.934 4.258 1 91.75 150 CYS B O 1
ATOM 3436 N N . LEU B 1 151 ? 0.173 -5.371 2.711 1 95.19 151 LEU B N 1
ATOM 3437 C CA . LEU B 1 151 ? -1.198 -5.551 2.246 1 95.19 151 LEU B CA 1
ATOM 3438 C C . LEU B 1 151 ? -2.045 -6.254 3.301 1 95.19 151 LEU B C 1
ATOM 3440 O O . LEU B 1 151 ? -3.188 -5.863 3.551 1 95.19 151 LEU B O 1
ATOM 3444 N N . ALA B 1 152 ? -1.444 -7.289 3.889 1 93.12 152 ALA B N 1
ATOM 3445 C CA . ALA B 1 152 ? -2.145 -8.062 4.91 1 93.12 152 ALA B CA 1
ATOM 3446 C C . ALA B 1 152 ? -2.461 -7.203 6.129 1 93.12 152 ALA B C 1
ATOM 3448 O O . ALA B 1 152 ? -3.555 -7.293 6.691 1 93.12 152 ALA B O 1
ATOM 3449 N N . ASP B 1 153 ? -1.514 -6.402 6.5 1 90.19 153 ASP B N 1
ATOM 3450 C CA . ASP B 1 153 ? -1.714 -5.531 7.652 1 90.19 153 ASP B CA 1
ATOM 3451 C C . ASP B 1 153 ? -2.85 -4.543 7.402 1 90.19 153 ASP B C 1
ATOM 3453 O O . ASP B 1 153 ? -3.688 -4.316 8.281 1 90.19 153 ASP B O 1
ATOM 3457 N N . PHE B 1 154 ? -2.846 -3.961 6.297 1 94.06 154 PHE B N 1
ATOM 3458 C CA . PHE B 1 154 ? -3.906 -3.031 5.934 1 94.06 154 PHE B CA 1
ATOM 3459 C C . PHE B 1 154 ? -5.262 -3.729 5.926 1 94.06 154 PHE B C 1
ATOM 3461 O O . PHE B 1 154 ? -6.234 -3.215 6.48 1 94.06 154 PHE B O 1
ATOM 3468 N N . PHE B 1 155 ? -5.305 -4.855 5.285 1 95.31 155 PHE B N 1
ATOM 3469 C CA . PHE B 1 155 ? -6.535 -5.629 5.176 1 95.31 155 PHE B CA 1
ATOM 3470 C C . PHE B 1 155 ? -7.043 -6.039 6.555 1 95.31 155 PHE B C 1
ATOM 3472 O O . PHE B 1 155 ? -8.234 -5.949 6.832 1 95.31 155 PHE B O 1
ATOM 3479 N N . LEU B 1 156 ? -6.09 -6.477 7.34 1 91.88 156 LEU B N 1
ATOM 3480 C CA . LEU B 1 156 ? -6.434 -6.91 8.688 1 91.88 156 LEU B CA 1
ATOM 3481 C C . LEU B 1 156 ? -7.078 -5.777 9.477 1 91.88 156 LEU B C 1
ATOM 3483 O O . LEU B 1 156 ? -8.141 -5.961 10.078 1 91.88 156 LEU B O 1
ATOM 3487 N N . LEU B 1 157 ? -6.457 -4.668 9.469 1 90.06 157 LEU B N 1
ATOM 3488 C CA . LEU B 1 157 ? -6.918 -3.537 10.266 1 90.06 157 LEU B CA 1
ATOM 3489 C C . LEU B 1 157 ? -8.352 -3.17 9.906 1 90.06 157 LEU B C 1
ATOM 3491 O O . LEU B 1 157 ? -9.219 -3.084 10.781 1 90.06 157 LEU B O 1
ATOM 3495 N N . TYR B 1 158 ? -8.648 -3.033 8.68 1 92.38 158 TYR B N 1
ATOM 3496 C CA . TYR B 1 158 ? -9.938 -2.484 8.289 1 92.38 158 TYR B CA 1
ATOM 3497 C C . TYR B 1 158 ? -11 -3.578 8.211 1 92.38 158 TYR B C 1
ATOM 3499 O O . TYR B 1 158 ? -12.172 -3.338 8.5 1 92.38 158 TYR B O 1
ATOM 3507 N N . LEU B 1 159 ? -10.609 -4.793 7.84 1 93.94 159 LEU B N 1
ATOM 3508 C CA . LEU B 1 159 ? -11.562 -5.891 7.859 1 93.94 159 LEU B CA 1
ATOM 3509 C C . LEU B 1 159 ? -12.062 -6.156 9.273 1 93.94 159 LEU B C 1
ATOM 3511 O O . LEU B 1 159 ? -13.25 -6.418 9.484 1 93.94 159 LEU B O 1
ATOM 3515 N N . LYS B 1 160 ? -11.133 -6.102 10.227 1 89.69 160 LYS B N 1
ATOM 3516 C CA . LYS B 1 160 ? -11.492 -6.316 11.625 1 89.69 160 LYS B CA 1
ATOM 3517 C C . LYS B 1 160 ? -12.523 -5.293 12.094 1 89.69 160 LYS B C 1
ATOM 3519 O O . LYS B 1 160 ? -13.344 -5.582 12.969 1 89.69 160 LYS B O 1
ATOM 3524 N N . GLN B 1 161 ? -12.523 -4.164 11.523 1 89.88 161 GLN B N 1
ATOM 3525 C CA . GLN B 1 161 ? -13.461 -3.107 11.883 1 89.88 161 GLN B CA 1
ATOM 3526 C C . GLN B 1 161 ? -14.836 -3.354 11.25 1 89.88 161 GLN B C 1
ATOM 3528 O O . GLN B 1 161 ? -15.82 -2.723 11.641 1 89.88 161 GLN B O 1
ATOM 3533 N N . MET B 1 162 ? -14.945 -4.246 10.336 1 91.56 162 MET B N 1
ATOM 3534 C CA . MET B 1 162 ? -16.172 -4.426 9.578 1 91.56 162 MET B CA 1
ATOM 3535 C C . MET B 1 162 ? -16.859 -5.742 9.938 1 91.56 162 MET B C 1
ATOM 3537 O O . MET B 1 162 ? -18.078 -5.824 9.977 1 91.56 162 MET B O 1
ATOM 3541 N N . VAL B 1 163 ? -16.062 -6.789 10.148 1 91.19 163 VAL B N 1
ATOM 3542 C CA . VAL B 1 163 ? -16.625 -8.117 10.398 1 91.19 163 VAL B CA 1
ATOM 3543 C C . VAL B 1 163 ? -15.891 -8.766 11.57 1 91.19 163 VAL B C 1
ATOM 3545 O O . VAL B 1 163 ? -14.734 -8.453 11.844 1 91.19 163 VAL B O 1
ATOM 3548 N N . PRO B 1 164 ? -16.562 -9.711 12.234 1 85.31 164 PRO B N 1
ATOM 3549 C CA . PRO B 1 164 ? -15.938 -10.383 13.367 1 85.31 164 PRO B CA 1
ATOM 3550 C C . PRO B 1 164 ? -14.992 -11.5 12.938 1 85.31 164 PRO B C 1
ATOM 3552 O O . PRO B 1 164 ? -15.016 -11.93 11.781 1 85.31 164 PRO B O 1
ATOM 3555 N N . HIS B 1 165 ? -14.133 -11.984 13.781 1 84.94 165 HIS B N 1
ATOM 3556 C CA . HIS B 1 165 ? -13.312 -13.188 13.688 1 84.94 165 HIS B CA 1
ATOM 3557 C C . HIS B 1 165 ? -12.344 -13.102 12.516 1 84.94 165 HIS B C 1
ATOM 3559 O O . HIS B 1 165 ? -12.281 -14.008 11.688 1 84.94 165 HIS B O 1
ATOM 3565 N N . VAL B 1 166 ? -11.672 -12.109 12.461 1 83.19 166 VAL B N 1
ATOM 3566 C CA . VAL B 1 166 ? -10.594 -11.922 11.492 1 83.19 166 VAL B CA 1
ATOM 3567 C C . VAL B 1 166 ? -9.242 -12.141 12.18 1 83.19 166 VAL B C 1
ATOM 3569 O O . VAL B 1 166 ? -8.977 -11.57 13.242 1 83.19 166 VAL B O 1
ATOM 3572 N N . THR B 1 167 ? -8.359 -12.984 11.586 1 82.06 167 THR B N 1
ATOM 3573 C CA . THR B 1 167 ? -7.078 -13.297 12.195 1 82.06 167 THR B CA 1
ATOM 3574 C C . THR B 1 167 ? -5.969 -13.312 11.148 1 82.06 167 THR B C 1
ATOM 3576 O O . THR B 1 167 ? -6.16 -13.82 10.047 1 82.06 167 THR B O 1
ATOM 3579 N N . MET B 1 168 ? -4.84 -12.727 11.531 1 82.75 168 MET B N 1
ATOM 3580 C CA . MET B 1 168 ? -3.637 -12.844 10.711 1 82.75 168 MET B CA 1
ATOM 3581 C C . MET B 1 168 ? -2.855 -14.102 11.062 1 82.75 168 MET B C 1
ATOM 3583 O O . MET B 1 168 ? -2.648 -14.406 12.234 1 82.75 168 MET B O 1
ATOM 3587 N N . THR B 1 169 ? -2.402 -14.688 10.055 1 75.31 169 THR B N 1
ATOM 3588 C CA . THR B 1 169 ? -1.723 -15.961 10.297 1 75.31 169 THR B CA 1
ATOM 3589 C C . THR B 1 169 ? -0.214 -15.758 10.398 1 75.31 169 THR B C 1
ATOM 3591 O O . THR B 1 169 ? 0.49 -16.562 11 1 75.31 169 THR B O 1
ATOM 3594 N N . THR B 1 170 ? 0.252 -14.672 9.727 1 69 170 THR B N 1
ATOM 3595 C CA . THR B 1 170 ? 1.689 -14.43 9.672 1 69 170 THR B CA 1
ATOM 3596 C C . THR B 1 170 ? 2.121 -13.508 10.812 1 69 170 THR B C 1
ATOM 3598 O O . THR B 1 170 ? 1.79 -12.32 10.812 1 69 170 THR B O 1
ATOM 3601 N N . THR B 1 171 ? 2.459 -14.102 11.898 1 58.81 171 THR B N 1
ATOM 3602 C CA . THR B 1 171 ? 2.916 -13.312 13.031 1 58.81 171 THR B CA 1
ATOM 3603 C C . THR B 1 171 ? 4.324 -13.727 13.453 1 58.81 171 THR B C 1
ATOM 3605 O O . THR B 1 171 ? 4.84 -14.75 12.984 1 58.81 171 THR B O 1
ATOM 3608 N N . THR B 1 172 ? 4.891 -12.836 13.969 1 56.78 172 THR B N 1
ATOM 3609 C CA . THR B 1 172 ? 6.258 -13.086 14.406 1 56.78 172 THR B CA 1
ATOM 3610 C C . THR B 1 172 ? 6.293 -14.195 15.453 1 56.78 172 THR B C 1
ATOM 3612 O O . THR B 1 172 ? 7.301 -14.891 15.594 1 56.78 172 THR B O 1
ATOM 3615 N N . SER B 1 173 ? 5.352 -14.414 16.078 1 45.78 173 SER B N 1
ATOM 3616 C CA . SER B 1 173 ? 5.418 -15.273 17.25 1 45.78 173 SER B CA 1
ATOM 3617 C C . SER B 1 173 ? 4.938 -16.688 16.922 1 45.78 173 SER B C 1
ATOM 3619 O O . SER B 1 173 ? 5.262 -17.641 17.625 1 45.78 173 SER B O 1
ATOM 3621 N N . MET B 1 174 ? 4.199 -16.859 15.969 1 47.28 174 MET B N 1
ATOM 3622 C CA . MET B 1 174 ? 3.604 -18.141 15.648 1 47.28 174 MET B CA 1
ATOM 3623 C C . MET B 1 174 ? 3.564 -18.359 14.133 1 47.28 174 MET B C 1
ATOM 3625 O O . MET B 1 174 ? 3.318 -17.422 13.375 1 47.28 174 MET B O 1
ATOM 3629 N N . SER B 1 175 ? 3.816 -19.469 13.82 1 62.75 175 SER B N 1
ATOM 3630 C CA . SER B 1 175 ? 3.756 -19.844 12.406 1 62.75 175 SER B CA 1
ATOM 3631 C C . SER B 1 175 ? 2.318 -19.844 11.898 1 62.75 175 SER B C 1
ATOM 3633 O O . SER B 1 175 ? 1.377 -20.016 12.672 1 62.75 175 SER B O 1
ATOM 3635 N N . PRO B 1 176 ? 2.17 -19.562 10.695 1 68.25 176 PRO B N 1
ATOM 3636 C CA . PRO B 1 176 ? 0.834 -19.656 10.094 1 68.25 176 PRO B CA 1
ATOM 3637 C C . PRO B 1 176 ? 0.179 -21.016 10.328 1 68.25 176 PRO B C 1
ATOM 3639 O O . PRO B 1 176 ? -1.044 -21.109 10.469 1 68.25 176 PRO B O 1
ATOM 3642 N N . ILE B 1 177 ? 0.939 -22.109 10.438 1 65.94 177 ILE B N 1
ATOM 3643 C CA . ILE B 1 177 ? 0.419 -23.453 10.648 1 65.94 177 ILE B CA 1
ATOM 3644 C C . ILE B 1 177 ? -0.267 -23.547 12.008 1 65.94 177 ILE B C 1
ATOM 3646 O O . ILE B 1 177 ? -1.357 -24.109 12.125 1 65.94 177 ILE B O 1
ATOM 3650 N N . ASP B 1 178 ? 0.381 -22.969 12.938 1 62.06 178 ASP B N 1
ATOM 3651 C CA . ASP B 1 178 ? -0.186 -22.969 14.281 1 62.06 178 ASP B CA 1
ATOM 3652 C C . ASP B 1 178 ? -1.461 -22.125 14.336 1 62.06 178 ASP B C 1
ATOM 3654 O O . ASP B 1 178 ? -2.428 -22.5 15 1 62.06 178 ASP B O 1
ATOM 3658 N N . HIS B 1 179 ? -1.576 -21.047 13.648 1 68.31 179 HIS B N 1
ATOM 3659 C CA . HIS B 1 179 ? -2.721 -20.141 13.68 1 68.31 179 HIS B CA 1
ATOM 3660 C C . HIS B 1 179 ? -3.928 -20.75 12.984 1 68.31 179 HIS B C 1
ATOM 3662 O O . HIS B 1 179 ? -5.07 -20.469 13.344 1 68.31 179 HIS B O 1
ATOM 3668 N N . MET B 1 180 ? -3.623 -21.656 12.117 1 75.44 180 MET B N 1
ATOM 3669 C CA . MET B 1 180 ? -4.711 -22.141 11.273 1 75.44 180 MET B CA 1
ATOM 3670 C C . MET B 1 180 ? -5.094 -23.578 11.648 1 75.44 180 MET B C 1
ATOM 3672 O O . MET B 1 180 ? -5.82 -24.234 10.914 1 75.44 180 MET B O 1
ATOM 3676 N N . CYS B 1 181 ? -4.66 -24.047 12.773 1 73.75 181 CYS B N 1
ATOM 3677 C CA . CYS B 1 181 ? -4.859 -25.453 13.133 1 73.75 181 CYS B CA 1
ATOM 3678 C C . CYS B 1 181 ? -6.344 -25.76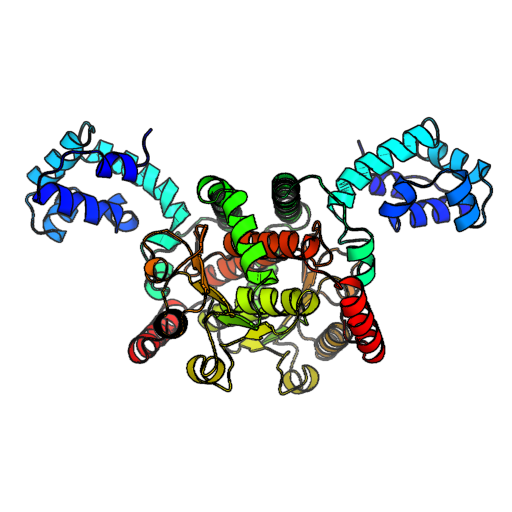6 13.281 1 73.75 181 CYS B C 1
ATOM 3680 O O . CYS B 1 181 ? -6.742 -26.938 13.188 1 73.75 181 CYS B O 1
ATOM 3682 N N . ASN B 1 182 ? -7.195 -24.797 13.383 1 75.38 182 ASN B N 1
ATOM 3683 C CA . ASN B 1 182 ? -8.625 -25.047 13.555 1 75.38 182 ASN B CA 1
ATOM 3684 C C . ASN B 1 182 ? -9.422 -24.562 12.344 1 75.38 182 ASN B C 1
ATOM 3686 O O . ASN B 1 182 ? -10.641 -24.422 12.422 1 75.38 182 ASN B O 1
ATOM 3690 N N . ILE B 1 183 ? -8.789 -24.219 11.289 1 83.62 183 ILE B N 1
ATOM 3691 C CA . ILE B 1 183 ? -9.484 -23.766 10.086 1 83.62 183 ILE B CA 1
ATOM 3692 C C . ILE B 1 183 ? -10.391 -24.875 9.57 1 83.62 183 ILE B C 1
ATOM 3694 O O . ILE B 1 183 ? -10.039 -26.047 9.641 1 83.62 183 ILE B O 1
ATOM 3698 N N . SER B 1 184 ? -11.547 -24.5 9.094 1 86.81 184 SER B N 1
ATOM 3699 C CA . SER B 1 184 ? -12.547 -25.484 8.672 1 86.81 184 SER B CA 1
ATOM 3700 C C . SER B 1 184 ? -13.273 -25.016 7.414 1 86.81 184 SER B C 1
ATOM 3702 O O . SER B 1 184 ? -12.953 -23.969 6.855 1 86.81 184 SER B O 1
ATOM 3704 N N . GLN B 1 185 ? -14.234 -25.781 7.031 1 92.69 185 GLN B N 1
ATOM 3705 C CA . GLN B 1 185 ? -14.961 -25.547 5.785 1 92.69 185 GLN B CA 1
ATOM 3706 C C . GLN B 1 185 ? -15.852 -24.312 5.887 1 92.69 185 GLN B C 1
ATOM 3708 O O . GLN B 1 185 ? -16.312 -23.797 4.871 1 92.69 185 GLN B O 1
ATOM 3713 N N . THR B 1 186 ? -16.062 -23.766 7.031 1 94.12 186 THR B N 1
ATOM 3714 C CA . THR B 1 186 ? -16.906 -22.594 7.207 1 94.12 186 THR B CA 1
ATOM 3715 C C . THR B 1 186 ? -16.062 -21.312 7.164 1 94.12 186 THR B C 1
ATOM 3717 O O . THR B 1 186 ? -16.609 -20.203 7.246 1 94.12 186 THR B O 1
ATOM 3720 N N . ASP B 1 187 ? -14.75 -21.484 7.074 1 94.62 187 ASP B N 1
ATOM 3721 C CA . ASP B 1 187 ? -13.805 -20.375 7.141 1 94.62 187 ASP B CA 1
ATOM 3722 C C . ASP B 1 187 ? -13.25 -20.047 5.758 1 94.62 187 ASP B C 1
ATOM 3724 O O . ASP B 1 187 ? -13.477 -20.781 4.801 1 94.62 187 ASP B O 1
ATOM 3728 N N . CYS B 1 188 ? -12.586 -18.922 5.668 1 96.75 188 CYS B N 1
ATOM 3729 C CA . CYS B 1 188 ? -11.891 -18.594 4.43 1 96.75 188 CYS B CA 1
ATOM 3730 C C . CYS B 1 188 ? -10.484 -18.078 4.711 1 96.75 188 CYS B C 1
ATOM 3732 O O . CYS B 1 188 ? -10.195 -17.625 5.82 1 96.75 188 CYS B O 1
ATOM 3734 N N . LEU B 1 189 ? -9.625 -18.297 3.754 1 95.75 189 LEU B N 1
ATOM 3735 C CA . LEU B 1 189 ? -8.266 -17.766 3.727 1 95.75 189 LEU B CA 1
ATOM 3736 C C . LEU B 1 189 ? -8.094 -16.75 2.602 1 95.75 189 LEU B C 1
ATOM 3738 O O . LEU B 1 189 ? -8.43 -17.031 1.449 1 95.75 189 LEU B O 1
ATOM 3742 N N . VAL B 1 190 ? -7.707 -15.578 2.969 1 97.44 190 VAL B N 1
ATOM 3743 C CA . VAL B 1 190 ? -7.293 -14.578 1.989 1 97.44 190 VAL B CA 1
ATOM 3744 C C . VAL B 1 190 ? -5.77 -14.539 1.908 1 97.44 190 VAL B C 1
ATOM 3746 O O . VAL B 1 190 ? -5.098 -14.211 2.891 1 97.44 190 VAL B O 1
ATOM 3749 N N . LEU B 1 191 ? -5.215 -14.82 0.764 1 96.12 191 LEU B N 1
ATOM 3750 C CA . LEU B 1 191 ? -3.771 -14.938 0.567 1 96.12 191 LEU B CA 1
ATOM 3751 C C . LEU B 1 191 ? -3.275 -13.898 -0.43 1 96.12 191 LEU B C 1
ATOM 3753 O O . LEU B 1 191 ? -3.74 -13.852 -1.57 1 96.12 191 LEU B O 1
ATOM 3757 N N . PHE B 1 192 ? -2.4 -13.055 0.022 1 96.62 192 PHE B N 1
ATOM 3758 C CA . PHE B 1 192 ? -1.651 -12.164 -0.858 1 96.62 192 PHE B CA 1
ATOM 3759 C C . PHE B 1 192 ? -0.328 -12.797 -1.271 1 96.62 192 PHE B C 1
ATOM 3761 O O . PHE B 1 192 ? 0.568 -12.969 -0.442 1 96.62 192 PHE B O 1
ATOM 3768 N N . SER B 1 193 ? -0.191 -13.117 -2.549 1 93.69 193 SER B N 1
ATOM 3769 C CA . SER B 1 193 ? 0.979 -13.867 -2.998 1 93.69 193 SER B CA 1
ATOM 3770 C C . SER B 1 193 ? 1.521 -13.305 -4.309 1 93.69 193 SER B C 1
ATOM 3772 O O . SER B 1 193 ? 0.919 -13.492 -5.367 1 93.69 193 SER B O 1
ATOM 3774 N N . PHE B 1 194 ? 2.648 -12.727 -4.23 1 93.12 194 PHE B N 1
ATOM 3775 C CA . PHE B 1 194 ? 3.32 -12.156 -5.395 1 93.12 194 PHE B CA 1
ATOM 3776 C C . PHE B 1 194 ? 4.758 -12.656 -5.488 1 93.12 194 PHE B C 1
ATOM 3778 O O . PHE B 1 194 ? 5.297 -13.195 -4.52 1 93.12 194 PHE B O 1
ATOM 3785 N N . PRO B 1 195 ? 5.41 -12.43 -6.672 1 86.94 195 PRO B N 1
ATOM 3786 C CA . PRO B 1 195 ? 6.785 -12.922 -6.816 1 86.94 195 PRO B CA 1
ATOM 3787 C C . PRO B 1 195 ? 7.77 -12.203 -5.898 1 86.94 195 PRO B C 1
ATOM 3789 O O . PRO B 1 195 ? 7.648 -10.992 -5.684 1 86.94 195 PRO B O 1
ATOM 3792 N N . ARG B 1 196 ? 8.789 -13.016 -5.449 1 83.06 196 ARG B N 1
ATOM 3793 C CA . ARG B 1 196 ? 9.031 -14.453 -5.473 1 83.06 196 ARG B CA 1
ATOM 3794 C C . ARG B 1 196 ? 8.062 -15.188 -4.555 1 83.06 196 ARG B C 1
ATOM 3796 O O . ARG B 1 196 ? 7.871 -14.797 -3.4 1 83.06 196 ARG B O 1
ATOM 3803 N N . TYR B 1 197 ? 7.512 -16.219 -5.051 1 86.44 197 TYR B N 1
ATOM 3804 C CA . TYR B 1 197 ? 6.445 -16.922 -4.336 1 86.44 197 TYR B CA 1
ATOM 3805 C C . TYR B 1 197 ? 6.996 -17.656 -3.125 1 86.44 197 TYR B C 1
ATOM 3807 O O . TYR B 1 197 ? 8.062 -18.281 -3.197 1 86.44 197 TYR B O 1
ATOM 3815 N N . SER B 1 198 ? 6.305 -17.594 -2.066 1 85.31 198 SER B N 1
ATOM 3816 C CA . SER B 1 198 ? 6.723 -18.141 -0.78 1 85.31 198 SER B CA 1
ATOM 3817 C C . SER B 1 198 ? 6.258 -19.594 -0.615 1 85.31 198 SER B C 1
ATOM 3819 O O . SER B 1 198 ? 5.074 -19.891 -0.785 1 85.31 198 SER B O 1
ATOM 3821 N N . SER B 1 199 ? 7.164 -20.359 -0.189 1 83.56 199 SER B N 1
ATOM 3822 C CA . SER B 1 199 ? 6.801 -21.734 0.148 1 83.56 199 SER B CA 1
ATOM 3823 C C . SER B 1 199 ? 5.914 -21.781 1.388 1 83.56 199 SER B C 1
ATOM 3825 O O . SER B 1 199 ? 5.047 -22.656 1.503 1 83.56 199 SER B O 1
ATOM 3827 N N . GLN B 1 200 ? 6.172 -20.875 2.258 1 83.62 200 GLN B N 1
ATOM 3828 C CA . GLN B 1 200 ? 5.332 -20.781 3.447 1 83.62 200 GLN B CA 1
ATOM 3829 C C . GLN B 1 200 ? 3.877 -20.531 3.076 1 83.62 200 GLN B C 1
ATOM 3831 O O . GLN B 1 200 ? 2.969 -21.125 3.65 1 83.62 200 GLN B O 1
ATOM 3836 N N . ASP B 1 201 ? 3.709 -19.625 2.182 1 88.38 201 ASP B N 1
ATOM 3837 C CA . ASP B 1 201 ? 2.352 -19.344 1.736 1 88.38 201 ASP B CA 1
ATOM 3838 C C . ASP B 1 201 ? 1.725 -20.547 1.052 1 88.38 201 ASP B C 1
ATOM 3840 O O . ASP B 1 201 ? 0.518 -20.781 1.162 1 88.38 201 ASP B O 1
ATOM 3844 N N . GLU B 1 202 ? 2.551 -21.281 0.384 1 88.06 202 GLU B N 1
ATOM 3845 C CA . GLU B 1 202 ? 2.043 -22.484 -0.284 1 88.06 202 GLU B CA 1
ATOM 3846 C C . GLU B 1 202 ? 1.554 -23.516 0.727 1 88.06 202 GLU B C 1
ATOM 3848 O O . GLU B 1 202 ? 0.485 -24.094 0.553 1 88.06 202 GLU B O 1
ATOM 3853 N N . VAL B 1 203 ? 2.301 -23.734 1.721 1 85.81 203 VAL B N 1
ATOM 3854 C CA . VAL B 1 203 ? 1.926 -24.672 2.77 1 85.81 203 VAL B CA 1
ATOM 3855 C C . VAL B 1 203 ? 0.644 -24.203 3.451 1 85.81 203 VAL B C 1
ATOM 3857 O O . VAL B 1 203 ? -0.232 -25.016 3.766 1 85.81 203 VAL B O 1
ATOM 3860 N N . THR B 1 204 ? 0.533 -22.906 3.674 1 88.88 204 THR B N 1
ATOM 3861 C CA . THR B 1 204 ? -0.664 -22.328 4.277 1 88.88 204 THR B CA 1
ATOM 3862 C C . THR B 1 204 ? -1.888 -22.594 3.402 1 88.88 204 THR B C 1
ATOM 3864 O O . THR B 1 204 ? -2.951 -22.969 3.91 1 88.88 204 THR B O 1
ATOM 3867 N N . ALA B 1 205 ? -1.742 -22.453 2.145 1 92 205 ALA B N 1
ATOM 3868 C CA . ALA B 1 205 ? -2.826 -22.688 1.196 1 92 205 ALA B CA 1
ATOM 3869 C C . ALA B 1 205 ? -3.219 -24.172 1.18 1 92 205 ALA B C 1
ATOM 3871 O O . ALA B 1 205 ? -4.406 -24.5 1.128 1 92 205 ALA B O 1
ATOM 3872 N N . GLU B 1 206 ? -2.24 -24.969 1.195 1 90.5 206 GLU B N 1
ATOM 3873 C CA . GLU B 1 206 ? -2.484 -26.406 1.209 1 90.5 206 GLU B CA 1
ATOM 3874 C C . GLU B 1 206 ? -3.277 -26.828 2.445 1 90.5 206 GLU B C 1
ATOM 3876 O O . GLU B 1 206 ? -4.215 -27.625 2.35 1 90.5 206 GLU B O 1
ATOM 3881 N N . MET B 1 207 ? -2.867 -26.328 3.553 1 88.62 207 MET B N 1
ATOM 3882 C CA . MET B 1 207 ? -3.561 -26.609 4.805 1 88.62 207 MET B CA 1
ATOM 3883 C C . MET B 1 207 ? -5.023 -26.188 4.727 1 88.62 207 MET B C 1
ATOM 3885 O O . MET B 1 207 ? -5.91 -26.922 5.176 1 88.62 207 MET B O 1
ATOM 3889 N N . ALA B 1 208 ? -5.277 -25.031 4.238 1 92.56 208 ALA B N 1
ATOM 3890 C CA . ALA B 1 208 ? -6.645 -24.531 4.098 1 92.56 208 ALA B CA 1
ATOM 3891 C C . ALA B 1 208 ? -7.461 -25.422 3.164 1 92.56 208 ALA B C 1
ATOM 3893 O O . ALA B 1 208 ? -8.617 -25.75 3.453 1 92.56 208 ALA B O 1
ATOM 3894 N N . ARG B 1 209 ? -6.859 -25.781 2.059 1 93.44 209 ARG B N 1
ATOM 3895 C CA . ARG B 1 209 ? -7.523 -26.656 1.104 1 93.44 209 ARG B CA 1
ATOM 3896 C C . ARG B 1 209 ? -7.867 -28 1.743 1 93.44 209 ARG B C 1
ATOM 3898 O O . ARG B 1 209 ? -8.984 -28.5 1.581 1 93.44 209 ARG B O 1
ATOM 3905 N N . ASP B 1 210 ? -6.891 -28.547 2.457 1 91.88 210 ASP B N 1
ATOM 3906 C CA . ASP B 1 210 ? -7.086 -29.844 3.113 1 91.88 210 ASP B CA 1
ATOM 3907 C C . ASP B 1 210 ? -8.234 -29.766 4.121 1 91.88 210 ASP B C 1
ATOM 3909 O O . ASP B 1 210 ? -8.945 -30.766 4.324 1 91.88 210 ASP B O 1
ATOM 3913 N N . ALA B 1 211 ? -8.398 -28.656 4.746 1 91.44 211 ALA B N 1
ATOM 3914 C CA . ALA B 1 211 ? -9.445 -28.453 5.738 1 91.44 211 ALA B CA 1
ATOM 3915 C C . ALA B 1 211 ? -10.789 -28.172 5.07 1 91.44 211 ALA B C 1
ATOM 3917 O O . ALA B 1 211 ? -11.828 -28.141 5.734 1 91.44 211 ALA B O 1
ATOM 3918 N N . GLY B 1 212 ? -10.742 -27.859 3.76 1 94.69 212 GLY B N 1
ATOM 3919 C CA . GLY B 1 212 ? -11.953 -27.578 3.012 1 94.69 212 GLY B CA 1
ATOM 3920 C C . GLY B 1 212 ? -12.367 -26.125 3.074 1 94.69 212 GLY B C 1
ATOM 3921 O O . GLY B 1 212 ? -13.477 -25.766 2.678 1 94.69 212 GLY B O 1
ATOM 3922 N N . ALA B 1 213 ? -11.547 -25.297 3.605 1 94.81 213 ALA B N 1
ATOM 3923 C CA . ALA B 1 213 ? -11.844 -23.859 3.682 1 94.81 213 ALA B CA 1
ATOM 3924 C C . ALA B 1 213 ? -11.82 -23.234 2.295 1 94.81 213 ALA B C 1
ATOM 3926 O O . ALA B 1 213 ? -11.156 -23.734 1.384 1 94.81 213 ALA B O 1
ATOM 3927 N N . SER B 1 214 ? -12.555 -22.156 2.115 1 97.75 214 SER B N 1
ATOM 3928 C CA . SER B 1 214 ? -12.492 -21.391 0.875 1 97.75 214 SER B CA 1
ATOM 3929 C C . SER B 1 214 ? -11.227 -20.531 0.812 1 97.75 214 SER B C 1
ATOM 3931 O O . SER B 1 214 ? -10.773 -20.016 1.832 1 97.75 214 SER B O 1
ATOM 3933 N N . ILE B 1 215 ? -10.719 -20.438 -0.385 1 97.88 215 ILE B N 1
ATOM 3934 C CA . ILE B 1 215 ? -9.445 -19.734 -0.528 1 97.88 215 ILE B CA 1
ATOM 3935 C C . ILE B 1 215 ? -9.578 -18.641 -1.591 1 97.88 215 ILE B C 1
ATOM 3937 O O . ILE B 1 215 ? -9.953 -18.922 -2.732 1 97.88 215 ILE B O 1
ATOM 3941 N N . ILE B 1 216 ? -9.312 -17.438 -1.217 1 98.56 216 ILE B N 1
ATOM 3942 C CA . ILE B 1 216 ? -9.164 -16.297 -2.123 1 98.56 216 ILE B CA 1
ATOM 3943 C C . ILE B 1 216 ? -7.688 -15.969 -2.295 1 98.56 216 ILE B C 1
ATOM 3945 O O . ILE B 1 216 ? -6.984 -15.711 -1.313 1 98.56 216 ILE B O 1
ATOM 3949 N N . VAL B 1 217 ? -7.211 -15.984 -3.521 1 98.12 217 VAL B N 1
ATOM 3950 C CA . VAL B 1 217 ? -5.812 -15.656 -3.793 1 98.12 217 VAL B CA 1
ATOM 3951 C C . VAL B 1 217 ? -5.738 -14.367 -4.613 1 98.12 217 VAL B C 1
ATOM 3953 O O . VAL B 1 217 ? -6.414 -14.234 -5.637 1 98.12 217 VAL B O 1
ATOM 3956 N N . ILE B 1 218 ? -5.035 -13.43 -4.137 1 98.31 218 ILE B N 1
ATOM 3957 C CA . ILE B 1 218 ? -4.652 -12.234 -4.883 1 98.31 218 ILE B CA 1
ATOM 3958 C C . ILE B 1 218 ? -3.193 -12.344 -5.316 1 98.31 218 ILE B C 1
ATOM 3960 O O . ILE B 1 218 ? -2.293 -12.414 -4.477 1 98.31 218 ILE B O 1
ATOM 3964 N N . THR B 1 219 ? -2.998 -12.398 -6.613 1 96.38 219 THR B N 1
ATOM 3965 C CA . THR B 1 219 ? -1.656 -12.648 -7.129 1 96.38 219 THR B CA 1
ATOM 3966 C C . THR B 1 219 ? -1.447 -11.938 -8.461 1 96.38 219 THR B C 1
ATOM 3968 O O . THR B 1 219 ? -2.264 -11.109 -8.867 1 96.38 219 THR B O 1
ATOM 3971 N N . ASP B 1 220 ? -0.284 -12.148 -9.078 1 92.38 220 ASP B N 1
ATOM 3972 C CA . ASP B 1 220 ? 0.108 -11.32 -10.219 1 92.38 220 ASP B CA 1
ATOM 3973 C C . ASP B 1 220 ? -0.438 -11.891 -11.523 1 92.38 220 ASP B C 1
ATOM 3975 O O . ASP B 1 220 ? -0.728 -11.148 -12.461 1 92.38 220 ASP B O 1
ATOM 3979 N N . LYS B 1 221 ? -0.544 -13.211 -11.594 1 87.38 221 LYS B N 1
ATOM 3980 C CA . LYS B 1 221 ? -0.988 -13.844 -12.828 1 87.38 221 LYS B CA 1
ATOM 3981 C C . LYS B 1 221 ? -1.665 -15.18 -12.547 1 87.38 221 LYS B C 1
ATOM 3983 O O . LYS B 1 221 ? -1.435 -15.797 -11.5 1 87.38 221 LYS B O 1
ATOM 3988 N N . PRO B 1 222 ? -2.479 -15.656 -13.508 1 87.12 222 PRO B N 1
ATOM 3989 C CA . PRO B 1 222 ? -3.221 -16.906 -13.305 1 87.12 222 PRO B CA 1
ATOM 3990 C C . PRO B 1 222 ? -2.311 -18.125 -13.219 1 87.12 222 PRO B C 1
ATOM 3992 O O . PRO B 1 222 ? -2.691 -19.141 -12.633 1 87.12 222 PRO B O 1
ATOM 3995 N N . SER B 1 223 ? -1.122 -18.016 -13.758 1 82.5 223 SER B N 1
ATOM 3996 C CA . SER B 1 223 ? -0.214 -19.156 -13.773 1 82.5 223 SER B CA 1
ATOM 3997 C C . SER B 1 223 ? 0.685 -19.172 -12.547 1 82.5 223 SER B C 1
ATOM 3999 O O . SER B 1 223 ? 1.59 -20 -12.438 1 82.5 223 SER B O 1
ATOM 4001 N N . SER B 1 224 ? 0.46 -18.266 -11.688 1 86.62 224 SER B N 1
ATOM 4002 C CA . SER B 1 224 ? 1.302 -18.172 -10.492 1 86.62 224 SER B CA 1
ATOM 4003 C C . SER B 1 224 ? 1.172 -19.422 -9.633 1 86.62 224 SER B C 1
ATOM 4005 O O . SER B 1 224 ? 0.181 -20.156 -9.727 1 86.62 224 SER B O 1
ATOM 4007 N N . LEU B 1 225 ? 2.15 -19.672 -8.773 1 84.06 225 LEU B N 1
ATOM 4008 C CA . LEU B 1 225 ? 2.295 -20.859 -7.949 1 84.06 225 LEU B CA 1
ATOM 4009 C C . LEU B 1 225 ? 1.036 -21.109 -7.121 1 84.06 225 LEU B C 1
ATOM 4011 O O . LEU B 1 225 ? 0.544 -22.234 -7.051 1 84.06 225 LEU B O 1
ATOM 4015 N N . LEU B 1 226 ? 0.464 -20.094 -6.539 1 91.5 226 LEU B N 1
ATOM 4016 C CA . LEU B 1 226 ? -0.598 -20.297 -5.559 1 91.5 226 LEU B CA 1
ATOM 4017 C C . LEU B 1 226 ? -1.971 -20.172 -6.211 1 91.5 226 LEU B C 1
ATOM 4019 O O . LEU B 1 226 ? -2.99 -20.469 -5.582 1 91.5 226 LEU B O 1
ATOM 4023 N N . ALA B 1 227 ? -2.002 -19.797 -7.465 1 91.56 227 ALA B N 1
ATOM 4024 C CA . ALA B 1 227 ? -3.27 -19.641 -8.172 1 91.56 227 ALA B CA 1
ATOM 4025 C C . ALA B 1 227 ? -4.043 -20.953 -8.211 1 91.56 227 ALA B C 1
ATOM 4027 O O . ALA B 1 227 ? -5.277 -20.969 -8.195 1 91.56 227 ALA B O 1
ATOM 4028 N N . GLN B 1 228 ? -3.369 -22.031 -8.172 1 89.69 228 GLN B N 1
ATOM 4029 C CA . GLN B 1 228 ? -3.988 -23.344 -8.289 1 89.69 228 GLN B CA 1
ATOM 4030 C C . GLN B 1 228 ? -4.82 -23.672 -7.051 1 89.69 228 GLN B C 1
ATOM 4032 O O . GLN B 1 228 ? -5.688 -24.547 -7.098 1 89.69 228 GLN B O 1
ATOM 4037 N N . TYR B 1 229 ? -4.625 -23.031 -5.988 1 93.44 229 TYR B N 1
ATOM 4038 C CA . TYR B 1 229 ? -5.332 -23.297 -4.738 1 93.44 229 TYR B CA 1
ATOM 4039 C C . TYR B 1 229 ? -6.59 -22.438 -4.633 1 93.44 229 TYR B C 1
ATOM 4041 O O . TYR B 1 229 ? -7.43 -22.672 -3.756 1 93.44 229 TYR B O 1
ATOM 4049 N N . ALA B 1 230 ? -6.82 -21.516 -5.539 1 97.38 230 ALA B N 1
ATOM 4050 C CA . ALA B 1 230 ? -7.816 -20.469 -5.363 1 97.38 230 ALA B CA 1
ATOM 4051 C C . ALA B 1 230 ? -9.211 -20.953 -5.734 1 97.38 230 ALA B C 1
ATOM 4053 O O . ALA B 1 230 ? -9.406 -21.531 -6.809 1 97.38 230 ALA B O 1
ATOM 4054 N N . ASP B 1 231 ? -10.164 -20.734 -4.883 1 97.88 231 ASP B N 1
ATOM 4055 C CA . ASP B 1 231 ? -11.57 -20.781 -5.27 1 97.88 231 ASP B CA 1
ATOM 4056 C C . ASP B 1 231 ? -11.977 -19.5 -6.012 1 97.88 231 ASP B C 1
ATOM 4058 O O . ASP B 1 231 ? -12.805 -19.547 -6.918 1 97.88 231 ASP B O 1
ATOM 4062 N N . ILE B 1 232 ? -11.453 -18.438 -5.578 1 98.19 232 ILE B N 1
ATOM 4063 C CA . ILE B 1 232 ? -11.578 -17.141 -6.246 1 98.19 232 ILE B CA 1
ATOM 4064 C C . ILE B 1 232 ? -10.188 -16.531 -6.457 1 98.19 232 ILE B C 1
ATOM 4066 O O . ILE B 1 232 ? -9.383 -16.469 -5.527 1 98.19 232 ILE B O 1
ATOM 4070 N N . LEU B 1 233 ? -9.922 -16.156 -7.66 1 97.81 233 LEU B N 1
ATOM 4071 C CA . LEU B 1 233 ? -8.617 -15.625 -8.031 1 97.81 233 LEU B CA 1
ATOM 4072 C C . LEU B 1 233 ? -8.742 -14.188 -8.531 1 97.81 233 LEU B C 1
ATOM 4074 O O . LEU B 1 233 ? -9.562 -13.906 -9.414 1 97.81 233 LEU B O 1
ATOM 4078 N N . LEU B 1 234 ? -8.07 -13.273 -7.918 1 98 234 LEU B N 1
ATOM 4079 C CA . LEU B 1 234 ? -7.879 -11.914 -8.406 1 98 234 LEU B CA 1
ATOM 4080 C C . LEU B 1 234 ? -6.43 -11.688 -8.82 1 98 234 LEU B C 1
ATOM 4082 O O . LEU B 1 234 ? -5.508 -11.977 -8.055 1 98 234 LEU B O 1
ATOM 4086 N N . THR B 1 235 ? -6.227 -11.195 -10.031 1 95.12 235 THR B N 1
ATOM 4087 C CA . THR B 1 235 ? -4.867 -11.016 -10.539 1 95.12 235 THR B CA 1
ATOM 4088 C C . THR B 1 235 ? -4.59 -9.539 -10.828 1 95.12 235 THR B C 1
ATOM 4090 O O . THR B 1 235 ? -5.469 -8.82 -11.305 1 95.12 235 THR B O 1
ATOM 4093 N N . VAL B 1 236 ? -3.434 -9.133 -10.469 1 94.44 236 VAL B N 1
ATOM 4094 C CA . VAL B 1 236 ? -2.963 -7.773 -10.711 1 94.44 236 VAL B CA 1
ATOM 4095 C C . VAL B 1 236 ? -1.452 -7.785 -10.938 1 94.44 236 VAL B C 1
ATOM 4097 O O . VAL B 1 236 ? -0.7 -8.344 -10.133 1 94.44 236 VAL B O 1
ATOM 4100 N N . PRO B 1 237 ? -1.011 -7.18 -12.062 1 91.38 237 PRO B N 1
ATOM 4101 C CA . PRO B 1 237 ? 0.439 -7.09 -12.25 1 91.38 237 PRO B CA 1
ATOM 4102 C C . PRO B 1 237 ? 1.115 -6.215 -11.195 1 91.38 237 PRO B C 1
ATOM 4104 O O . PRO B 1 237 ? 0.488 -5.309 -10.648 1 91.38 237 PRO B O 1
ATOM 4107 N N . VAL B 1 238 ? 2.348 -6.523 -10.875 1 93.94 238 VAL B N 1
ATOM 4108 C CA . VAL B 1 238 ? 3.111 -5.77 -9.883 1 93.94 238 VAL B CA 1
ATOM 4109 C C . VAL B 1 238 ? 4.371 -5.199 -10.531 1 93.94 238 VAL B C 1
ATOM 4111 O O . VAL B 1 238 ? 5.402 -5.059 -9.867 1 93.94 238 VAL B O 1
ATOM 4114 N N . ASP B 1 239 ? 4.332 -4.836 -11.789 1 86 239 ASP B N 1
ATOM 4115 C CA . ASP B 1 239 ? 5.461 -4.309 -12.547 1 86 239 ASP B CA 1
ATOM 4116 C C . ASP B 1 239 ? 6.043 -3.068 -11.875 1 86 239 ASP B C 1
ATOM 4118 O O . ASP B 1 239 ? 5.297 -2.225 -11.367 1 86 239 ASP B O 1
ATOM 4122 N N . SER B 1 240 ? 7.328 -3.039 -11.805 1 86.44 240 SER B N 1
ATOM 4123 C CA . SER B 1 240 ? 8.062 -1.914 -11.242 1 86.44 240 SER B CA 1
ATOM 4124 C C . SER B 1 240 ? 9.367 -1.67 -12 1 86.44 240 SER B C 1
ATOM 4126 O O . SER B 1 240 ? 9.766 -2.482 -12.836 1 86.44 240 SER B O 1
ATOM 4128 N N . ASN B 1 241 ? 10.008 -0.519 -11.742 1 79.06 241 ASN B N 1
ATOM 4129 C CA . ASN B 1 241 ? 11.289 -0.192 -12.359 1 79.06 241 ASN B CA 1
ATOM 4130 C C . ASN B 1 241 ? 12.453 -0.683 -11.508 1 79.06 241 ASN B C 1
ATOM 4132 O O . ASN B 1 241 ? 13.617 -0.459 -11.859 1 79.06 241 ASN B O 1
ATOM 4136 N N . THR B 1 242 ? 12.164 -1.221 -10.438 1 83.5 242 THR B N 1
ATOM 4137 C CA . THR B 1 242 ? 13.219 -1.533 -9.484 1 83.5 242 THR B CA 1
ATOM 4138 C C . THR B 1 242 ? 13.148 -2.998 -9.062 1 83.5 242 THR B C 1
ATOM 4140 O O . THR B 1 242 ? 12.438 -3.793 -9.672 1 83.5 242 THR B O 1
ATOM 4143 N N . PHE B 1 243 ? 13.953 -3.361 -8.094 1 82.56 243 PHE B N 1
ATOM 4144 C CA . PHE B 1 243 ? 14.117 -4.766 -7.734 1 82.56 243 PHE B CA 1
ATOM 4145 C C . PHE B 1 243 ? 12.969 -5.238 -6.855 1 82.56 243 PHE B C 1
ATOM 4147 O O . PHE B 1 243 ? 12.883 -6.422 -6.52 1 82.56 243 PHE B O 1
ATOM 4154 N N . PHE B 1 244 ? 12.094 -4.367 -6.488 1 88.88 244 PHE B N 1
ATOM 4155 C CA . PHE B 1 244 ? 10.93 -4.781 -5.707 1 88.88 244 PHE B CA 1
ATOM 4156 C C . PHE B 1 244 ? 9.648 -4.602 -6.508 1 88.88 244 PHE B C 1
ATOM 4158 O O . PHE B 1 244 ? 9.602 -3.801 -7.441 1 88.88 244 PHE B O 1
ATOM 4165 N N . ASN B 1 245 ? 8.648 -5.332 -6.148 1 92.19 245 ASN B N 1
ATOM 4166 C CA . ASN B 1 245 ? 7.332 -5.238 -6.777 1 92.19 245 ASN B CA 1
ATOM 4167 C C . ASN B 1 245 ? 6.609 -3.957 -6.379 1 92.19 245 ASN B C 1
ATOM 4169 O O . ASN B 1 245 ? 6.715 -3.51 -5.234 1 92.19 245 ASN B O 1
ATOM 4173 N N . SER B 1 246 ? 5.902 -3.422 -7.328 1 94.88 246 SER B N 1
ATOM 4174 C CA . SER B 1 246 ? 5.004 -2.334 -6.961 1 94.88 246 SER B CA 1
ATOM 4175 C C . SER B 1 246 ? 3.736 -2.863 -6.297 1 94.88 246 SER B C 1
ATOM 4177 O O . SER B 1 246 ? 3.094 -3.779 -6.816 1 94.88 246 SER B O 1
ATOM 4179 N N . MET B 1 247 ? 3.383 -2.273 -5.188 1 96.62 247 MET B N 1
ATOM 4180 C CA . MET B 1 247 ? 2.199 -2.725 -4.461 1 96.62 247 MET B CA 1
ATOM 4181 C C . MET B 1 247 ? 1.005 -1.823 -4.75 1 96.62 247 MET B C 1
ATOM 4183 O O . MET B 1 247 ? -0.063 -1.991 -4.16 1 96.62 247 MET B O 1
ATOM 4187 N N . ILE B 1 248 ? 1.12 -0.93 -5.684 1 96.81 248 ILE B N 1
ATOM 4188 C CA . ILE B 1 248 ? 0.061 0.026 -5.984 1 96.81 248 ILE B CA 1
ATOM 4189 C C . ILE B 1 248 ? -1.162 -0.713 -6.527 1 96.81 248 ILE B C 1
ATOM 4191 O O . ILE B 1 248 ? -2.281 -0.501 -6.055 1 96.81 248 ILE B O 1
ATOM 4195 N N . GLY B 1 249 ? -0.961 -1.537 -7.488 1 96.81 249 GLY B N 1
ATOM 4196 C CA . GLY B 1 249 ? -2.057 -2.336 -8.016 1 96.81 249 GLY B CA 1
ATOM 4197 C C . GLY B 1 249 ? -2.711 -3.215 -6.965 1 96.81 249 GLY B C 1
ATOM 4198 O O . GLY B 1 249 ? -3.92 -3.131 -6.742 1 96.81 249 GLY B O 1
ATOM 4199 N N . PRO B 1 250 ? -1.883 -4.055 -6.301 1 97.94 250 PRO B N 1
ATOM 4200 C CA . PRO B 1 250 ? -2.426 -4.906 -5.238 1 97.94 250 PRO B CA 1
ATOM 4201 C C . PRO B 1 250 ? -3.17 -4.109 -4.168 1 97.94 250 PRO B C 1
ATOM 4203 O O . PRO B 1 250 ? -4.18 -4.578 -3.639 1 97.94 250 PRO B O 1
ATOM 4206 N N . GLN B 1 251 ? -2.643 -2.959 -3.84 1 97.5 251 GLN B N 1
ATOM 4207 C CA . GLN B 1 251 ? -3.314 -2.102 -2.871 1 97.5 251 GLN B CA 1
ATOM 4208 C C . GLN B 1 251 ? -4.699 -1.692 -3.363 1 97.5 251 GLN B C 1
ATOM 4210 O O . GLN B 1 251 ? -5.648 -1.633 -2.582 1 97.5 251 GLN B O 1
ATOM 4215 N N . PHE B 1 252 ? -4.816 -1.382 -4.598 1 96.94 252 PHE B N 1
ATOM 4216 C CA . PHE B 1 252 ? -6.105 -1.03 -5.184 1 96.94 252 PHE B CA 1
ATOM 4217 C C . PHE B 1 252 ? -7.094 -2.182 -5.051 1 96.94 252 PHE B C 1
ATOM 4219 O O . PHE B 1 252 ? -8.25 -1.973 -4.68 1 96.94 252 PHE B O 1
ATOM 4226 N N . VAL B 1 253 ? -6.664 -3.357 -5.387 1 97.62 253 VAL B N 1
ATOM 4227 C CA . VAL B 1 253 ? -7.516 -4.535 -5.273 1 97.62 253 VAL B CA 1
ATOM 4228 C C . VAL B 1 253 ? -7.965 -4.711 -3.826 1 97.62 253 VAL B C 1
ATOM 4230 O O . VAL B 1 253 ? -9.141 -4.965 -3.561 1 97.62 253 VAL B O 1
ATOM 4233 N N . THR B 1 254 ? -7.016 -4.574 -2.934 1 97.69 254 THR B N 1
ATOM 4234 C CA . THR B 1 254 ? -7.277 -4.707 -1.505 1 97.69 254 THR B CA 1
ATOM 4235 C C . THR B 1 254 ? -8.328 -3.697 -1.051 1 97.69 254 THR B C 1
ATOM 4237 O O . THR B 1 254 ? -9.297 -4.062 -0.381 1 97.69 254 THR B O 1
ATOM 4240 N N . GLU B 1 255 ? -8.164 -2.441 -1.458 1 96.62 255 GLU B N 1
ATOM 4241 C CA . GLU B 1 255 ? -9.078 -1.377 -1.07 1 96.62 255 GLU B CA 1
ATOM 4242 C C . GLU B 1 255 ? -10.453 -1.573 -1.713 1 96.62 255 GLU B C 1
ATOM 4244 O O . GLU B 1 255 ? -11.477 -1.279 -1.098 1 96.62 255 GLU B O 1
ATOM 4249 N N . SER B 1 256 ? -10.492 -2.016 -2.922 1 96.06 256 SER B N 1
ATOM 4250 C CA . SER B 1 256 ? -11.75 -2.266 -3.611 1 96.06 256 SER B CA 1
ATOM 4251 C C . SER B 1 256 ? -12.562 -3.35 -2.904 1 96.06 256 SER B C 1
ATOM 4253 O O . SER B 1 256 ? -13.773 -3.211 -2.73 1 96.06 256 SER B O 1
ATOM 4255 N N . LEU B 1 257 ? -11.891 -4.43 -2.539 1 96.75 257 LEU B N 1
ATOM 4256 C CA . LEU B 1 257 ? -12.555 -5.492 -1.796 1 96.75 257 LEU B CA 1
ATOM 4257 C C . LEU B 1 257 ? -13.133 -4.965 -0.487 1 96.75 257 LEU B C 1
ATOM 4259 O O . LEU B 1 257 ? -14.289 -5.238 -0.159 1 96.75 257 LEU B O 1
ATOM 4263 N N . LEU B 1 258 ? -12.32 -4.223 0.224 1 96.06 258 LEU B N 1
ATOM 4264 C CA . LEU B 1 258 ? -12.75 -3.674 1.506 1 96.06 258 LEU B CA 1
ATOM 4265 C C . LEU B 1 258 ? -13.945 -2.738 1.326 1 96.06 258 LEU B C 1
ATOM 4267 O O . LEU B 1 258 ? -14.844 -2.701 2.17 1 96.06 258 LEU B O 1
ATOM 4271 N N . GLU B 1 259 ? -13.898 -1.98 0.246 1 92.75 259 GLU B N 1
ATOM 4272 C CA . GLU B 1 259 ? -15.008 -1.078 -0.028 1 92.75 259 GLU B CA 1
ATOM 4273 C C . GLU B 1 259 ? -16.312 -1.853 -0.245 1 92.75 259 GLU B C 1
ATOM 4275 O O . GLU B 1 259 ? -17.344 -1.5 0.314 1 92.75 259 GLU B O 1
ATOM 4280 N N . ILE B 1 260 ? -16.281 -2.832 -1.071 1 94 260 ILE B N 1
ATOM 4281 C CA . ILE B 1 260 ? -17.469 -3.641 -1.328 1 94 260 ILE B CA 1
ATOM 4282 C C . ILE B 1 260 ? -17.953 -4.281 -0.028 1 94 260 ILE B C 1
ATOM 4284 O O . ILE B 1 260 ? -19.141 -4.27 0.275 1 94 260 ILE B O 1
ATOM 4288 N N . ILE B 1 261 ? -17.047 -4.832 0.779 1 95.12 261 ILE B N 1
ATOM 4289 C CA . ILE B 1 261 ? -17.375 -5.469 2.051 1 95.12 261 ILE B CA 1
ATOM 4290 C C . ILE B 1 261 ? -18.062 -4.457 2.971 1 95.12 261 ILE B C 1
ATOM 4292 O O . ILE B 1 261 ? -19.016 -4.793 3.678 1 95.12 261 ILE B O 1
ATOM 4296 N N . SER B 1 262 ? -17.531 -3.207 2.951 1 91.88 262 SER B N 1
ATOM 4297 C CA . SER B 1 262 ? -18.078 -2.168 3.814 1 91.88 262 SER B CA 1
ATOM 4298 C C . SER B 1 262 ? -19.562 -1.924 3.518 1 91.88 262 SER B C 1
ATOM 4300 O O . SER B 1 262 ? -20.312 -1.488 4.395 1 91.88 262 SER B O 1
ATOM 4302 N N . HIS B 1 263 ? -20 -2.258 2.34 1 90.44 263 HIS B N 1
ATOM 4303 C CA . HIS B 1 263 ? -21.391 -2.049 1.961 1 90.44 263 HIS B CA 1
ATOM 4304 C C . HIS B 1 263 ? -22.219 -3.303 2.207 1 90.44 263 HIS B C 1
ATOM 4306 O O . HIS B 1 263 ? -23.453 -3.244 2.223 1 90.44 263 HIS B O 1
ATOM 4312 N N . LYS B 1 264 ? -21.594 -4.359 2.414 1 91.5 264 LYS B N 1
ATOM 4313 C CA . LYS B 1 264 ? -22.297 -5.625 2.598 1 91.5 264 LYS B CA 1
ATOM 4314 C C . LYS B 1 264 ? -22.344 -6.016 4.07 1 91.5 264 LYS B C 1
ATOM 4316 O O . LYS B 1 264 ? -23.297 -6.68 4.508 1 91.5 264 LYS B O 1
ATOM 4321 N N . ALA B 1 265 ? -21.312 -5.668 4.781 1 91.62 265 ALA B N 1
ATOM 4322 C CA . ALA B 1 265 ? -21.188 -6.059 6.184 1 91.62 265 ALA B CA 1
ATOM 4323 C C . ALA B 1 265 ? -22.203 -5.309 7.047 1 91.62 265 ALA B C 1
ATOM 4325 O O . ALA B 1 265 ? -22.578 -4.18 6.73 1 91.62 265 ALA B O 1
ATOM 4326 N N . LYS B 1 266 ? -22.594 -5.883 8.125 1 89.62 266 LYS B N 1
ATOM 4327 C CA . LYS B 1 266 ? -23.531 -5.281 9.078 1 89.62 266 LYS B CA 1
ATOM 4328 C C . LYS B 1 266 ? -22.812 -4.875 10.367 1 89.62 266 LYS B C 1
ATOM 4330 O O . LYS B 1 266 ? -21.781 -5.449 10.719 1 89.62 266 LYS B O 1
ATOM 4335 N N . GLY B 1 267 ? -23.344 -3.807 10.984 1 87.31 267 GLY B N 1
ATOM 4336 C CA . GLY B 1 267 ? -22.875 -3.426 12.312 1 87.31 267 GLY B CA 1
ATOM 4337 C C . GLY B 1 267 ? -21.562 -2.648 12.281 1 87.31 267 GLY B C 1
ATOM 4338 O O . GLY B 1 267 ? -20.891 -2.525 13.305 1 87.31 267 GLY B O 1
ATOM 4339 N N . ILE B 1 268 ? -21.156 -2.191 11.195 1 87.94 268 ILE B N 1
ATOM 4340 C CA . ILE B 1 268 ? -19.875 -1.499 11.047 1 87.94 268 ILE B CA 1
ATOM 4341 C C . ILE B 1 268 ? -19.875 -0.235 11.906 1 87.94 268 ILE B C 1
ATOM 4343 O O . ILE B 1 268 ? -18.906 0.032 12.625 1 87.94 268 ILE B O 1
ATOM 4347 N N . GLU B 1 269 ? -20.922 0.539 11.789 1 84 269 GLU B N 1
ATOM 4348 C CA . GLU B 1 269 ? -21 1.801 12.523 1 84 269 GLU B CA 1
ATOM 4349 C C . GLU B 1 269 ? -20.812 1.582 14.023 1 84 269 GLU B C 1
ATOM 4351 O O . GLU B 1 269 ? -20.109 2.348 14.688 1 84 269 GLU B O 1
ATOM 4356 N N . LYS B 1 270 ? -21.484 0.599 14.547 1 82.62 270 LYS B N 1
ATOM 4357 C CA . LYS B 1 270 ? -21.375 0.286 15.969 1 82.62 270 LYS B CA 1
ATOM 4358 C C . LYS B 1 270 ? -19.938 -0.064 16.344 1 82.62 270 LYS B C 1
ATOM 4360 O O . LYS B 1 270 ? -19.438 0.395 17.375 1 82.62 270 LYS B O 1
ATOM 4365 N N . ARG B 1 271 ? -19.297 -0.867 15.586 1 84.69 271 ARG B N 1
ATOM 4366 C CA . ARG B 1 271 ? -17.906 -1.255 15.836 1 84.69 271 ARG B CA 1
ATOM 4367 C C . ARG B 1 271 ? -16.984 -0.045 15.781 1 84.69 271 ARG B C 1
ATOM 4369 O O . ARG B 1 271 ? -16.109 0.118 16.641 1 84.69 271 ARG B O 1
ATOM 4376 N N . LEU B 1 272 ? -17.156 0.738 14.758 1 84.5 272 LEU B N 1
ATOM 4377 C CA . LEU B 1 272 ? -16.328 1.917 14.586 1 84.5 272 LEU B C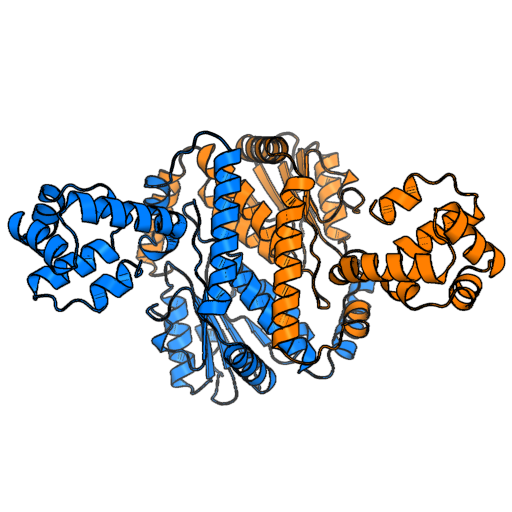A 1
ATOM 4378 C C . LEU B 1 272 ? -16.531 2.904 15.734 1 84.5 272 LEU B C 1
ATOM 4380 O O . LEU B 1 272 ? -15.578 3.539 16.188 1 84.5 272 LEU B O 1
ATOM 4384 N N . ASN B 1 273 ? -17.719 3.023 16.172 1 79.5 273 ASN B N 1
ATOM 4385 C CA . ASN B 1 273 ? -18 3.895 17.312 1 79.5 273 ASN B CA 1
ATOM 4386 C C . ASN B 1 273 ? -17.281 3.414 18.578 1 79.5 273 ASN B C 1
ATOM 4388 O O . ASN B 1 273 ? -16.781 4.223 19.359 1 79.5 273 ASN B O 1
ATOM 4392 N N . THR B 1 274 ? -17.359 2.166 18.797 1 80.38 274 THR B N 1
ATOM 4393 C CA . THR B 1 274 ? -16.672 1.588 19.938 1 80.38 274 THR B CA 1
ATOM 4394 C C . THR B 1 274 ? -15.172 1.857 19.859 1 80.38 274 THR B C 1
ATOM 4396 O O . THR B 1 274 ? -14.547 2.25 20.844 1 80.38 274 THR B O 1
ATOM 4399 N N . ILE B 1 275 ? -14.602 1.656 18.672 1 80.19 275 ILE B N 1
ATOM 4400 C CA . ILE B 1 275 ? -13.18 1.877 18.453 1 80.19 275 ILE B CA 1
ATOM 4401 C C . ILE B 1 275 ? -12.844 3.35 18.688 1 80.19 275 ILE B C 1
ATOM 4403 O O . ILE B 1 275 ? -11.891 3.674 19.391 1 80.19 275 ILE B O 1
ATOM 4407 N N . ASP B 1 276 ? -13.625 4.184 18.141 1 77.94 276 ASP B N 1
ATOM 4408 C CA . ASP B 1 276 ? -13.398 5.621 18.25 1 77.94 276 ASP B CA 1
ATOM 4409 C C . ASP B 1 276 ? -13.461 6.07 19.719 1 77.94 276 ASP B C 1
ATOM 4411 O O . ASP B 1 276 ? -12.68 6.926 20.141 1 77.94 276 ASP B O 1
ATOM 4415 N N . LYS B 1 277 ? -14.367 5.516 20.406 1 74.31 277 LYS B N 1
ATOM 4416 C CA . LYS B 1 277 ? -14.539 5.848 21.812 1 74.31 277 LYS B CA 1
ATOM 4417 C C . LYS B 1 277 ? -13.266 5.574 22.609 1 74.31 277 LYS B C 1
ATOM 4419 O O . LYS B 1 277 ? -12.797 6.43 23.359 1 74.31 277 LYS B O 1
ATOM 4424 N N . TYR B 1 278 ? -12.664 4.465 22.406 1 72.75 278 TYR B N 1
ATOM 4425 C CA . TYR B 1 278 ? -11.508 4.066 23.219 1 72.75 278 TYR B CA 1
ATOM 4426 C C . TYR B 1 278 ? -10.227 4.695 22.672 1 72.75 278 TYR B C 1
ATOM 4428 O O . TYR B 1 278 ? -9.312 4.996 23.438 1 72.75 278 TYR B O 1
ATOM 4436 N N . LEU B 1 279 ? -10.172 4.902 21.328 1 73.5 279 LEU B N 1
ATOM 4437 C CA . LEU B 1 279 ? -9.031 5.617 20.781 1 73.5 279 LEU B CA 1
ATOM 4438 C C . LEU B 1 279 ? -8.984 7.055 21.281 1 73.5 279 LEU B C 1
ATOM 4440 O O . LEU B 1 279 ? -7.91 7.598 21.531 1 73.5 279 LEU B O 1
ATOM 4444 N N . ASN B 1 280 ? -10.023 7.617 21.391 1 69.19 280 ASN B N 1
ATOM 4445 C CA . ASN B 1 280 ? -10.117 8.977 21.906 1 69.19 280 ASN B CA 1
ATOM 4446 C C . ASN B 1 280 ? -9.602 9.062 23.344 1 69.19 280 ASN B C 1
ATOM 4448 O O . ASN B 1 280 ? -9.008 10.07 23.734 1 69.19 280 ASN B O 1
ATOM 4452 N N . LYS B 1 281 ? -9.844 7.992 24.047 1 65.88 281 LYS B N 1
ATOM 4453 C CA . LYS B 1 281 ? -9.359 7.957 25.422 1 65.88 281 LYS B CA 1
ATOM 4454 C C . LYS B 1 281 ? -7.836 7.922 25.484 1 65.88 281 LYS B C 1
ATOM 4456 O O . LYS B 1 281 ? -7.23 8.492 26.391 1 65.88 281 LYS B O 1
ATOM 4461 N N . LEU B 1 282 ? -7.199 7.25 24.406 1 65.44 282 LEU B N 1
ATOM 4462 C CA . LEU B 1 282 ? -5.75 7.066 24.406 1 65.44 282 LEU B CA 1
ATOM 4463 C C . LEU B 1 282 ? -5.062 8.211 23.672 1 65.44 282 LEU B C 1
ATOM 4465 O O . LEU B 1 282 ? -3.867 8.445 23.859 1 65.44 282 LEU B O 1
ATOM 4469 N N . GLY B 1 283 ? -5.781 8.977 22.969 1 58.19 283 GLY B N 1
ATOM 4470 C CA . GLY B 1 283 ? -5.168 9.977 22.109 1 58.19 283 GLY B CA 1
ATOM 4471 C C . GLY B 1 283 ? -4.402 9.375 20.953 1 58.19 283 GLY B C 1
ATOM 4472 O O . GLY B 1 283 ? -3.494 10.008 20.406 1 58.19 283 GLY B O 1
ATOM 4473 N N . ASN B 1 284 ? -4.645 8.008 20.828 1 58.66 284 ASN B N 1
ATOM 4474 C CA . ASN B 1 284 ? -3.914 7.281 19.797 1 58.66 284 ASN B CA 1
ATOM 4475 C C . ASN B 1 284 ? -4.746 7.117 18.531 1 58.66 284 ASN B C 1
ATOM 4477 O O . ASN B 1 284 ? -5.77 6.434 18.547 1 58.66 284 ASN B O 1
ATOM 4481 N N . TYR B 1 285 ? -4.566 8.117 17.516 1 59.97 285 TYR B N 1
ATOM 4482 C CA . TYR B 1 285 ? -5.32 7.977 16.266 1 59.97 285 TYR B CA 1
ATOM 4483 C C . TYR B 1 285 ? -4.434 7.445 15.148 1 59.97 285 TYR B C 1
ATOM 4485 O O . TYR B 1 285 ? -3.213 7.625 15.172 1 59.97 285 TYR B O 1
#

Solvent-accessible surface area (backbone atoms only — not comparable to full-atom values): 29562 Å² total; per-residue (Å²): 129,74,53,70,64,56,44,57,68,69,39,93,59,52,74,70,38,44,54,49,48,50,47,42,69,52,35,31,79,58,47,42,72,47,51,56,60,54,52,11,62,74,70,72,49,53,43,66,54,46,36,47,40,26,37,71,62,71,28,93,27,49,67,54,34,33,52,50,43,28,51,47,21,54,62,34,48,49,35,46,40,82,60,48,47,51,40,43,62,29,53,74,64,39,76,82,69,90,45,69,60,56,53,48,50,47,44,48,51,27,44,52,50,19,48,57,45,31,64,74,64,35,56,64,64,56,49,49,52,50,28,50,50,60,69,70,27,62,37,38,38,33,40,35,50,73,87,37,32,28,56,42,52,46,48,48,60,57,47,50,46,37,44,75,57,60,44,71,24,64,46,93,85,42,52,44,66,68,65,45,70,77,57,33,58,58,20,33,38,42,34,47,50,51,77,42,68,29,47,62,59,47,53,52,48,49,54,38,53,75,41,50,22,45,29,38,29,40,26,46,43,81,82,39,88,60,44,80,67,34,77,40,76,44,38,28,42,31,30,21,75,50,47,55,67,36,58,44,25,54,44,48,53,53,50,44,38,51,48,54,31,64,73,68,45,66,65,31,59,62,46,31,45,53,49,50,56,55,29,61,74,67,48,54,69,130,74,53,70,62,57,45,56,68,70,40,91,60,52,75,70,39,43,54,51,49,50,47,43,68,54,37,31,78,56,47,42,73,46,51,56,61,54,51,11,63,72,69,72,49,54,43,65,56,47,36,49,41,26,36,71,63,70,28,92,27,48,68,55,34,33,50,50,42,29,52,48,22,54,64,34,46,48,34,45,40,81,65,48,50,51,41,44,62,28,52,74,64,38,76,82,67,90,45,70,59,56,51,47,52,49,44,48,50,28,44,51,49,21,47,56,46,30,65,75,65,34,55,64,65,56,48,49,51,50,28,50,50,58,69,70,26,62,37,38,37,34,38,35,51,75,87,38,33,29,57,43,50,45,48,48,57,56,45,50,46,37,45,75,56,61,44,73,23,63,46,94,84,42,52,44,67,70,67,47,71,79,58,33,58,58,20,33,39,42,35,46,50,52,78,42,68,28,48,61,59,45,53,52,48,49,52,37,51,75,41,50,21,46,28,38,30,40,27,46,44,81,83,39,88,63,44,79,66,34,77,40,78,44,37,29,42,32,29,20,74,50,47,54,65,36,58,45,25,52,45,47,55,52,51,45,39,50,49,53,31,64,73,68,46,67,67,33,60,61,45,31,44,56,49,50,56,55,28,61,74,66,48,54,71

Secondary structure (DSSP, 8-state):
---HHHHHHHS---HHHHHHHHHHHHTHHHHTT--HHHHHHHHTS-HHHHHHHHHHTT-SSHHHHHHHHHHHHHHHHTTTTTT---HHHHHHT----SSHHHHHHHHHHHHHHHHHHHHHH--HHHHHHHHHHHHH-SSEEEEE-GGGHHHHHHHHHHHHTTSS-EEES--SSS-HHHHTTT--TT-EEEEEE-SSPPHHHHHHHHHHHHHT-EEEEEES-TTSGGGGG-SEEEE-----SSSS---HHHHHHHHHHHHHHHHH-SSHHHHHHHHHHHHHHHT--/---HHHHHHHS---HHHHHHHHHHHHTHHHHTT--HHHHHHHHT--HHHHHHHHHHTT-SSHHHHHHHHHHHHHHHHTTTTTT---HHHHHHT----SSHHHHHHHHHHHHHHHHHHHHHH--HHHHHHHHHHHHH-SSEEEEE-GGGHHHHHHHHHHHHTTSS-EEES--SSS-HHHHTTT--TT-EEEEEE-SSPPHHHHHHHHHHHHHT-EEEEEES-TTSGGGGG-SEEEE-----SSSS---HHHHHHHHHHHHHHHHH-SSHHHHHHHHHHHHHHHT--

InterPro domains:
  IPR000281 Helix-turn-helix protein RpiR [PF01418] (10-75)
  IPR000281 Helix-turn-helix protein RpiR [PS51071] (1-76)
  IPR001347 SIS domain [PF01380] (134-257)
  IPR009057 Homedomain-like superfamily [SSF46689] (10-77)
  IPR035472 RpiR-like, SIS domain [cd05013] (125-258)
  IPR036388 Winged helix-like DNA-binding domain superfamily [G3DSA:1.10.10.10] (6-103)
  IPR046348 SIS domain superfamily [SSF53697] (100-258)
  IPR047640 HTH-type transcriptional regulator RpiR-like [PTHR30514] (7-281)

Foldseek 3Di:
DPQLLRLLVPFDDDPLLVLLSVCCVLPLLVLLPDDLCRSCVVSVHDSVSSQVSCVSSPAPGPVRVSVVSCVSCVVCVLFLCPRDQALVVQQVSFDDDDDPVVQVVSQVVSLVVLQVVQPVQDPPVLLLVVLVLQQQAPAEEEEDDDPCVVLRVVLQVLVVLFHPHYDYQDDPVHHSCVVCVPAALSYEYEYEAEGPGDPSSVVNLVVNVVRNHAYEYEYADCPDPSNVSHPRYRHTRQGHSHSDGHCSSVNVSSVSSSVSNNVVTPPSVVSVVVVVVVCVVVVND/DPQLLRLLVPFDDDPLLVLLSVCCVLPLLVLLPDDLVRSCVVSVHDSVSSQVSCVSSPAPGPVRVSVVSCVSCVVCVLFLCPRDQALVVFQVSFDDDDDPVVQVVSQVVSLVVLQVVQPVQDPPVLLLVVLVLQQQAPAEEEEDDDPCVVLRVVLQVLVVLFHPHYDYQDDPVHHSCVVCVPAALSYEYEYEAEGPGDPSSVVNLVVNVVRNHAYEYEYADCPDPSNVSHPRYRHTRQGHSHSDGHCSSVNVSSVSSSVSNNVVTPPSVVSVVVVVVVCVVVVND

Radius of gyration: 25.8 Å; Cα contacts (8 Å, |Δi|>4): 984; chains: 2; bounding box: 57×70×67 Å

Organism: NCBI:txid88431

Nearest PDB structures (foldseek):
  3sho-assembly1_B  TM=9.353E-01  e=9.137E-11  Sphaerobacter thermophilus DSM 20745
  7en6-assembly1_C  TM=7.933E-01  e=2.088E-07  Escherichia coli
  7en6-assembly1_D  TM=8.088E-01  e=3.786E-07  Escherichia coli
  3fxa-assembly1_D  TM=6.357E-01  e=4.351E-08  Listeria monocytogenes serotype 4b str. F2365
  2a3n-assembly1_A-2  TM=6.690E-01  e=8.010E-05  Salmonella enterica subsp. enterica serovar Typhimurium str. LT2